Protein AF-0000000074602947 (afdb_homodimer)

Radius of gyration: 22.23 Å; Cα contacts (8 Å, |Δi|>4): 633; chains: 2; bounding box: 53×56×47 Å

pLDDT: mean 95.03, std 7.65, range [37.78, 98.94]

Organism: Saponaria officinalis (NCBI:txid3572)

Secondary structure (DSSP, 8-state):
-PPPEEEEE-TT-HHHHHHHHHHHHHT---EEEE--SSS--HHHHHH-TTT--S-EEEETTEEEESHHHHHHHHHHHS-SSS-SS-SSHHHHHHHHHHHHHIIIIIHHHHHHHHS---HHHHHHHHHHHHHHHHHHHHHHTT-SBTTBSS--HHHHHHGGGGGGHHHHHHHHT--HHHH-HHHHHHHHHHHTSHHHHHHSPPHHHHHHHHHHHIIIII---/-PPPEEEEE-TT-HHHHHHHHHHHHHT---EEEE--SSS--HHHHHH-TTT--S-EEEETTEEEESHHHHHHHHHHHS-SSS-SS-SSHHHHHHHHHHHHHIIIIIHHHHHHHHS---HHHHHHHHHHHHHHHHHHHHHHTT-SBTTBSS--HHHHHHGGGGGGHHHHHHHHT--HHHH-HHHHHHHHHHHTSHHHHHHSPPHHHHHHHHHHHIIIII---

Structure (mmCIF, N/CA/C/O backbone):
data_AF-0000000074602947-model_v1
#
loop_
_entity.id
_entity.type
_entity.pdbx_description
1 polymer 'glutathione transferase'
#
loop_
_atom_site.group_PDB
_atom_site.id
_atom_site.type_symbol
_atom_site.label_atom_id
_atom_site.label_alt_id
_atom_site.label_comp_id
_atom_site.label_asym_id
_atom_site.label_entity_id
_atom_site.label_seq_id
_atom_site.pdbx_PDB_ins_code
_atom_site.Cartn_x
_atom_site.Cartn_y
_atom_site.Cartn_z
_atom_site.occupancy
_atom_site.B_iso_or_equiv
_atom_site.auth_seq_id
_atom_site.auth_comp_id
_atom_site.auth_asym_id
_atom_site.auth_atom_id
_atom_site.pdbx_PDB_model_num
ATOM 1 N N . MET A 1 1 ? 25.828 -15.766 15.945 1 37.78 1 MET A N 1
ATOM 2 C CA . MET A 1 1 ? 24.641 -16.609 15.992 1 37.78 1 MET A CA 1
ATOM 3 C C . MET A 1 1 ? 23.688 -16.281 14.844 1 37.78 1 MET A C 1
ATOM 5 O O . MET A 1 1 ? 23.484 -15.102 14.516 1 37.78 1 MET A O 1
ATOM 9 N N . GLY A 1 2 ? 23.344 -17.078 13.82 1 54.56 2 GLY A N 1
ATOM 10 C CA . GLY A 1 2 ? 22.672 -16.719 12.586 1 54.56 2 GLY A CA 1
ATOM 11 C C . GLY A 1 2 ? 21.359 -16 12.82 1 54.56 2 GLY A C 1
ATOM 12 O O . GLY A 1 2 ? 20.766 -16.109 13.898 1 54.56 2 GLY A O 1
ATOM 13 N N . SER A 1 3 ? 20.891 -14.992 12.062 1 76.75 3 SER A N 1
ATOM 14 C CA . SER A 1 3 ? 19.656 -14.234 12.242 1 76.75 3 SER A CA 1
ATOM 15 C C . SER A 1 3 ? 18.438 -15.148 12.281 1 76.75 3 SER A C 1
ATOM 17 O O . SER A 1 3 ? 18.328 -16.078 11.477 1 76.75 3 SER A O 1
ATOM 19 N N . GLU A 1 4 ? 17.703 -15.109 13.391 1 94.88 4 GLU A N 1
ATOM 20 C CA . GLU A 1 4 ? 16.484 -15.883 13.531 1 94.88 4 GLU A CA 1
ATOM 21 C C . GLU A 1 4 ? 15.352 -15.297 12.688 1 94.88 4 GLU A C 1
ATOM 23 O O . GLU A 1 4 ? 15.055 -14.102 12.773 1 94.88 4 GLU A O 1
ATOM 28 N N . VAL A 1 5 ? 14.859 -16.125 11.789 1 98.62 5 VAL A N 1
ATOM 29 C CA . VAL A 1 5 ? 13.75 -15.727 10.93 1 98.62 5 VAL A CA 1
ATOM 30 C C . VAL A 1 5 ? 12.57 -16.672 11.148 1 98.62 5 VAL A C 1
ATOM 32 O O . VAL A 1 5 ? 12.703 -17.891 11.016 1 98.62 5 VAL A O 1
ATOM 35 N N . ILE A 1 6 ? 11.414 -16.094 11.586 1 98.81 6 ILE A N 1
ATOM 36 C CA . ILE A 1 6 ? 10.188 -16.844 11.789 1 98.81 6 ILE A CA 1
ATOM 37 C C . ILE A 1 6 ? 9.07 -16.25 10.945 1 98.81 6 ILE A C 1
ATOM 39 O O . ILE A 1 6 ? 8.922 -15.031 10.859 1 98.81 6 ILE A O 1
ATOM 43 N N . LEU A 1 7 ? 8.312 -17.094 10.305 1 98.88 7 LEU A N 1
ATOM 44 C CA . LEU A 1 7 ? 7.16 -16.641 9.531 1 98.88 7 LEU A CA 1
ATOM 45 C C . LEU A 1 7 ? 5.863 -17.219 10.094 1 98.88 7 LEU A C 1
ATOM 47 O O . LEU A 1 7 ? 5.672 -18.438 10.109 1 98.88 7 LEU A O 1
ATOM 51 N N . LEU A 1 8 ? 5.047 -16.359 10.664 1 98.88 8 LEU A N 1
ATOM 52 C CA . LEU A 1 8 ? 3.674 -16.703 11 1 98.88 8 LEU A CA 1
ATOM 53 C C . LEU A 1 8 ? 2.777 -16.641 9.773 1 98.88 8 LEU A C 1
ATOM 55 O O . LEU A 1 8 ? 2.617 -15.57 9.18 1 98.88 8 LEU A O 1
ATOM 59 N N . ASP A 1 9 ? 2.186 -17.766 9.438 1 98.38 9 ASP A N 1
ATOM 60 C CA . ASP A 1 9 ? 1.529 -17.828 8.133 1 98.38 9 ASP A CA 1
ATOM 61 C C . ASP A 1 9 ? 0.433 -18.891 8.117 1 98.38 9 ASP A C 1
ATOM 63 O O . ASP A 1 9 ? 0.104 -19.453 9.164 1 98.38 9 ASP A O 1
ATOM 67 N N . PHE A 1 10 ? -0.268 -18.953 7.047 1 97.81 10 PHE A N 1
ATOM 68 C CA . PHE A 1 10 ? -1.295 -19.938 6.746 1 97.81 10 PHE A CA 1
ATOM 69 C C . PHE A 1 10 ? -1.119 -20.484 5.336 1 97.81 10 PHE A C 1
ATOM 71 O O . PHE A 1 10 ? -0.922 -19.734 4.387 1 97.81 10 PHE A O 1
ATOM 78 N N . TRP A 1 11 ? -1.113 -21.75 5.105 1 97 11 TRP A N 1
ATOM 79 C CA . TRP A 1 11 ? -0.615 -22.422 3.906 1 97 11 TRP A CA 1
ATOM 80 C C . TRP A 1 11 ? -1.346 -21.922 2.664 1 97 11 TRP A C 1
ATOM 82 O O . TRP A 1 11 ? -0.77 -21.875 1.575 1 97 11 TRP A O 1
ATOM 92 N N . VAL A 1 12 ? -2.564 -21.516 2.83 1 96.69 12 VAL A N 1
ATOM 93 C CA . VAL A 1 12 ? -3.381 -21.203 1.661 1 96.69 12 VAL A CA 1
ATOM 94 C C . VAL A 1 12 ? -3.402 -19.703 1.427 1 96.69 12 VAL A C 1
ATOM 96 O O . VAL A 1 12 ? -3.943 -19.234 0.423 1 96.69 12 VAL A O 1
ATOM 99 N N . SER A 1 13 ? -2.801 -18.922 2.318 1 96.5 13 SER A N 1
ATOM 100 C CA . SER A 1 13 ? -2.816 -17.469 2.221 1 96.5 13 SER A CA 1
ATOM 101 C C . SER A 1 13 ? -1.946 -16.984 1.067 1 96.5 13 SER A C 1
ATOM 103 O O . SER A 1 13 ? -0.731 -17.188 1.069 1 96.5 13 SER A O 1
ATOM 105 N N . SER A 1 14 ? -2.551 -16.328 0.111 1 97.31 14 SER A N 1
ATOM 106 C CA . SER A 1 14 ? -1.817 -15.75 -1.009 1 97.31 14 SER A CA 1
ATOM 107 C C . SER A 1 14 ? -0.777 -14.742 -0.528 1 97.31 14 SER A C 1
ATOM 109 O O . SER A 1 14 ? 0.301 -14.625 -1.114 1 97.31 14 SER A O 1
ATOM 111 N N . TYR A 1 15 ? -1.076 -14.016 0.552 1 98.06 15 TYR A N 1
ATOM 112 C CA . TYR A 1 15 ? -0.177 -13.008 1.105 1 98.06 15 TYR A CA 1
ATOM 113 C C . TYR A 1 15 ? 1.028 -13.664 1.772 1 98.06 15 TYR A C 1
ATOM 115 O O . TYR A 1 15 ? 2.156 -13.18 1.642 1 98.06 15 TYR A O 1
ATOM 123 N N . GLY A 1 16 ? 0.744 -14.727 2.465 1 98.56 16 GLY A N 1
ATOM 124 C CA . GLY A 1 16 ? 1.841 -15.492 3.041 1 98.56 16 GLY A CA 1
ATOM 125 C C . GLY A 1 16 ? 2.754 -16.109 1.997 1 98.56 16 GLY A C 1
ATOM 126 O O . GLY A 1 16 ? 3.973 -16.141 2.18 1 98.56 16 GLY A O 1
ATOM 127 N N . MET A 1 17 ? 2.186 -16.609 0.921 1 98.81 17 MET A N 1
ATOM 128 C CA . MET A 1 17 ? 2.951 -17.234 -0.154 1 98.81 17 MET A CA 1
ATOM 129 C C . MET A 1 17 ? 3.928 -16.25 -0.773 1 98.81 17 MET A C 1
ATOM 131 O O . MET A 1 17 ? 5.02 -16.625 -1.202 1 98.81 17 MET A O 1
ATOM 135 N N . ARG A 1 18 ? 3.564 -14.922 -0.84 1 98.88 18 ARG A N 1
ATOM 136 C CA . ARG A 1 18 ? 4.488 -13.898 -1.311 1 98.88 18 ARG A CA 1
ATOM 137 C C . ARG A 1 18 ? 5.801 -13.945 -0.532 1 98.88 18 ARG A C 1
ATOM 139 O O . ARG A 1 18 ? 6.879 -13.945 -1.124 1 98.88 18 ARG A O 1
ATOM 146 N N . VAL A 1 19 ? 5.656 -14 0.767 1 98.94 19 VAL A N 1
ATOM 147 C CA . VAL A 1 19 ? 6.805 -13.938 1.665 1 98.94 19 VAL A CA 1
ATOM 148 C C . VAL A 1 19 ? 7.633 -15.211 1.541 1 98.94 19 VAL A C 1
ATOM 150 O O . VAL A 1 19 ? 8.859 -15.156 1.474 1 98.94 19 VAL A O 1
ATOM 153 N N . ARG A 1 20 ? 6.961 -16.359 1.452 1 98.94 20 ARG A N 1
ATOM 154 C CA . ARG A 1 20 ? 7.664 -17.641 1.303 1 98.94 20 ARG A CA 1
ATOM 155 C C . ARG A 1 20 ? 8.453 -17.672 0.001 1 98.94 20 ARG A C 1
ATOM 157 O O . ARG A 1 20 ? 9.602 -18.125 -0.021 1 98.94 20 ARG A O 1
ATOM 164 N N . ILE A 1 21 ? 7.855 -17.203 -1.061 1 98.88 21 ILE A N 1
ATOM 165 C CA . ILE A 1 21 ? 8.547 -17.172 -2.344 1 98.88 21 ILE A CA 1
ATOM 166 C C . ILE A 1 21 ? 9.75 -16.219 -2.258 1 98.88 21 ILE A C 1
ATOM 168 O O . ILE A 1 21 ? 10.844 -16.562 -2.693 1 98.88 21 ILE A O 1
ATOM 172 N N . ALA A 1 22 ? 9.57 -14.992 -1.69 1 98.94 22 ALA A N 1
ATOM 173 C CA . ALA A 1 22 ? 10.656 -14.023 -1.571 1 98.94 22 ALA A CA 1
ATOM 174 C C . ALA A 1 22 ? 11.82 -14.594 -0.768 1 98.94 22 ALA A C 1
ATOM 176 O O . ALA A 1 22 ? 12.984 -14.461 -1.165 1 98.94 22 ALA A O 1
ATOM 177 N N . LEU A 1 23 ? 11.508 -15.203 0.404 1 98.81 23 LEU A N 1
ATOM 178 C CA . LEU A 1 23 ? 12.547 -15.812 1.225 1 98.81 23 LEU A CA 1
ATOM 179 C C . LEU A 1 23 ? 13.273 -16.906 0.452 1 98.81 23 LEU A C 1
ATOM 181 O O . LEU A 1 23 ? 14.508 -17 0.514 1 98.81 23 LEU A O 1
ATOM 185 N N . GLY A 1 24 ? 12.5 -17.75 -0.249 1 98.62 24 GLY A N 1
ATOM 186 C CA . GLY A 1 24 ? 13.094 -18.797 -1.065 1 98.62 24 GLY A CA 1
ATOM 187 C C . GLY A 1 24 ? 14.039 -18.25 -2.125 1 98.62 24 GLY A C 1
ATOM 188 O O . GLY A 1 24 ? 15.125 -18.797 -2.334 1 98.62 24 GLY A O 1
ATOM 189 N N . GLU A 1 25 ? 13.609 -17.219 -2.844 1 98.19 25 GLU A N 1
ATOM 190 C CA . GLU A 1 25 ? 14.43 -16.609 -3.881 1 98.19 25 GLU A CA 1
ATOM 191 C C . GLU A 1 25 ? 15.758 -16.109 -3.314 1 98.19 25 GLU A C 1
ATOM 193 O O . GLU A 1 25 ? 16.766 -16.109 -4.012 1 98.19 25 GLU A O 1
ATOM 198 N N . LYS A 1 26 ? 15.727 -15.68 -2.045 1 98.19 26 LYS A N 1
ATOM 199 C CA . LYS A 1 26 ? 16.922 -15.133 -1.412 1 98.19 26 LYS A CA 1
ATOM 200 C C . LYS A 1 26 ? 17.719 -16.234 -0.716 1 98.19 26 LYS A C 1
ATOM 202 O O . LYS A 1 26 ? 18.828 -15.977 -0.225 1 98.19 26 LYS A O 1
ATOM 207 N N . GLY A 1 27 ? 17.156 -17.438 -0.641 1 97.62 27 GLY A N 1
ATOM 208 C CA . GLY A 1 27 ? 17.828 -18.547 0.027 1 97.62 27 GLY A CA 1
ATOM 209 C C . GLY A 1 27 ? 17.859 -18.391 1.536 1 97.62 27 GLY A C 1
ATOM 210 O O . GLY A 1 27 ? 18.812 -18.859 2.188 1 97.62 27 GLY A O 1
ATOM 211 N N . VAL A 1 28 ? 16.953 -17.734 2.107 1 97.88 28 VAL A N 1
ATOM 212 C CA . VAL A 1 28 ? 16.906 -17.469 3.543 1 97.88 28 VAL A CA 1
ATOM 213 C C . VAL A 1 28 ? 16.172 -18.609 4.25 1 97.88 28 VAL A C 1
ATOM 215 O O . VAL A 1 28 ? 15.016 -18.906 3.922 1 97.88 28 VAL A O 1
ATOM 218 N N . LYS A 1 29 ? 16.797 -19.25 5.152 1 97.69 29 LYS A N 1
ATOM 219 C CA . LYS A 1 29 ? 16.141 -20.25 5.992 1 97.69 29 LYS A CA 1
ATOM 220 C C . LYS A 1 29 ? 15.258 -19.594 7.043 1 97.69 29 LYS A C 1
ATOM 222 O O . LYS A 1 29 ? 15.609 -18.531 7.582 1 97.69 29 LYS A O 1
ATOM 227 N N . TYR A 1 30 ? 14.148 -20.234 7.289 1 98.38 30 TYR A N 1
ATOM 228 C CA . TYR A 1 30 ? 13.234 -19.688 8.281 1 98.38 30 TYR A CA 1
ATOM 229 C C . TYR A 1 30 ? 12.414 -20.781 8.945 1 98.38 30 TYR A C 1
ATOM 231 O O . TYR A 1 30 ? 12.289 -21.891 8.398 1 98.38 30 TYR A O 1
ATOM 239 N N . GLU A 1 31 ? 11.953 -20.422 10.094 1 98.44 31 GLU A N 1
ATOM 240 C CA . GLU A 1 31 ? 10.984 -21.281 10.766 1 98.44 31 GLU A CA 1
ATOM 241 C C . GLU A 1 31 ? 9.555 -20.906 10.375 1 98.44 31 GLU A C 1
ATOM 243 O O . GLU A 1 31 ? 9.133 -19.75 10.547 1 98.44 31 GLU A O 1
ATOM 248 N N . TYR A 1 32 ? 8.883 -21.812 9.805 1 98.25 32 TYR A N 1
ATOM 249 C CA . TYR A 1 32 ? 7.484 -21.641 9.438 1 98.25 32 TYR A CA 1
ATOM 250 C C . TYR A 1 32 ? 6.566 -22.016 10.594 1 98.25 32 TYR A C 1
ATOM 252 O O . TYR A 1 32 ? 6.695 -23.109 11.164 1 98.25 32 TYR A O 1
ATOM 260 N N . ARG A 1 33 ? 5.703 -21.141 10.945 1 98.25 33 ARG A N 1
ATOM 261 C CA . ARG A 1 33 ? 4.695 -21.422 11.969 1 98.25 33 ARG A CA 1
ATOM 262 C C . ARG A 1 33 ? 3.289 -21.25 11.406 1 98.25 33 ARG A C 1
ATOM 264 O O . ARG A 1 33 ? 2.871 -20.125 11.094 1 98.25 33 ARG A O 1
ATOM 271 N N . GLU A 1 34 ? 2.602 -22.297 11.359 1 97.94 34 GLU A N 1
ATOM 272 C CA . GLU A 1 34 ? 1.245 -22.328 10.828 1 97.94 34 GLU A CA 1
ATOM 273 C C . GLU A 1 34 ? 0.262 -21.656 11.789 1 97.94 34 GLU A C 1
ATOM 275 O O . GLU A 1 34 ? 0.252 -21.969 12.984 1 97.94 34 GLU A O 1
ATOM 280 N N . GLU A 1 35 ? -0.509 -20.766 11.273 1 97.5 35 GLU A N 1
ATOM 281 C CA . GLU A 1 35 ? -1.532 -20.094 12.062 1 97.5 35 GLU A CA 1
ATOM 282 C C . GLU A 1 35 ? -2.924 -20.625 11.734 1 97.5 35 GLU A C 1
ATOM 284 O O . GLU A 1 35 ? -3.168 -21.094 10.625 1 97.5 35 GLU A O 1
ATOM 289 N N . ASP A 1 36 ? -3.793 -20.562 12.734 1 92 36 ASP A N 1
ATOM 290 C CA . ASP A 1 36 ? -5.227 -20.797 12.57 1 92 36 ASP A CA 1
ATOM 291 C C . ASP A 1 36 ? -5.988 -19.484 12.461 1 92 36 ASP A C 1
ATOM 293 O O . ASP A 1 36 ? -5.961 -18.672 13.383 1 92 36 ASP A O 1
ATOM 297 N N . ILE A 1 37 ? -6.672 -19.312 11.414 1 87.62 37 ILE A N 1
ATOM 298 C CA . ILE A 1 37 ? -7.297 -18.016 11.156 1 87.62 37 ILE A CA 1
ATOM 299 C C . ILE A 1 37 ? -8.508 -17.828 12.07 1 87.62 37 ILE A C 1
ATOM 301 O O . ILE A 1 37 ? -8.961 -16.703 12.297 1 87.62 37 ILE A O 1
ATOM 305 N N . THR A 1 38 ? -9.086 -18.938 12.531 1 88 38 THR A N 1
ATOM 306 C CA . THR A 1 38 ? -10.25 -18.891 13.398 1 88 38 THR A CA 1
ATOM 307 C C . THR A 1 38 ? -9.828 -18.797 14.867 1 88 38 THR A C 1
ATOM 309 O O . THR A 1 38 ? -10.602 -18.344 15.711 1 88 38 THR A O 1
ATOM 312 N N . ASN A 1 39 ? -8.758 -19.281 15.18 1 92.94 39 ASN A N 1
ATOM 313 C CA . ASN A 1 39 ? -8.164 -19.234 16.516 1 92.94 39 ASN A CA 1
ATOM 314 C C . ASN A 1 39 ? -6.711 -18.766 16.453 1 92.94 39 ASN A C 1
ATOM 316 O O . ASN A 1 39 ? -5.793 -19.562 16.656 1 92.94 39 ASN A O 1
ATOM 320 N N . LYS A 1 40 ? -6.477 -17.562 16.359 1 96.5 40 LYS A N 1
ATOM 321 C CA . LYS A 1 40 ? -5.168 -16.953 16.156 1 96.5 40 LYS A CA 1
ATOM 322 C C . LYS A 1 40 ? -4.281 -17.125 17.391 1 96.5 40 LYS A C 1
ATOM 324 O O . LYS A 1 40 ? -4.758 -17.031 18.516 1 96.5 40 LYS A O 1
ATOM 329 N N . SER A 1 41 ? -3.041 -17.312 17.25 1 97.88 41 SER A N 1
ATOM 330 C CA . SER A 1 41 ? -2.098 -17.531 18.344 1 97.88 41 SER A CA 1
ATOM 331 C C . SER A 1 41 ? -1.842 -16.234 19.109 1 97.88 41 SER A C 1
ATOM 333 O O . SER A 1 41 ? -1.979 -15.141 18.562 1 97.88 41 SER A O 1
ATOM 335 N N . GLU A 1 42 ? -1.419 -16.375 20.344 1 97.69 42 GLU A N 1
ATOM 336 C CA . GLU A 1 42 ? -1.021 -15.234 21.156 1 97.69 42 GLU A CA 1
ATOM 337 C C . GLU A 1 42 ? 0.155 -14.492 20.531 1 97.69 42 GLU A C 1
ATOM 339 O O . GLU A 1 42 ? 0.24 -13.266 20.609 1 97.69 42 GLU A O 1
ATOM 344 N N . LEU A 1 43 ? 1.001 -15.258 19.922 1 97.94 43 LEU A N 1
ATOM 345 C CA . LEU A 1 43 ? 2.172 -14.672 19.281 1 97.94 43 LEU A CA 1
ATOM 346 C C . LEU A 1 43 ? 1.762 -13.758 18.141 1 97.94 43 LEU A C 1
ATOM 348 O O . LEU A 1 43 ? 2.268 -12.641 18.016 1 97.94 43 LEU A O 1
ATOM 352 N N . LEU A 1 44 ? 0.864 -14.227 17.297 1 98.19 44 LEU A N 1
ATOM 353 C CA . LEU A 1 44 ? 0.385 -13.406 16.172 1 98.19 44 LEU A CA 1
ATOM 354 C C . LEU A 1 44 ? -0.254 -12.117 16.688 1 98.19 44 LEU A C 1
ATOM 356 O O . LEU A 1 44 ? 0.043 -11.031 16.188 1 98.19 44 LEU A O 1
ATOM 360 N N . LEU A 1 45 ? -1.107 -12.266 17.703 1 97.88 45 LEU A N 1
ATOM 361 C CA . LEU A 1 45 ? -1.809 -11.109 18.266 1 97.88 45 LEU A CA 1
ATOM 362 C C . LEU A 1 45 ? -0.824 -10.109 18.859 1 97.88 45 LEU A C 1
ATOM 364 O O . LEU A 1 45 ? -1.017 -8.898 18.734 1 97.88 45 LEU A O 1
ATOM 368 N N . LYS A 1 46 ? 0.235 -10.594 19.391 1 98.06 46 LYS A N 1
ATOM 369 C CA . LYS A 1 46 ? 1.255 -9.75 20.016 1 98.06 46 LYS A CA 1
ATOM 370 C C . LYS A 1 46 ? 2.129 -9.078 18.953 1 98.06 46 LYS A C 1
ATOM 372 O O . LYS A 1 46 ? 2.512 -7.918 19.109 1 98.06 46 LYS A O 1
ATOM 377 N N . MET A 1 47 ? 2.418 -9.781 17.875 1 98.12 47 MET A N 1
ATOM 378 C CA . MET A 1 47 ? 3.406 -9.32 16.906 1 98.12 47 MET A CA 1
ATOM 379 C C . MET A 1 47 ? 2.748 -8.492 15.812 1 98.12 47 MET A C 1
ATOM 381 O O . MET A 1 47 ? 3.43 -7.781 15.07 1 98.12 47 MET A O 1
ATOM 385 N N . ASN A 1 48 ? 1.482 -8.57 15.703 1 98.25 48 ASN A N 1
ATOM 386 C CA . ASN A 1 48 ? 0.699 -7.695 14.836 1 98.25 48 ASN A CA 1
ATOM 387 C C . ASN A 1 48 ? -0.546 -7.176 15.547 1 98.25 48 ASN A C 1
ATOM 389 O O . ASN A 1 48 ? -1.669 -7.496 15.156 1 98.25 48 ASN A O 1
ATOM 393 N N . PRO A 1 49 ? -0.397 -6.32 16.484 1 97.44 49 PRO A N 1
ATOM 394 C CA . PRO A 1 49 ? -1.513 -5.883 17.328 1 97.44 49 PRO A CA 1
ATOM 395 C C . PRO A 1 49 ? -2.459 -4.926 16.609 1 97.44 49 PRO A C 1
ATOM 397 O O . PRO A 1 49 ? -3.553 -4.645 17.094 1 97.44 49 PRO A O 1
ATOM 400 N N . VAL A 1 50 ? -2.064 -4.504 15.461 1 97.5 50 VAL A N 1
ATOM 401 C CA . VAL A 1 50 ? -2.873 -3.51 14.766 1 97.5 50 VAL A CA 1
ATOM 402 C C . VAL A 1 50 ? -3.91 -4.211 13.891 1 97.5 50 VAL A C 1
ATOM 404 O O . VAL A 1 50 ? -5.113 -3.996 14.055 1 97.5 50 VAL A O 1
ATOM 407 N N . HIS A 1 51 ? -3.457 -5.094 12.984 1 96.5 51 HIS A N 1
ATOM 408 C CA . HIS A 1 51 ? -4.371 -5.715 12.031 1 96.5 51 HIS A CA 1
ATOM 409 C C . HIS A 1 51 ? -4.742 -7.129 12.461 1 96.5 51 HIS A C 1
ATOM 411 O O . HIS A 1 51 ? -5.719 -7.695 11.969 1 96.5 51 HIS A O 1
ATOM 417 N N . LEU A 1 52 ? -3.824 -7.727 13.305 1 97 52 LEU A N 1
ATOM 418 C CA . LEU A 1 52 ? -4.062 -9.07 13.82 1 97 52 LEU A CA 1
ATOM 419 C C . LEU A 1 52 ? -4.156 -10.078 12.68 1 97 52 LEU A C 1
ATOM 421 O O . LEU A 1 52 ? -4.988 -10.992 12.719 1 97 52 LEU A O 1
ATOM 425 N N . LYS A 1 53 ? -3.357 -9.852 11.625 1 96.94 53 LYS A N 1
ATOM 426 C CA . LYS A 1 53 ? -3.443 -10.68 10.43 1 96.94 53 LYS A CA 1
ATOM 427 C C . LYS A 1 53 ? -2.092 -11.312 10.102 1 96.94 53 LYS A C 1
ATOM 429 O O . LYS A 1 53 ? -1.055 -10.852 10.586 1 96.94 53 LYS A O 1
ATOM 434 N N . ILE A 1 54 ? -2.113 -12.344 9.328 1 97.94 54 ILE A N 1
ATOM 435 C CA . ILE A 1 54 ? -0.93 -12.93 8.711 1 97.94 54 ILE A CA 1
ATOM 436 C C . ILE A 1 54 ? -0.711 -12.312 7.328 1 97.94 54 ILE A C 1
ATOM 438 O O . ILE A 1 54 ? -1.63 -11.719 6.754 1 97.94 54 ILE A O 1
ATOM 442 N N . PRO A 1 55 ? 0.476 -12.422 6.781 1 98.69 55 PRO A N 1
ATOM 443 C CA . PRO A 1 55 ? 1.691 -12.969 7.383 1 98.69 55 PRO A CA 1
ATOM 444 C C . PRO A 1 55 ? 2.395 -11.977 8.305 1 98.69 55 PRO A C 1
ATOM 446 O O . PRO A 1 55 ? 2.227 -10.766 8.156 1 98.69 55 PRO A O 1
ATOM 449 N N . VAL A 1 56 ? 3.068 -12.477 9.281 1 98.88 56 VAL A N 1
ATOM 450 C CA . VAL A 1 56 ? 4.023 -11.703 10.07 1 98.88 56 VAL A CA 1
ATOM 451 C C . VAL A 1 56 ? 5.406 -12.352 9.984 1 98.88 56 VAL A C 1
ATOM 453 O O . VAL A 1 56 ? 5.562 -13.539 10.281 1 98.88 56 VAL A O 1
ATOM 456 N N . LEU A 1 57 ? 6.383 -11.664 9.516 1 98.94 57 LEU A N 1
ATOM 457 C CA . LEU A 1 57 ? 7.77 -12.109 9.531 1 98.94 57 LEU A CA 1
ATOM 458 C C . LEU A 1 57 ? 8.508 -11.57 10.75 1 98.94 57 LEU A C 1
ATOM 460 O O . LEU A 1 57 ? 8.477 -10.367 11.016 1 98.94 57 LEU A O 1
ATOM 464 N N . LEU A 1 58 ? 9.016 -12.414 11.523 1 98.81 58 LEU A N 1
ATOM 465 C CA . LEU A 1 58 ? 9.883 -12.016 12.633 1 98.81 58 LEU A CA 1
ATOM 466 C C . LEU A 1 58 ? 11.352 -12.156 12.25 1 98.81 58 LEU A C 1
ATOM 468 O O . LEU A 1 58 ? 11.805 -13.258 11.914 1 98.81 58 LEU A O 1
ATOM 472 N N . HIS A 1 59 ? 12.07 -11.117 12.203 1 98.69 59 HIS A N 1
ATOM 473 C CA . HIS A 1 59 ? 13.516 -11.133 12.031 1 98.69 59 HIS A CA 1
ATOM 474 C C . HIS A 1 59 ? 14.227 -10.68 13.305 1 98.69 59 HIS A C 1
ATOM 476 O O . HIS A 1 59 ? 14.195 -9.5 13.648 1 98.69 59 HIS A O 1
ATOM 482 N N . ASN A 1 60 ? 14.867 -11.594 14.07 1 97.69 60 ASN A N 1
ATOM 483 C CA . ASN A 1 60 ? 15.445 -11.344 15.391 1 97.69 60 ASN A CA 1
ATOM 484 C C . ASN A 1 60 ? 14.43 -10.719 16.344 1 97.69 60 ASN A C 1
ATOM 486 O O . ASN A 1 60 ? 14.695 -9.688 16.953 1 97.69 60 ASN A O 1
ATOM 490 N N . ASN A 1 61 ? 13.258 -11.273 16.281 1 96.5 61 ASN A N 1
ATOM 491 C CA . ASN A 1 61 ? 12.148 -10.977 17.172 1 96.5 61 ASN A CA 1
ATOM 492 C C . ASN A 1 61 ? 11.516 -9.625 16.859 1 96.5 61 ASN A C 1
ATOM 494 O O . ASN A 1 61 ? 10.758 -9.086 17.672 1 96.5 61 ASN A O 1
ATOM 498 N N . LYS A 1 62 ? 11.844 -9.078 15.727 1 98.06 62 LYS A N 1
ATOM 499 C CA . LYS A 1 62 ? 11.203 -7.848 15.266 1 98.06 62 LYS A CA 1
ATOM 500 C C . LYS A 1 62 ? 10.156 -8.148 14.203 1 98.06 62 LYS A C 1
ATOM 502 O O . LYS A 1 62 ? 10.461 -8.734 13.164 1 98.06 62 LYS A O 1
ATOM 507 N N . PRO A 1 63 ? 8.938 -7.73 14.406 1 98.75 63 PRO A N 1
ATOM 508 C CA . PRO A 1 63 ? 7.863 -8.094 13.477 1 98.75 63 PRO A CA 1
ATOM 509 C C . PRO A 1 63 ? 7.801 -7.18 12.258 1 98.75 63 PRO A C 1
ATOM 511 O O . PRO A 1 63 ? 8.031 -5.973 12.367 1 98.75 63 PRO A O 1
ATOM 514 N N . LEU A 1 64 ? 7.586 -7.766 11.203 1 98.81 64 LEU A N 1
ATOM 515 C CA . LEU A 1 64 ? 7.258 -7.105 9.945 1 98.81 64 LEU A CA 1
ATOM 516 C C . LEU A 1 64 ? 5.883 -7.539 9.445 1 98.81 64 LEU A C 1
ATOM 518 O O . LEU A 1 64 ? 5.586 -8.734 9.383 1 98.81 64 LEU A O 1
ATOM 522 N N . CYS A 1 65 ? 5.066 -6.496 9.086 1 98.56 65 CYS A N 1
ATOM 523 C CA . CYS A 1 65 ? 3.701 -6.773 8.648 1 98.56 65 CYS A CA 1
ATOM 524 C C . CYS A 1 65 ? 3.441 -6.207 7.262 1 98.56 65 CYS A C 1
ATOM 526 O O . CYS A 1 65 ? 4.164 -5.32 6.801 1 98.56 65 CYS A O 1
ATOM 528 N N . GLU A 1 66 ? 2.342 -6.766 6.656 1 98.44 66 GLU A N 1
ATOM 529 C CA . GLU A 1 66 ? 1.932 -6.48 5.285 1 98.44 66 GLU A CA 1
ATOM 530 C C . GLU A 1 66 ? 2.871 -7.141 4.277 1 98.44 66 GLU A C 1
ATOM 532 O O . GLU A 1 66 ? 4.047 -6.785 4.195 1 98.44 66 GLU A O 1
ATOM 537 N N . SER A 1 67 ? 2.373 -7.988 3.484 1 98.69 67 SER A N 1
ATOM 538 C CA . SER A 1 67 ? 3.158 -8.938 2.703 1 98.69 67 SER A CA 1
ATOM 539 C C . SER A 1 67 ? 4.086 -8.219 1.729 1 98.69 67 SER A C 1
ATOM 541 O O . SER A 1 67 ? 5.262 -8.57 1.612 1 98.69 67 SER A O 1
ATOM 543 N N . LEU A 1 68 ? 3.598 -7.152 1.064 1 98.69 68 LEU A N 1
ATOM 544 C CA . LEU A 1 68 ? 4.426 -6.488 0.066 1 98.69 68 LEU A CA 1
ATOM 545 C C . LEU A 1 68 ? 5.527 -5.668 0.731 1 98.69 68 LEU A C 1
ATOM 547 O O . LEU A 1 68 ? 6.605 -5.492 0.163 1 98.69 68 LEU A O 1
ATOM 551 N N . ILE A 1 69 ? 5.254 -5.145 1.945 1 98.88 69 ILE A N 1
ATOM 552 C CA . ILE A 1 69 ? 6.277 -4.465 2.727 1 98.88 69 ILE A CA 1
ATOM 553 C C . ILE A 1 69 ? 7.332 -5.469 3.182 1 98.88 69 ILE A C 1
ATOM 555 O O . ILE A 1 69 ? 8.531 -5.188 3.133 1 98.88 69 ILE A O 1
ATOM 559 N N . ILE A 1 70 ? 6.887 -6.66 3.568 1 98.94 70 ILE A N 1
ATOM 560 C CA . ILE A 1 70 ? 7.801 -7.723 3.973 1 98.94 70 ILE A CA 1
ATOM 561 C C . ILE A 1 70 ? 8.695 -8.109 2.799 1 98.94 70 ILE A C 1
ATOM 563 O O . ILE A 1 70 ? 9.906 -8.289 2.965 1 98.94 70 ILE A O 1
ATOM 567 N N . VAL A 1 71 ? 8.117 -8.211 1.596 1 98.94 71 VAL A N 1
ATOM 568 C CA . VAL A 1 71 ? 8.883 -8.586 0.413 1 98.94 71 VAL A CA 1
ATOM 569 C C . VAL A 1 71 ? 9.953 -7.527 0.14 1 98.94 71 VAL A C 1
ATOM 571 O O . VAL A 1 71 ? 11.094 -7.863 -0.186 1 98.94 71 VAL A O 1
ATOM 574 N N . GLN A 1 72 ? 9.609 -6.25 0.268 1 98.88 72 GLN A N 1
ATOM 575 C CA . GLN A 1 72 ? 10.602 -5.191 0.103 1 98.88 72 GLN A CA 1
ATOM 576 C C . GLN A 1 72 ? 11.695 -5.293 1.158 1 98.88 72 GLN A C 1
ATOM 578 O O . GLN A 1 72 ? 12.875 -5.129 0.851 1 98.88 72 GLN A O 1
ATOM 583 N N . TYR A 1 73 ? 11.336 -5.566 2.385 1 98.88 73 TYR A N 1
ATOM 584 C CA . TYR A 1 73 ? 12.305 -5.727 3.465 1 98.88 73 TYR A CA 1
ATOM 585 C C . TYR A 1 73 ? 13.281 -6.852 3.158 1 98.88 73 TYR A C 1
ATOM 587 O O . TYR A 1 73 ? 14.492 -6.688 3.303 1 98.88 73 TYR A O 1
ATOM 595 N N . ILE A 1 74 ? 12.758 -7.961 2.717 1 98.88 74 ILE A N 1
ATOM 596 C CA . ILE A 1 74 ? 13.578 -9.117 2.373 1 98.88 74 ILE A CA 1
ATOM 597 C C . ILE A 1 74 ? 14.602 -8.727 1.31 1 98.88 74 ILE A C 1
ATOM 599 O O . ILE A 1 74 ? 15.781 -9.062 1.423 1 98.88 74 ILE A O 1
ATOM 603 N N . ASP A 1 75 ? 14.125 -8.016 0.343 1 98.69 75 ASP A N 1
ATOM 604 C CA . ASP A 1 75 ? 15.008 -7.574 -0.738 1 98.69 75 ASP A CA 1
ATOM 605 C C . ASP A 1 75 ? 16.094 -6.637 -0.217 1 98.69 75 ASP A C 1
ATOM 607 O O . ASP A 1 75 ? 17.219 -6.664 -0.7 1 98.69 75 ASP A O 1
ATOM 611 N N . GLU A 1 76 ? 15.758 -5.785 0.728 1 98.12 76 GLU A N 1
ATOM 612 C CA . GLU A 1 76 ? 16.656 -4.762 1.252 1 98.12 76 GLU A CA 1
ATOM 613 C C . GLU A 1 76 ? 17.688 -5.371 2.201 1 98.12 76 GLU A C 1
ATOM 615 O O . GLU A 1 76 ? 18.844 -4.93 2.242 1 98.12 76 GLU A O 1
ATOM 620 N N . VAL A 1 77 ? 17.328 -6.348 2.92 1 98.25 77 VAL A N 1
ATOM 621 C CA . VAL A 1 77 ? 18.188 -6.93 3.941 1 98.25 77 VAL A CA 1
ATOM 622 C C . VAL A 1 77 ? 19.078 -8.008 3.318 1 98.25 77 VAL A C 1
ATOM 624 O O . VAL A 1 77 ? 20.281 -8.031 3.553 1 98.25 77 VAL A O 1
ATOM 627 N N . TRP A 1 78 ? 18.516 -8.859 2.584 1 97.94 78 TRP A N 1
ATOM 628 C CA . TRP A 1 78 ? 19.266 -9.891 1.881 1 97.94 78 TRP A CA 1
ATOM 629 C C . TRP A 1 78 ? 19.469 -9.516 0.417 1 97.94 78 TRP A C 1
ATOM 631 O O . TRP A 1 78 ? 18.891 -10.133 -0.476 1 97.94 78 TRP A O 1
ATOM 641 N N . ASN A 1 79 ? 20.375 -8.594 0.192 1 96 79 ASN A N 1
ATOM 642 C CA . ASN A 1 79 ? 20.484 -7.906 -1.09 1 96 79 ASN A CA 1
ATOM 643 C C . ASN A 1 79 ? 21.688 -8.391 -1.895 1 96 79 ASN A C 1
ATOM 645 O O . ASN A 1 79 ? 22.078 -7.754 -2.871 1 96 79 ASN A O 1
ATOM 649 N N . ASP A 1 80 ? 22.203 -9.484 -1.64 1 94.44 80 ASP A N 1
ATOM 650 C CA . ASP A 1 80 ? 23.422 -9.953 -2.277 1 94.44 80 ASP A CA 1
ATOM 651 C C . ASP A 1 80 ? 23.125 -10.688 -3.58 1 94.44 80 ASP A C 1
ATOM 653 O O . ASP A 1 80 ? 23.984 -10.82 -4.445 1 94.44 80 ASP A O 1
ATOM 657 N N . LYS A 1 81 ? 21.953 -11.227 -3.676 1 93.19 81 LYS A N 1
ATOM 658 C CA . LYS A 1 81 ? 21.625 -11.953 -4.895 1 93.19 81 LYS A CA 1
ATOM 659 C C . LYS A 1 81 ? 20.156 -11.781 -5.258 1 93.19 81 LYS A C 1
ATOM 661 O O . LYS A 1 81 ? 19.328 -11.438 -4.402 1 93.19 81 LYS A O 1
ATOM 666 N N . ASN A 1 82 ? 19.844 -11.977 -6.512 1 95.5 82 ASN A N 1
ATOM 667 C CA . ASN A 1 82 ? 18.484 -12.047 -7.027 1 95.5 82 ASN A CA 1
ATOM 668 C C . ASN A 1 82 ? 17.656 -10.828 -6.621 1 95.5 82 ASN A C 1
ATOM 670 O O . ASN A 1 82 ? 16.656 -10.961 -5.91 1 95.5 82 ASN A O 1
ATOM 674 N N . PRO A 1 83 ? 17.984 -9.719 -7.047 1 97.69 83 PRO A N 1
ATOM 675 C CA . PRO A 1 83 ? 17.172 -8.539 -6.738 1 97.69 83 PRO A CA 1
ATOM 676 C C . PRO A 1 83 ? 15.703 -8.719 -7.137 1 97.69 83 PRO A C 1
ATOM 678 O O . PRO A 1 83 ? 15.414 -9.133 -8.258 1 97.69 83 PRO A O 1
ATOM 681 N N . LEU A 1 84 ? 14.844 -8.422 -6.211 1 98.56 84 LEU A N 1
ATOM 682 C CA . LEU A 1 84 ? 13.414 -8.578 -6.457 1 98.56 84 LEU A CA 1
ATOM 683 C C . LEU A 1 84 ? 12.828 -7.301 -7.055 1 98.56 84 LEU A C 1
ATOM 685 O O . LEU A 1 84 ? 11.82 -7.355 -7.77 1 98.56 84 LEU A O 1
ATOM 689 N N . LEU A 1 85 ? 13.383 -6.18 -6.688 1 98.5 85 LEU A N 1
ATOM 690 C CA . LEU A 1 85 ? 12.977 -4.895 -7.25 1 98.5 85 LEU A CA 1
ATOM 691 C C . LEU A 1 85 ? 14.078 -4.32 -8.133 1 98.5 85 LEU A C 1
ATOM 693 O O . LEU A 1 85 ? 15.266 -4.527 -7.875 1 98.5 85 LEU A O 1
ATOM 697 N N . PRO A 1 86 ? 13.648 -3.529 -9.156 1 97.31 86 PRO A N 1
ATOM 698 C CA . PRO A 1 86 ? 14.648 -2.867 -9.992 1 97.31 86 PRO A CA 1
ATOM 699 C C . PRO A 1 86 ? 15.5 -1.867 -9.211 1 97.31 86 PRO A C 1
ATOM 701 O O . PRO A 1 86 ? 15.016 -1.256 -8.25 1 97.31 86 PRO A O 1
ATOM 704 N N . SER A 1 87 ? 16.766 -1.678 -9.664 1 96.25 87 SER A N 1
ATOM 705 C CA . SER A 1 87 ? 17.641 -0.677 -9.062 1 96.25 87 SER A CA 1
ATOM 706 C C . SER A 1 87 ? 17.266 0.729 -9.523 1 96.25 87 SER A C 1
ATOM 708 O O . SER A 1 87 ? 17.469 1.7 -8.789 1 96.25 87 SER A O 1
ATOM 710 N N . ASP A 1 88 ? 16.766 0.852 -10.789 1 97.62 88 ASP A N 1
ATOM 711 C CA . ASP A 1 88 ? 16.312 2.141 -11.312 1 97.62 88 ASP A CA 1
ATOM 712 C C . ASP A 1 88 ? 15.086 2.646 -10.547 1 97.62 88 ASP A C 1
ATOM 714 O O . ASP A 1 88 ? 14.078 1.951 -10.461 1 97.62 88 ASP A O 1
ATOM 718 N N . PRO A 1 89 ? 15.164 3.848 -10.047 1 98.06 89 PRO A N 1
ATOM 719 C CA . PRO A 1 89 ? 14.078 4.34 -9.195 1 98.06 89 PRO A CA 1
ATOM 720 C C . PRO A 1 89 ? 12.742 4.395 -9.93 1 98.06 89 PRO A C 1
ATOM 722 O O . PRO A 1 89 ? 11.695 4.156 -9.32 1 98.06 89 PRO A O 1
ATOM 725 N N . TYR A 1 90 ? 12.75 4.742 -11.125 1 98.44 90 TYR A N 1
ATOM 726 C CA . TYR A 1 90 ? 11.492 4.801 -11.867 1 98.44 90 TYR A CA 1
ATOM 727 C C . TYR A 1 90 ? 10.883 3.414 -12.016 1 98.44 90 TYR A C 1
ATOM 729 O O . TYR A 1 90 ? 9.703 3.211 -11.719 1 98.44 90 TYR A O 1
ATOM 737 N N . LEU A 1 91 ? 11.703 2.457 -12.477 1 98.25 91 LEU A N 1
ATOM 738 C CA . LEU A 1 91 ? 11.211 1.093 -12.648 1 98.25 91 LEU A CA 1
ATOM 739 C C . LEU A 1 91 ? 10.781 0.501 -11.312 1 98.25 91 LEU A C 1
ATOM 741 O O . LEU A 1 91 ? 9.812 -0.268 -11.25 1 98.25 91 LEU A O 1
ATOM 745 N N . ARG A 1 92 ? 11.523 0.866 -10.266 1 98.56 92 ARG A N 1
ATOM 746 C CA . ARG A 1 92 ? 11.156 0.435 -8.922 1 98.56 92 ARG A CA 1
ATOM 747 C C . ARG A 1 92 ? 9.789 0.982 -8.516 1 98.56 92 ARG A C 1
ATOM 749 O O . ARG A 1 92 ? 8.969 0.258 -7.957 1 98.56 92 ARG A O 1
ATOM 756 N N . SER A 1 93 ? 9.508 2.215 -8.836 1 98.75 93 SER A N 1
ATOM 757 C CA . SER A 1 93 ? 8.219 2.83 -8.547 1 98.75 93 SER A CA 1
ATOM 758 C C . SER A 1 93 ? 7.102 2.168 -9.352 1 98.75 93 SER A C 1
ATOM 760 O O . SER A 1 93 ? 5.988 2 -8.852 1 98.75 93 SER A O 1
ATOM 762 N N . GLN A 1 94 ? 7.422 1.786 -10.57 1 98.56 94 GLN A N 1
ATOM 763 C CA . GLN A 1 94 ? 6.441 1.077 -11.383 1 98.56 94 GLN A CA 1
ATOM 764 C C . GLN A 1 94 ? 6.098 -0.279 -10.773 1 98.56 94 GLN A C 1
ATOM 766 O O . GLN A 1 94 ? 4.93 -0.673 -10.742 1 98.56 94 GLN A O 1
ATOM 771 N N . ALA A 1 95 ? 7.09 -0.932 -10.312 1 98.75 95 ALA A N 1
ATOM 772 C CA . ALA A 1 95 ? 6.852 -2.217 -9.664 1 98.75 95 ALA A CA 1
ATOM 773 C C . ALA A 1 95 ? 5.949 -2.053 -8.445 1 98.75 95 ALA A C 1
ATOM 775 O O . ALA A 1 95 ? 5.004 -2.824 -8.25 1 98.75 95 ALA A O 1
ATOM 776 N N . ARG A 1 96 ? 6.25 -1.057 -7.637 1 98.81 96 ARG A N 1
ATOM 777 C CA . ARG A 1 96 ? 5.438 -0.806 -6.449 1 98.81 96 ARG A CA 1
ATOM 778 C C . ARG A 1 96 ? 4.008 -0.442 -6.832 1 98.81 96 ARG A C 1
ATOM 780 O O . ARG A 1 96 ? 3.059 -0.839 -6.156 1 98.81 96 ARG A O 1
ATOM 787 N N . PHE A 1 97 ? 3.834 0.281 -7.938 1 98.69 97 PHE A N 1
ATOM 788 C CA . PHE A 1 97 ? 2.506 0.647 -8.422 1 98.69 97 PHE A CA 1
ATOM 789 C C . PHE A 1 97 ? 1.687 -0.596 -8.742 1 98.69 97 PHE A C 1
ATOM 791 O O . PHE A 1 97 ? 0.546 -0.729 -8.297 1 98.69 97 PHE A O 1
ATOM 798 N N . TRP A 1 98 ? 2.268 -1.48 -9.422 1 98.69 98 TRP A N 1
ATOM 799 C CA . TRP A 1 98 ? 1.536 -2.674 -9.836 1 98.69 98 TRP A CA 1
ATOM 800 C C . TRP A 1 98 ? 1.308 -3.607 -8.656 1 98.69 98 TRP A C 1
ATOM 802 O O . TRP A 1 98 ? 0.281 -4.289 -8.578 1 98.69 98 TRP A O 1
ATOM 812 N N . GLY A 1 99 ? 2.336 -3.691 -7.754 1 98.5 99 GLY A N 1
ATOM 813 C CA . GLY A 1 99 ? 2.08 -4.395 -6.508 1 98.5 99 GLY A CA 1
ATOM 814 C C . GLY A 1 99 ? 0.878 -3.857 -5.758 1 98.5 99 GLY A C 1
ATOM 815 O O . GLY A 1 99 ? 0.044 -4.629 -5.277 1 98.5 99 GLY A O 1
ATOM 816 N N . ASP A 1 100 ? 0.866 -2.564 -5.656 1 97.69 100 ASP A N 1
ATOM 817 C CA . ASP A 1 100 ? -0.246 -1.891 -4.992 1 97.69 100 ASP A CA 1
ATOM 818 C C . ASP A 1 100 ? -1.564 -2.166 -5.711 1 97.69 100 ASP A C 1
ATOM 820 O O . ASP A 1 100 ? -2.588 -2.414 -5.07 1 97.69 100 ASP A O 1
ATOM 824 N N . PHE A 1 101 ? -1.58 -2.104 -7.051 1 98.06 101 PHE A N 1
ATOM 825 C CA . PHE A 1 101 ? -2.756 -2.412 -7.859 1 98.06 101 PHE A CA 1
ATOM 826 C C . PHE A 1 101 ? -3.281 -3.807 -7.539 1 98.06 101 PHE A C 1
ATOM 828 O O . PHE A 1 101 ? -4.477 -3.984 -7.301 1 98.06 101 PHE A O 1
ATOM 835 N N . ILE A 1 102 ? -2.42 -4.758 -7.496 1 98.31 102 ILE A N 1
ATOM 836 C CA . ILE A 1 102 ? -2.783 -6.145 -7.23 1 98.31 102 ILE A CA 1
ATOM 837 C C . ILE A 1 102 ? -3.41 -6.262 -5.844 1 98.31 102 ILE A C 1
ATOM 839 O O . ILE A 1 102 ? -4.461 -6.883 -5.68 1 98.31 102 ILE A O 1
ATOM 843 N N . ASP A 1 103 ? -2.779 -5.652 -4.879 1 95.56 103 ASP A N 1
ATOM 844 C CA . ASP A 1 103 ? -3.25 -5.703 -3.5 1 95.56 103 ASP A CA 1
ATOM 845 C C . ASP A 1 103 ? -4.66 -5.129 -3.379 1 95.56 103 ASP A C 1
ATOM 847 O O . ASP A 1 103 ? -5.488 -5.652 -2.629 1 95.56 103 ASP A O 1
ATOM 851 N N . ASN A 1 104 ? -4.945 -4.152 -4.121 1 94.06 104 ASN A N 1
ATOM 852 C CA . ASN A 1 104 ? -6.184 -3.404 -3.924 1 94.06 104 ASN A CA 1
ATOM 853 C C . ASN A 1 104 ? -7.293 -3.902 -4.844 1 94.06 104 ASN A C 1
ATOM 855 O O . ASN A 1 104 ? -8.477 -3.777 -4.52 1 94.06 104 ASN A O 1
ATOM 859 N N . LYS A 1 105 ? -6.914 -4.453 -5.969 1 96.38 105 LYS A N 1
ATOM 860 C CA . LYS A 1 105 ? -7.938 -4.719 -6.973 1 96.38 105 LYS A CA 1
ATOM 861 C C . LYS A 1 105 ? -8.227 -6.215 -7.082 1 96.38 105 LYS A C 1
ATOM 863 O O . LYS A 1 105 ? -9.375 -6.621 -7.258 1 96.38 105 LYS A O 1
ATOM 868 N N . ILE A 1 106 ? -7.18 -7.02 -6.969 1 95.62 106 ILE A N 1
ATOM 869 C CA . ILE A 1 106 ? -7.344 -8.445 -7.219 1 95.62 106 ILE A CA 1
ATOM 870 C C . ILE A 1 106 ? -8.016 -9.109 -6.016 1 95.62 106 ILE A C 1
ATOM 872 O O . ILE A 1 106 ? -8.953 -9.891 -6.176 1 95.62 106 ILE A O 1
ATOM 876 N N . TYR A 1 107 ? -7.566 -8.734 -4.852 1 87.12 107 TYR A N 1
ATOM 877 C CA . TYR A 1 107 ? -8.133 -9.359 -3.662 1 87.12 107 TYR A CA 1
ATOM 878 C C . TYR A 1 107 ? -9.602 -8.984 -3.498 1 87.12 107 TYR A C 1
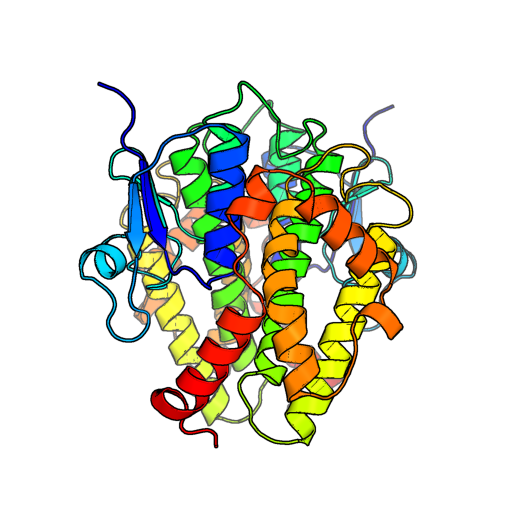ATOM 880 O O . TYR A 1 107 ? -10.453 -9.852 -3.275 1 87.12 107 TYR A O 1
ATOM 888 N N . GLY A 1 108 ? -9.852 -7.672 -3.596 1 87.31 108 GLY A N 1
ATOM 889 C CA . GLY A 1 108 ? -11.227 -7.215 -3.418 1 87.31 108 GLY A CA 1
ATOM 890 C C . GLY A 1 108 ? -12.203 -7.867 -4.379 1 87.31 108 GLY A C 1
ATOM 891 O O . GLY A 1 108 ? -13.258 -8.344 -3.967 1 87.31 108 GLY A O 1
ATOM 892 N N . SER A 1 109 ? -11.82 -7.934 -5.59 1 90.94 109 SER A N 1
ATOM 893 C CA . SER A 1 109 ? -12.703 -8.5 -6.602 1 90.94 109 SER A CA 1
ATOM 894 C C . SER A 1 109 ? -12.859 -10.008 -6.422 1 90.94 109 SER A C 1
ATOM 896 O O . SER A 1 109 ? -13.953 -10.547 -6.57 1 90.94 109 SER A O 1
ATOM 898 N N . SER A 1 110 ? -11.797 -10.68 -6.078 1 91 110 SER A N 1
ATOM 899 C CA . SER A 1 110 ? -11.875 -12.125 -5.883 1 91 110 SER A CA 1
ATOM 900 C C . SER A 1 110 ? -12.688 -12.469 -4.633 1 91 110 SER A C 1
ATOM 902 O O . SER A 1 110 ? -13.383 -13.484 -4.598 1 91 110 SER A O 1
ATOM 904 N N . GLY A 1 111 ? -12.602 -11.656 -3.6 1 87.75 111 GLY A N 1
ATOM 905 C CA . GLY A 1 111 ? -13.375 -11.859 -2.383 1 87.75 111 GLY A CA 1
ATOM 906 C C . GLY A 1 111 ? -14.875 -11.883 -2.623 1 87.75 111 GLY A C 1
ATOM 907 O O . GLY A 1 111 ? -15.594 -12.656 -1.991 1 87.75 111 GLY A O 1
ATOM 908 N N . LYS A 1 112 ? -15.336 -11.078 -3.553 1 88.69 112 LYS A N 1
ATOM 909 C CA . LYS A 1 112 ? -16.75 -11.031 -3.91 1 88.69 112 LYS A CA 1
ATOM 910 C C . LYS A 1 112 ? -17.203 -12.359 -4.512 1 88.69 112 LYS A C 1
ATOM 912 O O . LYS A 1 112 ? -18.391 -12.695 -4.461 1 88.69 112 LYS A O 1
ATOM 917 N N . ILE A 1 113 ? -16.234 -13.102 -5.055 1 89.19 113 ILE A N 1
ATOM 918 C CA . ILE A 1 113 ? -16.562 -14.367 -5.707 1 89.19 113 ILE A CA 1
ATOM 919 C C . ILE A 1 113 ? -16.688 -15.469 -4.656 1 89.19 113 ILE A C 1
ATOM 921 O O . ILE A 1 113 ? -17.672 -16.188 -4.625 1 89.19 113 ILE A O 1
ATOM 925 N N . TRP A 1 114 ? -15.789 -15.516 -3.754 1 85.62 114 TRP A N 1
ATOM 926 C CA . TRP A 1 114 ? -15.734 -16.703 -2.912 1 85.62 114 TRP A CA 1
ATOM 927 C C . TRP A 1 114 ? -16.438 -16.453 -1.581 1 85.62 114 TRP A C 1
ATOM 929 O O . TRP A 1 114 ? -16.75 -17.406 -0.849 1 85.62 114 TRP A O 1
ATOM 939 N N . LYS A 1 115 ? -16.641 -15.172 -1.17 1 81.44 115 LYS A N 1
ATOM 940 C CA . LYS A 1 115 ? -17.422 -14.914 0.029 1 81.44 115 LYS A CA 1
ATOM 941 C C . LYS A 1 115 ? -18.922 -15.023 -0.264 1 81.44 115 LYS A C 1
ATOM 943 O O . LYS A 1 115 ? -19.75 -14.773 0.611 1 81.44 115 LYS A O 1
ATOM 948 N N . THR A 1 116 ? -19.359 -15.812 -1.024 1 71.06 116 THR A N 1
ATOM 949 C CA . THR A 1 116 ? -20.672 -16.172 -1.56 1 71.06 116 THR A CA 1
ATOM 950 C C . THR A 1 116 ? -21.766 -15.336 -0.911 1 71.06 116 THR A C 1
ATOM 952 O O . THR A 1 116 ? -21.984 -15.422 0.298 1 71.06 116 THR A O 1
ATOM 955 N N . LYS A 1 117 ? -22.219 -14.258 -1.541 1 73.62 117 LYS A N 1
ATOM 956 C CA . LYS A 1 117 ? -23.453 -13.578 -1.146 1 73.62 117 LYS A CA 1
ATOM 957 C C . LYS A 1 117 ? -24.594 -13.914 -2.102 1 73.62 117 LYS A C 1
ATOM 959 O O . LYS A 1 117 ? -24.938 -15.086 -2.27 1 73.62 117 LYS A O 1
ATOM 964 N N . THR A 1 118 ? -24.828 -13.141 -2.98 1 84 118 THR A N 1
ATOM 965 C CA . THR A 1 118 ? -25.875 -13.266 -3.988 1 84 118 THR A CA 1
ATOM 966 C C . THR A 1 118 ? -25.281 -13.586 -5.355 1 84 118 THR A C 1
ATOM 968 O O . THR A 1 118 ? -24.094 -13.359 -5.582 1 84 118 THR A O 1
ATOM 971 N N . VAL A 1 119 ? -26 -14.242 -6.117 1 85.38 119 VAL A N 1
ATOM 972 C CA . VAL A 1 119 ? -25.594 -14.516 -7.496 1 85.38 119 VAL A CA 1
ATOM 973 C C . VAL A 1 119 ? -25.172 -13.219 -8.172 1 85.38 119 VAL A C 1
ATOM 975 O O . VAL A 1 119 ? -24.203 -13.211 -8.938 1 85.38 119 VAL A O 1
ATOM 978 N N . GLU A 1 120 ? -25.828 -12.219 -7.84 1 88.56 120 GLU A N 1
ATOM 979 C CA . GLU A 1 120 ? -25.531 -10.914 -8.414 1 88.56 120 GLU A CA 1
ATOM 980 C C . GLU A 1 120 ? -24.156 -10.422 -7.98 1 88.56 120 GLU A C 1
ATOM 982 O O . GLU A 1 120 ? -23.375 -9.906 -8.797 1 88.56 120 GLU A O 1
ATOM 987 N N . GLU A 1 121 ? -23.859 -10.586 -6.73 1 87.12 121 GLU A N 1
ATOM 988 C CA . GLU A 1 121 ? -22.562 -10.164 -6.207 1 87.12 121 GLU A CA 1
ATOM 989 C C . GLU A 1 121 ? -21.422 -11 -6.797 1 87.12 121 GLU A C 1
ATOM 991 O O . GLU A 1 121 ? -20.344 -10.477 -7.082 1 87.12 121 GLU A O 1
ATOM 996 N N . LYS A 1 122 ? -21.734 -12.242 -6.973 1 89.06 122 LYS A N 1
ATOM 997 C CA . LYS A 1 122 ? -20.734 -13.141 -7.559 1 89.06 122 LYS A CA 1
ATOM 998 C C . LYS A 1 122 ? -20.422 -12.742 -8.992 1 89.06 122 LYS A C 1
ATOM 1000 O O . LYS A 1 122 ? -19.25 -12.719 -9.391 1 89.06 122 LYS A O 1
ATOM 1005 N N . GLU A 1 123 ? -21.438 -12.453 -9.734 1 92.69 123 GLU A N 1
ATOM 1006 C CA . GLU A 1 123 ? -21.25 -12.047 -11.125 1 92.69 123 GLU A CA 1
ATOM 1007 C C . GLU A 1 123 ? -20.5 -10.719 -11.211 1 92.69 123 GLU A C 1
ATOM 1009 O O . GLU A 1 123 ? -19.672 -10.523 -12.102 1 92.69 123 GLU A O 1
ATOM 1014 N N . GLU A 1 124 ? -20.812 -9.828 -10.328 1 93.19 124 GLU A N 1
ATOM 1015 C CA . GLU A 1 124 ? -20.094 -8.562 -10.266 1 93.19 124 GLU A CA 1
ATOM 1016 C C . GLU A 1 124 ? -18.609 -8.781 -9.938 1 93.19 124 GLU A C 1
ATOM 1018 O O . GLU A 1 124 ? -17.734 -8.156 -10.531 1 93.19 124 GLU A O 1
ATOM 1023 N N . GLY A 1 125 ? -18.422 -9.625 -8.977 1 93.69 125 GLY A N 1
ATOM 1024 C CA . GLY A 1 125 ? -17.062 -9.961 -8.609 1 93.69 125 GLY A CA 1
ATOM 1025 C C . GLY A 1 125 ? -16.266 -10.578 -9.75 1 93.69 125 GLY A C 1
ATOM 1026 O O . GLY A 1 125 ? -15.117 -10.203 -9.984 1 93.69 125 GLY A O 1
ATOM 1027 N N . LYS A 1 126 ? -16.891 -11.492 -10.414 1 94.81 126 LYS A N 1
ATOM 1028 C CA . LYS A 1 126 ? -16.281 -12.133 -11.578 1 94.81 126 LYS A CA 1
ATOM 1029 C C . LYS A 1 126 ? -15.891 -11.109 -12.633 1 94.81 126 LYS A C 1
ATOM 1031 O O . LYS A 1 126 ? -14.766 -11.125 -13.141 1 94.81 126 LYS A O 1
ATOM 1036 N N . LYS A 1 127 ? -16.812 -10.242 -12.93 1 96.25 127 LYS A N 1
ATOM 1037 C CA . LYS A 1 127 ? -16.578 -9.219 -13.945 1 96.25 127 LYS A CA 1
ATOM 1038 C C . LYS A 1 127 ? -15.406 -8.312 -13.539 1 96.25 127 LYS A C 1
ATOM 1040 O O . LYS A 1 127 ? -14.508 -8.062 -14.344 1 96.25 127 LYS A O 1
ATOM 1045 N N . GLU A 1 128 ? -15.43 -7.855 -12.328 1 96.81 128 GLU A N 1
ATOM 1046 C CA . GLU A 1 128 ? -14.359 -6.988 -11.828 1 96.81 128 GLU A CA 1
ATOM 1047 C C . GLU A 1 128 ? -13.016 -7.715 -11.828 1 96.81 128 GLU A C 1
ATOM 1049 O O . GLU A 1 128 ? -11.992 -7.133 -12.195 1 96.81 128 GLU A O 1
ATOM 1054 N N . PHE A 1 129 ? -13.062 -8.93 -11.414 1 97.31 129 PHE A N 1
ATOM 1055 C CA . PHE A 1 129 ? -11.859 -9.742 -11.336 1 97.31 129 PHE A CA 1
ATOM 1056 C C . PHE A 1 129 ? -11.219 -9.898 -12.711 1 97.31 129 PHE A C 1
ATOM 1058 O O . PHE A 1 129 ? -10.023 -9.656 -12.875 1 97.31 129 PHE A O 1
ATOM 1065 N N . ILE A 1 130 ? -11.992 -10.188 -13.688 1 98 130 ILE A N 1
ATOM 1066 C CA . ILE A 1 130 ? -11.508 -10.391 -15.055 1 98 130 ILE A CA 1
ATOM 1067 C C . ILE A 1 130 ? -11 -9.07 -15.625 1 98 130 ILE A C 1
ATOM 1069 O O . ILE A 1 130 ? -9.961 -9.031 -16.281 1 98 130 ILE A O 1
ATOM 1073 N N . GLU A 1 131 ? -11.688 -8 -15.359 1 98.19 131 GLU A N 1
ATOM 1074 C CA . GLU A 1 131 ? -11.258 -6.688 -15.844 1 98.19 131 GLU A CA 1
ATOM 1075 C C . GLU A 1 131 ? -9.906 -6.297 -15.25 1 98.19 131 GLU A C 1
ATOM 1077 O O . GLU A 1 131 ? -9.047 -5.762 -15.953 1 98.19 131 GLU A O 1
ATOM 1082 N N . ASN A 1 132 ? -9.781 -6.551 -13.984 1 98.38 132 ASN A N 1
ATOM 1083 C CA . ASN A 1 132 ? -8.508 -6.254 -13.336 1 98.38 132 ASN A CA 1
ATOM 1084 C C . ASN A 1 132 ? -7.379 -7.109 -13.906 1 98.38 132 ASN A C 1
ATOM 1086 O O . ASN A 1 132 ? -6.266 -6.621 -14.109 1 98.38 132 ASN A O 1
ATOM 1090 N N . LEU A 1 133 ? -7.625 -8.391 -14.188 1 98.62 133 LEU A N 1
ATOM 1091 C CA . LEU A 1 133 ? -6.617 -9.266 -14.781 1 98.62 133 LEU A CA 1
ATOM 1092 C C . LEU A 1 133 ? -6.254 -8.797 -16.188 1 98.62 133 LEU A C 1
ATOM 1094 O O . LEU A 1 133 ? -5.105 -8.93 -16.609 1 98.62 133 LEU A O 1
ATOM 1098 N N . LYS A 1 134 ? -7.23 -8.266 -16.875 1 98.69 134 LYS A N 1
ATOM 1099 C CA . LYS A 1 134 ? -6.965 -7.746 -18.203 1 98.69 134 LYS A CA 1
ATOM 1100 C C . LYS A 1 134 ? -5.996 -6.57 -18.156 1 98.69 134 LYS A C 1
ATOM 1102 O O . LYS A 1 134 ? -5.125 -6.438 -19.031 1 98.69 134 LYS A O 1
ATOM 1107 N N . VAL A 1 135 ? -6.164 -5.734 -17.203 1 98.56 135 VAL A N 1
ATOM 1108 C CA . VAL A 1 135 ? -5.242 -4.621 -17.016 1 98.56 135 VAL A CA 1
ATOM 1109 C C . VAL A 1 135 ? -3.826 -5.152 -16.797 1 98.56 135 VAL A C 1
ATOM 1111 O O . VAL A 1 135 ? -2.875 -4.668 -17.422 1 98.56 135 VAL A O 1
ATOM 1114 N N . LEU A 1 136 ? -3.674 -6.145 -15.984 1 98.75 136 LEU A N 1
ATOM 1115 C CA . LEU A 1 136 ? -2.371 -6.738 -15.695 1 98.75 136 LEU A CA 1
ATOM 1116 C C . LEU A 1 136 ? -1.813 -7.441 -16.922 1 98.75 136 LEU A C 1
ATOM 1118 O O . LEU A 1 136 ? -0.603 -7.43 -17.156 1 98.75 136 LEU A O 1
ATOM 1122 N N . GLU A 1 137 ? -2.715 -8.078 -17.656 1 98.75 137 GLU A N 1
ATOM 1123 C CA . GLU A 1 137 ? -2.277 -8.734 -18.875 1 98.75 137 GLU A CA 1
ATOM 1124 C C . GLU A 1 137 ? -1.695 -7.73 -19.859 1 98.75 137 GLU A C 1
ATOM 1126 O O . GLU A 1 137 ? -0.702 -8.016 -20.531 1 98.75 137 GLU A O 1
ATOM 1131 N N . GLN A 1 138 ? -2.322 -6.625 -19.953 1 98.38 138 GLN A N 1
ATOM 1132 C CA . GLN A 1 138 ? -1.809 -5.559 -20.812 1 98.38 138 GLN A CA 1
ATOM 1133 C C . GLN A 1 138 ? -0.432 -5.098 -20.344 1 98.38 138 GLN A C 1
ATOM 1135 O O . GLN A 1 138 ? 0.457 -4.852 -21.172 1 98.38 138 GLN A O 1
ATOM 1140 N N . GLN A 1 139 ? -0.275 -4.992 -19.062 1 98.12 139 GLN A N 1
ATOM 1141 C CA . GLN A 1 139 ? 1.021 -4.602 -18.516 1 98.12 139 GLN A CA 1
ATOM 1142 C C . GLN A 1 139 ? 2.078 -5.664 -18.812 1 98.12 139 GLN A C 1
ATOM 1144 O O . GLN A 1 139 ? 3.232 -5.34 -19.094 1 98.12 139 GLN A O 1
ATOM 1149 N N . LEU A 1 140 ? 1.755 -6.891 -18.688 1 98.5 140 LEU A N 1
ATOM 1150 C CA . LEU A 1 140 ? 2.668 -7.992 -18.969 1 98.5 140 LEU A CA 1
ATOM 1151 C C . LEU A 1 140 ? 3.113 -7.961 -20.438 1 98.5 140 LEU A C 1
ATOM 1153 O O . LEU A 1 140 ? 4.301 -8.125 -20.734 1 98.5 140 LEU A O 1
ATOM 1157 N N . GLY A 1 141 ? 2.139 -7.738 -21.266 1 97.75 141 GLY A N 1
ATOM 1158 C CA . GLY A 1 141 ? 2.447 -7.758 -22.688 1 97.75 141 GLY A CA 1
ATOM 1159 C C . GLY A 1 141 ? 3.09 -9.055 -23.141 1 97.75 141 GLY A C 1
ATOM 1160 O O . GLY A 1 141 ? 2.58 -10.141 -22.844 1 97.75 141 GLY A O 1
ATOM 1161 N N . ASP A 1 142 ? 4.203 -8.945 -23.797 1 97.06 142 ASP A N 1
ATOM 1162 C CA . ASP A 1 142 ? 4.871 -10.133 -24.328 1 97.06 142 ASP A CA 1
ATOM 1163 C C . ASP A 1 142 ? 6.117 -10.469 -23.5 1 97.06 142 ASP A C 1
ATOM 1165 O O . ASP A 1 142 ? 6.945 -11.273 -23.922 1 97.06 142 ASP A O 1
ATOM 1169 N N . LYS A 1 143 ? 6.273 -9.836 -22.438 1 97.69 143 LYS A N 1
ATOM 1170 C CA . LYS A 1 143 ? 7.43 -10.07 -21.578 1 97.69 143 LYS A CA 1
ATOM 1171 C C . LYS A 1 143 ? 7.359 -11.445 -20.906 1 97.69 143 LYS A C 1
ATOM 1173 O O . LYS A 1 143 ? 6.27 -11.969 -20.672 1 97.69 143 LYS A O 1
ATOM 1178 N N . THR A 1 144 ? 8.406 -11.961 -20.578 1 98.38 144 THR A N 1
ATOM 1179 C CA . THR A 1 144 ? 8.484 -13.227 -19.859 1 98.38 144 THR A CA 1
ATOM 1180 C C . THR A 1 144 ? 7.898 -13.086 -18.469 1 98.38 144 THR A C 1
ATOM 1182 O O . THR A 1 144 ? 7.125 -13.938 -18.016 1 98.38 144 THR A O 1
ATOM 1185 N N . TYR A 1 145 ? 8.32 -12.117 -17.797 1 98.62 145 TYR A N 1
ATOM 1186 C CA . TYR A 1 145 ? 7.816 -11.719 -16.484 1 98.62 145 TYR A CA 1
ATOM 1187 C C . TYR A 1 145 ? 7.391 -10.258 -16.484 1 98.62 145 TYR A C 1
ATOM 1189 O O . TYR A 1 145 ? 7.629 -9.531 -17.453 1 98.62 145 TYR A O 1
ATOM 1197 N N . PHE A 1 146 ? 6.77 -9.805 -15.445 1 98.38 146 PHE A N 1
ATOM 1198 C CA . PHE A 1 146 ? 6.336 -8.414 -15.375 1 98.38 146 PHE A CA 1
ATOM 1199 C C . PHE A 1 146 ? 7.535 -7.473 -15.43 1 98.38 146 PHE A C 1
ATOM 1201 O O . PHE A 1 146 ? 7.43 -6.355 -15.945 1 98.38 146 PHE A O 1
ATOM 1208 N N . GLY A 1 147 ? 8.688 -7.918 -14.93 1 94.25 147 GLY A N 1
ATOM 1209 C CA . GLY A 1 147 ? 9.914 -7.133 -14.961 1 94.25 147 GLY A CA 1
ATOM 1210 C C . GLY A 1 147 ? 10.727 -7.34 -16.219 1 94.25 147 GLY A C 1
ATOM 1211 O O . GLY A 1 147 ? 11.914 -7.012 -16.266 1 94.25 147 GLY A O 1
ATOM 1212 N N . GLY A 1 148 ? 10.172 -7.875 -17.188 1 96.38 148 GLY A N 1
ATOM 1213 C CA . GLY A 1 148 ? 10.914 -8.219 -18.406 1 96.38 148 GLY A CA 1
ATOM 1214 C C . GLY A 1 148 ? 11.406 -9.656 -18.406 1 96.38 148 GLY A C 1
ATOM 1215 O O . GLY A 1 148 ? 10.609 -10.594 -18.344 1 96.38 148 GLY A O 1
ATOM 1216 N N . ASP A 1 149 ? 12.664 -9.758 -18.359 1 95.38 149 ASP A N 1
ATOM 1217 C CA . ASP A 1 149 ? 13.227 -11.102 -18.422 1 95.38 149 ASP A CA 1
ATOM 1218 C C . ASP A 1 149 ? 13.578 -11.609 -17.016 1 95.38 149 ASP A C 1
ATOM 1220 O O . ASP A 1 149 ? 14.078 -12.727 -16.875 1 95.38 149 ASP A O 1
ATOM 1224 N N . LYS A 1 150 ? 13.227 -10.828 -16.078 1 95.69 150 LYS A N 1
ATOM 1225 C CA . LYS A 1 150 ? 13.578 -11.219 -14.719 1 95.69 150 LYS A CA 1
ATOM 1226 C C . LYS A 1 150 ? 12.328 -11.359 -13.852 1 95.69 150 LYS A C 1
ATOM 1228 O O . LYS A 1 150 ? 11.453 -10.492 -13.867 1 95.69 150 LYS A O 1
ATOM 1233 N N . PHE A 1 151 ? 12.297 -12.516 -13.141 1 98.31 151 PHE A N 1
ATOM 1234 C CA . PHE A 1 151 ? 11.273 -12.719 -12.117 1 98.31 151 PHE A CA 1
ATOM 1235 C C . PHE A 1 151 ? 11.484 -11.773 -10.945 1 98.31 151 PHE A C 1
ATOM 1237 O O . PHE A 1 151 ? 12.609 -11.625 -10.453 1 98.31 151 PHE A O 1
ATOM 1244 N N . GLY A 1 152 ? 10.383 -11.102 -10.508 1 98.44 152 GLY A N 1
ATOM 1245 C CA . GLY A 1 152 ? 10.633 -10.117 -9.461 1 98.44 152 GLY A CA 1
ATOM 1246 C C . GLY A 1 152 ? 9.391 -9.773 -8.664 1 98.44 152 GLY A C 1
ATOM 1247 O O . GLY A 1 152 ? 8.508 -10.609 -8.484 1 98.44 152 GLY A O 1
ATOM 1248 N N . TYR A 1 153 ? 9.32 -8.586 -8.156 1 98.81 153 TYR A N 1
ATOM 1249 C CA . TYR A 1 153 ? 8.391 -8.07 -7.148 1 98.81 153 TYR A CA 1
ATOM 1250 C C . TYR A 1 153 ? 6.949 -8.227 -7.605 1 98.81 153 TYR A C 1
ATOM 1252 O O . TYR A 1 153 ? 6.105 -8.734 -6.859 1 98.81 153 TYR A O 1
ATOM 1260 N N . VAL A 1 154 ? 6.652 -7.852 -8.812 1 98.88 154 VAL A N 1
ATOM 1261 C CA . VAL A 1 154 ? 5.273 -7.883 -9.289 1 98.88 154 VAL A CA 1
ATOM 1262 C C . VAL A 1 154 ? 4.836 -9.328 -9.516 1 98.88 154 VAL A C 1
ATOM 1264 O O . VAL A 1 154 ? 3.686 -9.68 -9.25 1 98.88 154 VAL A O 1
ATOM 1267 N N . ASP A 1 155 ? 5.738 -10.156 -10.016 1 98.94 155 ASP A N 1
ATOM 1268 C CA . ASP A 1 155 ? 5.441 -11.578 -10.172 1 98.94 155 ASP A CA 1
ATOM 1269 C C . ASP A 1 155 ? 5.113 -12.219 -8.82 1 98.94 155 ASP A C 1
ATOM 1271 O O . ASP A 1 155 ? 4.137 -12.961 -8.703 1 98.94 155 ASP A O 1
ATOM 1275 N N . ILE A 1 156 ? 5.918 -11.883 -7.844 1 98.94 156 ILE A N 1
ATOM 1276 C CA . ILE A 1 156 ? 5.723 -12.406 -6.492 1 98.94 156 ILE A CA 1
ATOM 1277 C C . ILE A 1 156 ? 4.383 -11.922 -5.945 1 98.94 156 ILE A C 1
ATOM 1279 O O . ILE A 1 156 ? 3.691 -12.656 -5.238 1 98.94 156 ILE A O 1
ATOM 1283 N N . ALA A 1 157 ? 4.012 -10.734 -6.266 1 98.75 157 ALA A N 1
ATOM 1284 C CA . ALA A 1 157 ? 2.768 -10.148 -5.777 1 98.75 157 ALA A CA 1
ATOM 1285 C C . ALA A 1 157 ? 1.557 -10.883 -6.344 1 98.75 157 ALA A C 1
ATOM 1287 O O . ALA A 1 157 ? 0.541 -11.039 -5.664 1 98.75 157 ALA A O 1
ATOM 1288 N N . LEU A 1 158 ? 1.661 -11.406 -7.535 1 98.81 158 LEU A N 1
ATOM 1289 C CA . LEU A 1 158 ? 0.465 -11.867 -8.227 1 98.81 158 LEU A CA 1
ATOM 1290 C C . LEU A 1 158 ? 0.4 -13.391 -8.242 1 98.81 158 LEU A C 1
ATOM 1292 O O . LEU A 1 158 ? -0.683 -13.977 -8.125 1 98.81 158 LEU A O 1
ATOM 1296 N N . ILE A 1 159 ? 1.492 -14.07 -8.367 1 98.81 159 ILE A N 1
ATOM 1297 C CA . ILE A 1 159 ? 1.545 -15.484 -8.711 1 98.81 159 ILE A CA 1
ATOM 1298 C C . ILE A 1 159 ? 0.801 -16.297 -7.652 1 98.81 159 ILE A C 1
ATOM 1300 O O . ILE A 1 159 ? 0.114 -17.266 -7.98 1 98.81 159 ILE A O 1
ATOM 1304 N N . PRO A 1 160 ? 0.844 -15.938 -6.387 1 98.5 160 PRO A N 1
ATOM 1305 C CA . PRO A 1 160 ? 0.126 -16.75 -5.395 1 98.5 160 PRO A CA 1
ATOM 1306 C C . PRO A 1 160 ? -1.379 -16.781 -5.648 1 98.5 160 PRO A C 1
ATOM 1308 O O . PRO A 1 160 ? -2.025 -17.797 -5.371 1 98.5 160 PRO A O 1
ATOM 1311 N N . PHE A 1 161 ? -1.919 -15.781 -6.188 1 97.62 161 PHE A N 1
ATOM 1312 C CA . PHE A 1 161 ? -3.355 -15.711 -6.426 1 97.62 161 PHE A CA 1
ATOM 1313 C C . PHE A 1 161 ? -3.777 -16.734 -7.477 1 97.62 161 PHE A C 1
ATOM 1315 O O . PHE A 1 161 ? -4.938 -17.156 -7.512 1 97.62 161 PHE A O 1
ATOM 1322 N N . THR A 1 162 ? -2.885 -17.156 -8.312 1 97.88 162 THR A N 1
ATOM 1323 C CA . THR A 1 162 ? -3.227 -18.094 -9.383 1 97.88 162 THR A CA 1
ATOM 1324 C C . THR A 1 162 ? -3.555 -19.469 -8.805 1 97.88 162 THR A C 1
ATOM 1326 O O . THR A 1 162 ? -4.219 -20.266 -9.461 1 97.88 162 THR A O 1
ATOM 1329 N N . SER A 1 163 ? -3.094 -19.75 -7.598 1 97.12 163 SER A N 1
ATOM 1330 C CA . SER A 1 163 ? -3.453 -21 -6.941 1 97.12 163 SER A CA 1
ATOM 1331 C C . SER A 1 163 ? -4.945 -21.062 -6.637 1 97.12 163 SER A C 1
ATOM 1333 O O . SER A 1 163 ? -5.488 -22.125 -6.367 1 97.12 163 SER A O 1
ATOM 1335 N N . TRP A 1 164 ? -5.617 -19.969 -6.707 1 96.75 164 TRP A N 1
ATOM 1336 C CA . TRP A 1 164 ? -7.039 -19.875 -6.379 1 96.75 164 TRP A CA 1
ATOM 1337 C C . TRP A 1 164 ? -7.887 -19.828 -7.648 1 96.75 164 TRP A C 1
ATOM 1339 O O . TRP A 1 164 ? -9.117 -19.859 -7.578 1 96.75 164 TRP A O 1
ATOM 1349 N N . PHE A 1 165 ? -7.242 -19.719 -8.828 1 97.12 165 PHE A N 1
ATOM 1350 C CA . PHE A 1 165 ? -7.984 -19.578 -10.078 1 97.12 165 PHE A CA 1
ATOM 1351 C C . PHE A 1 165 ? -8.977 -20.719 -10.258 1 97.12 165 PHE A C 1
ATOM 1353 O O . PHE A 1 165 ? -10.148 -20.484 -10.555 1 97.12 165 PHE A O 1
ATOM 1360 N N . TYR A 1 166 ? -8.531 -21.922 -10.023 1 96.81 166 TYR A N 1
ATOM 1361 C CA . TYR A 1 166 ? -9.422 -23.062 -10.172 1 96.81 166 TYR A CA 1
ATOM 1362 C C . TYR A 1 166 ? -10.641 -22.938 -9.273 1 96.81 166 TYR A C 1
ATOM 1364 O O . TYR A 1 166 ? -11.766 -23.234 -9.688 1 96.81 166 TYR A O 1
ATOM 1372 N N . THR A 1 167 ? -10.422 -22.531 -8.102 1 95.62 167 THR A N 1
ATOM 1373 C CA . THR A 1 167 ? -11.492 -22.344 -7.125 1 95.62 167 THR A CA 1
ATOM 1374 C C . THR A 1 167 ? -12.508 -21.312 -7.609 1 95.62 167 THR A C 1
ATOM 1376 O O . THR A 1 167 ? -13.711 -21.562 -7.605 1 95.62 167 THR A O 1
ATOM 1379 N N . PHE A 1 168 ? -12.023 -20.172 -8.062 1 94.69 168 PHE A N 1
ATOM 1380 C CA . PHE A 1 168 ? -12.898 -19.125 -8.555 1 94.69 168 PHE A CA 1
ATOM 1381 C C . PHE A 1 168 ? -13.672 -19.594 -9.781 1 94.69 168 PHE A C 1
ATOM 1383 O O . PHE A 1 168 ? -14.875 -19.359 -9.891 1 94.69 168 PHE A O 1
ATOM 1390 N N . GLU A 1 169 ? -12.969 -20.234 -10.625 1 95.56 169 GLU A N 1
ATOM 1391 C CA . GLU A 1 169 ? -13.57 -20.75 -11.852 1 95.56 169 GLU A CA 1
ATOM 1392 C C . GLU A 1 169 ? -14.688 -21.75 -11.531 1 95.56 169 GLU A C 1
ATOM 1394 O O . GLU A 1 169 ? -15.75 -21.703 -12.164 1 95.56 169 GLU A O 1
ATOM 1399 N N . SER A 1 170 ? -14.461 -22.562 -10.578 1 93.06 170 SER A N 1
ATOM 1400 C CA . SER A 1 170 ? -15.414 -23.594 -10.203 1 93.06 170 SER A CA 1
ATOM 1401 C C . SER A 1 170 ? -16.656 -23 -9.547 1 93.06 170 SER A C 1
ATOM 1403 O O . SER A 1 170 ? -17.766 -23.453 -9.797 1 93.06 170 SER A O 1
ATOM 1405 N N . ILE A 1 171 ? -16.516 -22 -8.805 1 88.88 171 ILE A N 1
ATOM 1406 C CA . ILE A 1 171 ? -17.594 -21.406 -8.031 1 88.88 171 ILE A CA 1
ATOM 1407 C C . ILE A 1 171 ? -18.453 -20.516 -8.938 1 88.88 171 ILE A C 1
ATOM 1409 O O . ILE A 1 171 ? -19.672 -20.469 -8.797 1 88.88 171 ILE A O 1
ATOM 1413 N N . ALA A 1 172 ? -17.797 -19.828 -9.781 1 91.31 172 ALA A N 1
ATOM 1414 C CA . ALA A 1 172 ? -18.516 -18.828 -10.555 1 91.31 172 ALA A CA 1
ATOM 1415 C C . ALA A 1 172 ? -18.656 -19.25 -12.016 1 91.31 172 ALA A C 1
ATOM 1417 O O . ALA A 1 172 ? -19.125 -18.484 -12.852 1 91.31 172 ALA A O 1
ATOM 1418 N N . ASN A 1 173 ? -18.188 -20.359 -12.406 1 91.69 173 ASN A N 1
ATOM 1419 C CA . ASN A 1 173 ? -18.391 -21 -13.711 1 91.69 173 ASN A CA 1
ATOM 1420 C C . ASN A 1 173 ? -17.812 -20.141 -14.836 1 91.69 173 ASN A C 1
ATOM 1422 O O . ASN A 1 173 ? -18.547 -19.766 -15.758 1 91.69 173 ASN A O 1
ATOM 1426 N N . PHE A 1 174 ? -16.562 -19.938 -14.812 1 95.38 174 PHE A N 1
ATOM 1427 C CA . PHE A 1 174 ? -15.828 -19.25 -15.867 1 95.38 174 PHE A CA 1
ATOM 1428 C C . PHE A 1 174 ? -14.406 -19.781 -15.977 1 95.38 174 PHE A C 1
ATOM 1430 O O . PHE A 1 174 ? -14.016 -20.688 -15.227 1 95.38 174 PHE A O 1
ATOM 1437 N N . LYS A 1 175 ? -13.68 -19.328 -16.938 1 97.44 175 LYS A N 1
ATOM 1438 C CA . LYS A 1 175 ? -12.273 -19.656 -17.094 1 97.44 175 LYS A CA 1
ATOM 1439 C C . LYS A 1 175 ? -11.43 -18.406 -17.344 1 97.44 175 LYS A C 1
ATOM 1441 O O . LYS A 1 175 ? -11.695 -17.656 -18.281 1 97.44 175 LYS A O 1
ATOM 1446 N N . VAL A 1 176 ? -10.438 -18.203 -16.547 1 98.06 176 VAL A N 1
ATOM 1447 C CA . VAL A 1 176 ? -9.562 -17.031 -16.672 1 98.06 176 VAL A CA 1
ATOM 1448 C C . VAL A 1 176 ? -8.883 -17.047 -18.047 1 98.06 176 VAL A C 1
ATOM 1450 O O . VAL A 1 176 ? -8.727 -16 -18.672 1 98.06 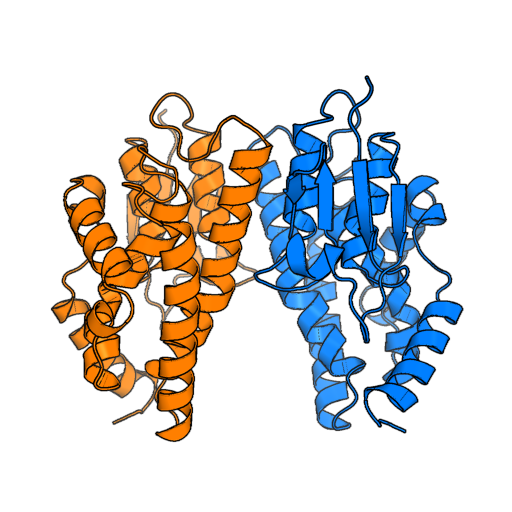176 VAL A O 1
ATOM 1453 N N . GLU A 1 177 ? -8.508 -18.203 -18.516 1 98.19 177 GLU A N 1
ATOM 1454 C CA . GLU A 1 177 ? -7.758 -18.375 -19.75 1 98.19 177 GLU A CA 1
ATOM 1455 C C . GLU A 1 177 ? -8.539 -17.828 -20.953 1 98.19 177 GLU A C 1
ATOM 1457 O O . GLU A 1 177 ? -7.945 -17.406 -21.953 1 98.19 177 GLU A O 1
ATOM 1462 N N . ASP A 1 178 ? -9.844 -17.875 -20.875 1 98.19 178 ASP A N 1
ATOM 1463 C CA . ASP A 1 178 ? -10.68 -17.406 -21.969 1 98.19 178 ASP A CA 1
ATOM 1464 C C . ASP A 1 178 ? -10.5 -15.898 -22.188 1 98.19 178 ASP A C 1
ATOM 1466 O O . ASP A 1 178 ? -10.539 -15.422 -23.328 1 98.19 178 ASP A O 1
ATOM 1470 N N . SER A 1 179 ? -10.289 -15.188 -21.141 1 98 179 SER A N 1
ATOM 1471 C CA . SER A 1 179 ? -10.234 -13.734 -21.219 1 98 179 SER A CA 1
ATOM 1472 C C . SER A 1 179 ? -8.797 -13.227 -21.078 1 98 179 SER A C 1
ATOM 1474 O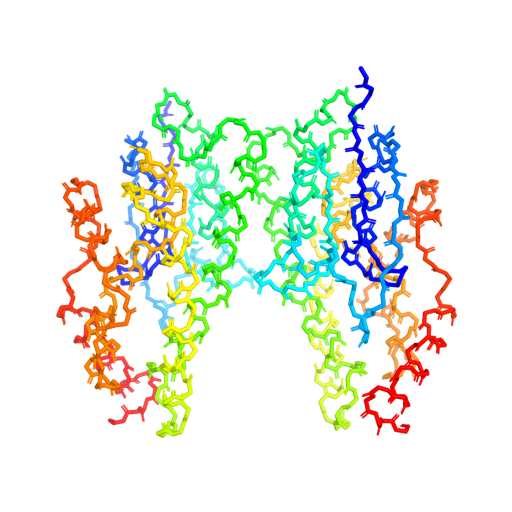 O . SER A 1 179 ? -8.461 -12.164 -21.594 1 98 179 SER A O 1
ATOM 1476 N N . CYS A 1 180 ? -8.023 -14 -20.359 1 98.5 180 CYS A N 1
ATOM 1477 C CA . CYS A 1 180 ? -6.676 -13.555 -20.031 1 98.5 180 CYS A CA 1
ATOM 1478 C C . CYS A 1 180 ? -5.664 -14.672 -20.281 1 98.5 180 CYS A C 1
ATOM 1480 O O . CYS A 1 180 ? -4.969 -15.102 -19.359 1 98.5 180 CYS A O 1
ATOM 1482 N N . PRO A 1 181 ? -5.48 -15.086 -21.516 1 98.56 181 PRO A N 1
ATOM 1483 C CA . PRO A 1 181 ? -4.605 -16.219 -21.812 1 98.56 181 PRO A CA 1
ATOM 1484 C C . PRO A 1 181 ? -3.141 -15.93 -21.484 1 98.56 181 PRO A C 1
ATOM 1486 O O . PRO A 1 181 ? -2.398 -16.844 -21.109 1 98.56 181 PRO A O 1
ATOM 1489 N N . LYS A 1 182 ? -2.66 -14.695 -21.625 1 98.62 182 LYS A N 1
ATOM 1490 C CA . LYS A 1 182 ? -1.259 -14.383 -21.359 1 98.62 182 LYS A CA 1
ATOM 1491 C C . LYS A 1 182 ? -0.945 -14.508 -19.875 1 98.62 182 LYS A C 1
ATOM 1493 O O . LYS A 1 182 ? 0.17 -14.875 -19.484 1 98.62 182 LYS A O 1
ATOM 1498 N N . ILE A 1 183 ? -1.927 -14.141 -19.016 1 98.75 183 ILE A N 1
ATOM 1499 C CA . ILE A 1 183 ? -1.745 -14.289 -17.578 1 98.75 183 ILE A CA 1
ATOM 1500 C C . ILE A 1 183 ? -1.59 -15.773 -17.234 1 98.75 183 ILE A C 1
ATOM 1502 O O . ILE A 1 183 ? -0.738 -16.141 -16.422 1 98.75 183 ILE A O 1
ATOM 1506 N N . VAL A 1 184 ? -2.455 -16.594 -17.812 1 98.62 184 VAL A N 1
ATOM 1507 C CA . VAL A 1 184 ? -2.396 -18.031 -17.562 1 98.62 184 VAL A CA 1
ATOM 1508 C C . VAL A 1 184 ? -1.064 -18.594 -18.047 1 98.62 184 VAL A C 1
ATOM 1510 O O . VAL A 1 184 ? -0.427 -19.391 -17.359 1 98.62 184 VAL A O 1
ATOM 1513 N N . ALA A 1 185 ? -0.634 -18.188 -19.203 1 98.69 185 ALA A N 1
ATOM 1514 C CA . ALA A 1 185 ? 0.665 -18.609 -19.719 1 98.69 185 ALA A CA 1
ATOM 1515 C C . ALA A 1 185 ? 1.796 -18.156 -18.797 1 98.69 185 ALA A C 1
ATOM 1517 O O . ALA A 1 185 ? 2.73 -18.906 -18.547 1 98.69 185 ALA A O 1
ATOM 1518 N N . TRP A 1 186 ? 1.769 -16.906 -18.391 1 98.88 186 TRP A N 1
ATOM 1519 C CA . TRP A 1 186 ? 2.725 -16.375 -17.438 1 98.88 186 TRP A CA 1
ATOM 1520 C C . TRP A 1 186 ? 2.758 -17.219 -16.156 1 98.88 186 TRP A C 1
ATOM 1522 O O . TRP A 1 186 ? 3.834 -17.531 -15.648 1 98.88 186 TRP A O 1
ATOM 1532 N N . ALA A 1 187 ? 1.59 -17.547 -15.633 1 98.69 187 ALA A N 1
ATOM 1533 C CA . ALA A 1 187 ? 1.507 -18.359 -14.414 1 98.69 187 ALA A CA 1
ATOM 1534 C C . ALA A 1 187 ? 2.191 -19.703 -14.602 1 98.69 187 ALA A C 1
ATOM 1536 O O . ALA A 1 187 ? 2.912 -20.172 -13.719 1 98.69 187 ALA A O 1
ATOM 1537 N N . LYS A 1 188 ? 1.944 -20.328 -15.734 1 98.06 188 LYS A N 1
ATOM 1538 C CA . LYS A 1 188 ? 2.586 -21.609 -16.047 1 98.06 188 LYS A CA 1
ATOM 1539 C C . LYS A 1 188 ? 4.105 -21.469 -16.078 1 98.06 188 LYS A C 1
ATOM 1541 O O . LYS A 1 188 ? 4.824 -22.312 -15.555 1 98.06 188 LYS A O 1
ATOM 1546 N N . ARG A 1 189 ? 4.57 -20.391 -16.688 1 98.25 189 ARG A N 1
ATOM 1547 C CA . ARG A 1 189 ? 6.004 -20.125 -16.719 1 98.25 189 ARG A CA 1
ATOM 1548 C C . ARG A 1 189 ? 6.562 -19.938 -15.32 1 98.25 189 ARG A C 1
ATOM 1550 O O . ARG A 1 189 ? 7.637 -20.453 -14.992 1 98.25 189 ARG A O 1
ATOM 1557 N N . CYS A 1 190 ? 5.895 -19.156 -14.5 1 98.62 190 CYS A N 1
ATOM 1558 C CA . CYS A 1 190 ? 6.336 -18.922 -13.125 1 98.62 190 CYS A CA 1
ATOM 1559 C C . CYS A 1 190 ? 6.418 -20.234 -12.352 1 98.62 190 CYS A C 1
ATOM 1561 O O . CYS A 1 190 ? 7.316 -20.422 -11.531 1 98.62 190 CYS A O 1
ATOM 1563 N N . ARG A 1 191 ? 5.512 -21.141 -12.602 1 97.69 191 ARG A N 1
ATOM 1564 C CA . ARG A 1 191 ? 5.43 -22.391 -11.867 1 97.69 191 ARG A CA 1
ATOM 1565 C C . ARG A 1 191 ? 6.582 -23.328 -12.234 1 97.69 191 ARG A C 1
ATOM 1567 O O . ARG A 1 191 ? 6.832 -24.312 -11.547 1 97.69 191 ARG A O 1
ATOM 1574 N N . LEU A 1 192 ? 7.234 -23.047 -13.297 1 97.56 192 LEU A N 1
ATOM 1575 C CA . LEU A 1 192 ? 8.414 -23.812 -13.672 1 97.56 192 LEU A CA 1
ATOM 1576 C C . LEU A 1 192 ? 9.586 -23.5 -12.75 1 97.56 192 LEU A C 1
ATOM 1578 O O . LEU A 1 192 ? 10.57 -24.234 -12.711 1 97.56 192 LEU A O 1
ATOM 1582 N N . ARG A 1 193 ? 9.539 -22.375 -12.133 1 97.69 193 ARG A N 1
ATOM 1583 C CA . ARG A 1 193 ? 10.547 -22.062 -11.125 1 97.69 193 ARG A CA 1
ATOM 1584 C C . ARG A 1 193 ? 10.375 -22.953 -9.891 1 97.69 193 ARG A C 1
ATOM 1586 O O . ARG A 1 193 ? 9.289 -23.016 -9.312 1 97.69 193 ARG A O 1
ATOM 1593 N N . GLU A 1 194 ? 11.406 -23.5 -9.43 1 98.12 194 GLU A N 1
ATOM 1594 C CA . GLU A 1 194 ? 11.367 -24.484 -8.352 1 98.12 194 GLU A CA 1
ATOM 1595 C C . GLU A 1 194 ? 10.773 -23.891 -7.078 1 98.12 194 GLU A C 1
ATOM 1597 O O . GLU A 1 194 ? 9.93 -24.516 -6.43 1 98.12 194 GLU A O 1
ATOM 1602 N N . ILE A 1 195 ? 11.203 -22.703 -6.715 1 98.25 195 ILE A N 1
ATOM 1603 C CA . ILE A 1 195 ? 10.734 -22.062 -5.488 1 98.25 195 ILE A CA 1
ATOM 1604 C C . ILE A 1 195 ? 9.227 -21.844 -5.562 1 98.25 195 ILE A C 1
ATOM 1606 O O . ILE A 1 195 ? 8.5 -22.125 -4.609 1 98.25 195 ILE A O 1
ATOM 1610 N N . VAL A 1 196 ? 8.711 -21.344 -6.672 1 98.69 196 VAL A N 1
ATOM 1611 C CA . VAL A 1 196 ? 7.285 -21.062 -6.852 1 98.69 196 VAL A CA 1
ATOM 1612 C C . VAL A 1 196 ? 6.496 -22.375 -6.789 1 98.69 196 VAL A C 1
ATOM 1614 O O . VAL A 1 196 ? 5.488 -22.453 -6.082 1 98.69 196 VAL A O 1
ATOM 1617 N N . ALA A 1 197 ? 6.973 -23.391 -7.465 1 98.44 197 ALA A N 1
ATOM 1618 C CA . ALA A 1 197 ? 6.301 -24.688 -7.504 1 98.44 197 ALA A CA 1
ATOM 1619 C C . ALA A 1 197 ? 6.191 -25.281 -6.109 1 98.44 197 ALA A C 1
ATOM 1621 O O . ALA A 1 197 ? 5.191 -25.922 -5.777 1 98.44 197 ALA A O 1
ATOM 1622 N N . ASN A 1 198 ? 7.211 -25.094 -5.363 1 97.94 198 ASN A N 1
ATOM 1623 C CA . ASN A 1 198 ? 7.258 -25.688 -4.027 1 97.94 198 ASN A CA 1
ATOM 1624 C C . ASN A 1 198 ? 6.324 -24.953 -3.064 1 97.94 198 ASN A C 1
ATOM 1626 O O . ASN A 1 198 ? 5.84 -25.547 -2.098 1 97.94 198 ASN A O 1
ATOM 1630 N N . VAL A 1 199 ? 6.074 -23.672 -3.334 1 98.44 199 VAL A N 1
ATOM 1631 C CA . VAL A 1 199 ? 5.305 -22.859 -2.402 1 98.44 199 VAL A CA 1
ATOM 1632 C C . VAL A 1 199 ? 3.818 -22.969 -2.729 1 98.44 199 VAL A C 1
ATOM 1634 O O . VAL A 1 199 ? 2.982 -23.047 -1.825 1 98.44 199 VAL A O 1
ATOM 1637 N N . LEU A 1 200 ? 3.439 -22.906 -3.977 1 98.5 200 LEU A N 1
ATOM 1638 C CA . LEU A 1 200 ? 2.035 -22.891 -4.371 1 98.5 200 LEU A CA 1
ATOM 1639 C C . LEU A 1 200 ? 1.366 -24.234 -4.059 1 98.5 200 LEU A C 1
ATOM 1641 O O . LEU A 1 200 ? 1.876 -25.281 -4.434 1 98.5 200 LEU A O 1
ATOM 1645 N N . PRO A 1 201 ? 0.274 -24.203 -3.414 1 98.25 201 PRO A N 1
ATOM 1646 C CA . PRO A 1 201 ? -0.434 -25.438 -3.098 1 98.25 201 PRO A CA 1
ATOM 1647 C C . PRO A 1 201 ? -1.173 -26.031 -4.301 1 98.25 201 PRO A C 1
ATOM 1649 O O . PRO A 1 201 ? -1.36 -25.344 -5.305 1 98.25 201 PRO A O 1
ATOM 1652 N N . ASP A 1 202 ? -1.51 -27.234 -4.113 1 97.12 202 ASP A N 1
ATOM 1653 C CA . ASP A 1 202 ? -2.369 -27.875 -5.098 1 97.12 202 ASP A CA 1
ATOM 1654 C C . ASP A 1 202 ? -3.719 -27.172 -5.199 1 97.12 202 ASP A C 1
ATOM 1656 O O . ASP A 1 202 ? -4.352 -26.875 -4.184 1 97.12 202 ASP A O 1
ATOM 1660 N N . GLU A 1 203 ? -4.094 -26.891 -6.402 1 96.5 203 GLU A N 1
ATOM 1661 C CA . GLU A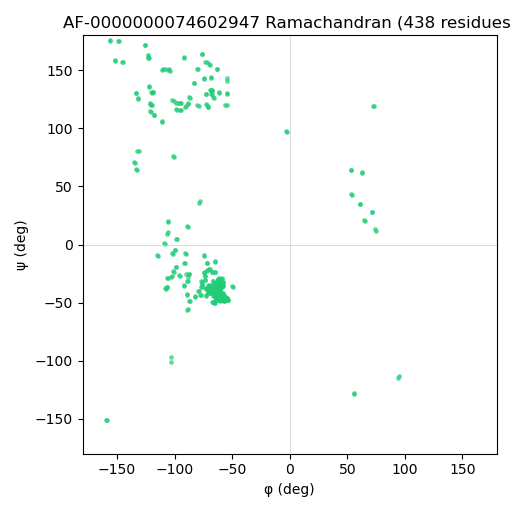 1 203 ? -5.305 -26.109 -6.613 1 96.5 203 GLU A CA 1
ATOM 1662 C C . GLU A 1 203 ? -6.539 -26.844 -6.098 1 96.5 203 GLU A C 1
ATOM 1664 O O . GLU A 1 203 ? -7.492 -26.219 -5.633 1 96.5 203 GLU A O 1
ATOM 1669 N N . ASN A 1 204 ? -6.547 -28.156 -6.176 1 96.94 204 ASN A N 1
ATOM 1670 C CA . ASN A 1 204 ? -7.664 -28.938 -5.66 1 96.94 204 ASN A CA 1
ATOM 1671 C C . ASN A 1 204 ? -7.758 -28.844 -4.141 1 96.94 204 ASN A C 1
ATOM 1673 O O . ASN A 1 204 ? -8.859 -28.828 -3.58 1 96.94 204 ASN A O 1
ATOM 1677 N N . LYS A 1 205 ? -6.613 -28.875 -3.531 1 97.44 205 LYS A N 1
ATOM 1678 C CA . LYS A 1 205 ? -6.594 -28.719 -2.08 1 97.44 205 LYS A CA 1
ATOM 1679 C C . LYS A 1 205 ? -7.148 -27.359 -1.666 1 97.44 205 LYS A C 1
ATOM 1681 O O . LYS A 1 205 ? -7.848 -27.234 -0.658 1 97.44 205 LYS A O 1
ATOM 1686 N N . VAL A 1 206 ? -6.852 -26.328 -2.41 1 97.19 206 VAL A N 1
ATOM 1687 C CA . VAL A 1 206 ? -7.355 -24.984 -2.145 1 97.19 206 VAL A CA 1
ATOM 1688 C C . VAL A 1 206 ? -8.875 -24.953 -2.295 1 97.19 206 VAL A C 1
ATOM 1690 O O . VAL A 1 206 ? -9.578 -24.391 -1.46 1 97.19 206 VAL A O 1
ATOM 1693 N N . TYR A 1 207 ? -9.352 -25.578 -3.334 1 95.94 207 TYR A N 1
ATOM 1694 C CA . TYR A 1 207 ? -10.789 -25.672 -3.568 1 95.94 207 TYR A CA 1
ATOM 1695 C C . TYR A 1 207 ? -11.484 -26.391 -2.42 1 95.94 207 TYR A C 1
ATOM 1697 O O . TYR A 1 207 ? -12.5 -25.906 -1.899 1 95.94 207 TYR A O 1
ATOM 1705 N N . GLU A 1 208 ? -10.93 -27.5 -2.051 1 95.94 208 GLU A N 1
ATOM 1706 C CA . GLU A 1 208 ? -11.508 -28.266 -0.955 1 95.94 208 GLU A CA 1
ATOM 1707 C C . GLU A 1 208 ? -11.516 -27.469 0.342 1 95.94 208 GLU A C 1
ATOM 1709 O O . GLU A 1 208 ? -12.469 -27.531 1.114 1 95.94 208 GLU A O 1
ATOM 1714 N N . PHE A 1 209 ? -10.469 -26.797 0.561 1 94.62 209 PHE A N 1
ATOM 1715 C CA . PHE A 1 209 ? -10.383 -25.938 1.736 1 94.62 209 PHE A CA 1
ATOM 1716 C C . PHE A 1 209 ? -11.508 -24.906 1.738 1 94.62 209 PHE A C 1
ATOM 1718 O O . PHE A 1 209 ? -12.172 -24.719 2.758 1 94.62 209 PHE A O 1
ATOM 1725 N N . LEU A 1 210 ? -11.719 -24.25 0.614 1 92.31 210 LEU A N 1
ATOM 1726 C CA . LEU A 1 210 ? -12.727 -23.188 0.551 1 92.31 210 LEU A CA 1
ATOM 1727 C C . LEU A 1 210 ? -14.125 -23.766 0.759 1 92.31 210 LEU A C 1
ATOM 1729 O O . LEU A 1 210 ? -14.953 -23.141 1.436 1 92.31 210 LEU A O 1
ATOM 1733 N N . VAL A 1 211 ? -14.359 -24.891 0.141 1 89.94 211 VAL A N 1
ATOM 1734 C CA . VAL A 1 211 ? -15.664 -25.531 0.276 1 89.94 211 VAL A CA 1
ATOM 1735 C C . VAL A 1 211 ? -15.953 -25.797 1.749 1 89.94 211 VAL A C 1
ATOM 1737 O O . VAL A 1 211 ? -17.047 -25.5 2.24 1 89.94 211 VAL A O 1
ATOM 1740 N N . GLU A 1 212 ? -14.969 -26.297 2.438 1 89.94 212 GLU A N 1
ATOM 1741 C CA . GLU A 1 212 ? -15.125 -26.578 3.861 1 89.94 212 GLU A CA 1
ATOM 1742 C C . GLU A 1 212 ? -15.242 -25.297 4.668 1 89.94 212 GLU A C 1
ATOM 1744 O O . GLU A 1 212 ? -16.047 -25.219 5.609 1 89.94 212 GLU A O 1
ATOM 1749 N N . TYR A 1 213 ? -14.461 -24.344 4.348 1 87.12 213 TYR A N 1
ATOM 1750 C CA . TYR A 1 213 ? -14.461 -23.047 5.039 1 87.12 213 TYR A CA 1
ATOM 1751 C C . TYR A 1 213 ? -15.797 -22.344 4.883 1 87.12 213 TYR A C 1
ATOM 1753 O O . TYR A 1 213 ? -16.312 -21.75 5.84 1 87.12 213 TYR A O 1
ATOM 1761 N N . ARG A 1 214 ? -16.297 -22.391 3.723 1 83.88 214 ARG A N 1
ATOM 1762 C CA . ARG A 1 214 ? -17.594 -21.766 3.457 1 83.88 214 ARG A CA 1
ATOM 1763 C C . ARG A 1 214 ? -18.703 -22.422 4.289 1 83.88 214 ARG A C 1
ATOM 1765 O O . ARG A 1 214 ? -19.578 -21.734 4.812 1 83.88 214 ARG A O 1
ATOM 1772 N N . LYS A 1 215 ? -18.578 -23.641 4.406 1 83.19 215 LYS A N 1
ATOM 1773 C CA . LYS A 1 215 ? -19.578 -24.391 5.16 1 83.19 215 LYS A CA 1
ATOM 1774 C C . LYS A 1 215 ? -19.438 -24.141 6.66 1 83.19 215 LYS A C 1
ATOM 1776 O O . LYS A 1 215 ? -20.422 -23.828 7.336 1 83.19 215 LYS A O 1
ATOM 1781 N N . THR A 1 216 ? -18.266 -24.141 7.121 1 79.81 216 THR A N 1
ATOM 1782 C CA . THR A 1 216 ? -18.031 -24.141 8.562 1 79.81 216 THR A CA 1
ATOM 1783 C C . THR A 1 216 ? -17.891 -22.719 9.094 1 79.81 216 THR A C 1
ATOM 1785 O O . THR A 1 216 ? -18.391 -22.406 10.172 1 79.81 216 THR A O 1
ATOM 1788 N N . ALA A 1 217 ? -17.312 -21.875 8.336 1 72.38 217 ALA A N 1
ATOM 1789 C CA . ALA A 1 217 ? -16.969 -20.562 8.859 1 72.38 217 ALA A CA 1
ATOM 1790 C C . ALA A 1 217 ? -17.953 -19.5 8.383 1 72.38 217 ALA A C 1
ATOM 1792 O O . ALA A 1 217 ? -18.266 -18.562 9.109 1 72.38 217 ALA A O 1
ATOM 1793 N N . LEU A 1 218 ? -18.531 -19.734 7.262 1 75.31 218 LEU A N 1
ATOM 1794 C CA . LEU A 1 218 ? -19.344 -18.688 6.688 1 75.31 218 LEU A CA 1
ATOM 1795 C C . LEU A 1 218 ? -20.812 -19.109 6.637 1 75.31 218 LEU A C 1
ATOM 1797 O O . LEU A 1 218 ? -21.703 -18.266 6.438 1 75.31 218 LEU A O 1
ATOM 1801 N N . GLY A 1 219 ? -20.969 -20.219 6.891 1 72.88 219 GLY A N 1
ATOM 1802 C CA . GLY A 1 219 ? -22.328 -20.734 6.852 1 72.88 219 GLY A CA 1
ATOM 1803 C C . GLY A 1 219 ? -22.938 -20.719 5.461 1 72.88 219 GLY A C 1
ATOM 1804 O O . GLY A 1 219 ? -24.141 -20.547 5.312 1 72.88 219 GLY A O 1
ATOM 1805 N N . ILE A 1 220 ? -22.172 -20.656 4.414 1 67.19 220 ILE A N 1
ATOM 1806 C CA . ILE A 1 220 ? -22.625 -20.641 3.025 1 67.19 220 ILE A CA 1
ATOM 1807 C C . ILE A 1 220 ? -22.609 -22.047 2.453 1 67.19 220 ILE A C 1
ATOM 1809 O O . ILE A 1 220 ? -21.609 -22.766 2.58 1 67.19 220 ILE A O 1
ATOM 1813 N N . GLU A 1 221 ? -23.844 -22.641 2.061 1 61.53 221 GLU A N 1
ATOM 1814 C CA . GLU A 1 221 ? -24.031 -23.984 1.528 1 61.53 221 GLU A CA 1
ATOM 1815 C C . GLU A 1 221 ? -23.547 -24.078 0.084 1 61.53 221 GLU A C 1
ATOM 1817 O O . GLU A 1 221 ? -23.609 -23.109 -0.664 1 61.53 221 GLU A O 1
ATOM 1822 N N . MET B 1 1 ? 20.578 20.094 -19.219 1 38 1 MET B N 1
ATOM 1823 C CA . MET B 1 1 ? 19.266 20.719 -19.125 1 38 1 MET B CA 1
ATOM 1824 C C . MET B 1 1 ? 18.516 20.234 -17.891 1 38 1 MET B C 1
ATOM 1826 O O . MET B 1 1 ? 18.562 19.047 -17.562 1 38 1 MET B O 1
ATOM 1830 N N . GLY B 1 2 ? 18.156 20.984 -16.828 1 54.72 2 GLY B N 1
ATOM 1831 C CA . GLY B 1 2 ? 17.688 20.516 -15.531 1 54.72 2 GLY B CA 1
ATOM 1832 C C . GLY B 1 2 ? 16.484 19.578 -15.617 1 54.72 2 GLY B C 1
ATOM 1833 O O . GLY B 1 2 ? 15.766 19.594 -16.609 1 54.72 2 GLY B O 1
ATOM 1834 N N . SER B 1 3 ? 16.297 18.484 -14.844 1 76.94 3 SER B N 1
ATOM 1835 C CA . SER B 1 3 ? 15.203 17.516 -14.898 1 76.94 3 SER B CA 1
ATOM 1836 C C . SER B 1 3 ? 13.852 18.203 -14.789 1 76.94 3 SER B C 1
ATOM 1838 O O . SER B 1 3 ? 13.664 19.094 -13.961 1 76.94 3 SER B O 1
ATOM 1840 N N . GLU B 1 4 ? 13.016 18.031 -15.812 1 94.75 4 GLU B N 1
ATOM 1841 C CA . GLU B 1 4 ? 11.664 18.578 -15.805 1 94.75 4 GLU B CA 1
ATOM 1842 C C . GLU B 1 4 ? 10.766 17.812 -14.844 1 94.75 4 GLU B C 1
ATOM 1844 O O . GLU B 1 4 ? 10.672 16.594 -14.906 1 94.75 4 GLU B O 1
ATOM 1849 N N . VAL B 1 5 ? 10.242 18.531 -13.875 1 98.62 5 VAL B N 1
ATOM 1850 C CA . VAL B 1 5 ? 9.32 17.953 -12.906 1 98.62 5 VAL B CA 1
ATOM 1851 C C . VAL B 1 5 ? 7.977 18.672 -12.984 1 98.62 5 VAL B C 1
ATOM 1853 O O . VAL B 1 5 ? 7.91 19.906 -12.852 1 98.62 5 VAL B O 1
ATOM 1856 N N . ILE B 1 6 ? 6.906 17.906 -13.289 1 98.81 6 ILE B N 1
ATOM 1857 C CA . ILE B 1 6 ? 5.547 18.422 -13.352 1 98.81 6 ILE B CA 1
ATOM 1858 C C . ILE B 1 6 ? 4.652 17.656 -12.383 1 98.81 6 ILE B C 1
ATOM 1860 O O . ILE B 1 6 ? 4.742 16.422 -12.297 1 98.81 6 ILE B O 1
ATOM 1864 N N . LEU B 1 7 ? 3.84 18.359 -11.656 1 98.88 7 LEU B N 1
ATOM 1865 C CA . LEU B 1 7 ? 2.885 17.719 -10.758 1 98.88 7 LEU B CA 1
ATOM 1866 C C . LEU B 1 7 ? 1.452 18.047 -11.164 1 98.88 7 LEU B C 1
ATOM 1868 O O . LEU B 1 7 ? 1.046 19.219 -11.141 1 98.88 7 LEU B O 1
ATOM 1872 N N . LEU B 1 8 ? 0.74 17.047 -11.641 1 98.88 8 LEU B N 1
ATOM 1873 C CA . LEU B 1 8 ? -0.705 17.156 -11.812 1 98.88 8 LEU B CA 1
ATOM 1874 C C . LEU B 1 8 ? -1.427 16.938 -10.484 1 98.88 8 LEU B C 1
ATOM 1876 O O . LEU B 1 8 ? -1.327 15.859 -9.891 1 98.88 8 LEU B O 1
ATOM 1880 N N . ASP B 1 9 ? -2.164 17.938 -10.07 1 98.38 9 ASP B N 1
ATOM 1881 C CA . ASP B 1 9 ? -2.674 17.891 -8.703 1 98.38 9 ASP B CA 1
ATOM 1882 C C . ASP B 1 9 ? -3.928 18.75 -8.555 1 98.38 9 ASP B C 1
ATOM 1884 O O . ASP B 1 9 ? -4.469 19.234 -9.547 1 98.38 9 ASP B O 1
ATOM 1888 N N . PHE B 1 10 ? -4.5 18.703 -7.402 1 97.81 10 PHE B N 1
ATOM 1889 C CA . PHE B 1 10 ? -5.645 19.5 -6.973 1 97.81 10 PHE B CA 1
ATOM 1890 C C . PHE B 1 10 ? -5.406 20.078 -5.59 1 97.81 10 PHE B C 1
ATOM 1892 O O . PHE B 1 10 ? -4.969 19.375 -4.676 1 97.81 10 PHE B O 1
ATOM 1899 N N . TRP B 1 11 ? -5.598 21.328 -5.352 1 96.88 11 TRP B N 1
ATOM 1900 C CA . TRP B 1 11 ? -5.09 22.078 -4.211 1 96.88 11 TRP B CA 1
ATOM 1901 C C . TRP B 1 11 ? -5.574 21.484 -2.898 1 96.88 11 TRP B C 1
ATOM 1903 O O . TRP B 1 11 ? -4.875 21.547 -1.885 1 96.88 11 TRP B O 1
ATOM 1913 N N . VAL B 1 12 ? -6.723 20.859 -2.924 1 96.62 12 VAL B N 1
ATOM 1914 C CA . VAL B 1 12 ? -7.332 20.422 -1.672 1 96.62 12 VAL B CA 1
ATOM 1915 C C . VAL B 1 12 ? -7.051 18.938 -1.451 1 96.62 12 VAL B C 1
ATOM 1917 O O . VAL B 1 12 ? -7.371 18.391 -0.394 1 96.62 12 VAL B O 1
ATOM 1920 N N . SER B 1 13 ? -6.426 18.281 -2.414 1 96.44 13 SER B N 1
ATOM 1921 C CA . SER B 1 13 ? -6.164 16.844 -2.332 1 96.44 13 SER B CA 1
ATOM 1922 C C . SER B 1 13 ? -5.094 16.531 -1.291 1 96.44 13 SER B C 1
ATOM 1924 O O . SER B 1 13 ? -3.947 16.969 -1.427 1 96.44 13 SER B O 1
ATOM 1926 N N . SER B 1 14 ? -5.461 15.789 -0.29 1 97.31 14 SER B N 1
ATOM 1927 C CA . SER B 1 14 ? -4.512 15.359 0.733 1 97.31 14 SER B CA 1
ATOM 1928 C C . SER B 1 14 ? -3.373 14.547 0.127 1 97.31 14 SER B C 1
ATOM 1930 O O . SER B 1 14 ? -2.232 14.633 0.584 1 97.31 14 SER B O 1
ATOM 1932 N N . TYR B 1 15 ? -3.652 13.766 -0.911 1 98.06 15 TYR B N 1
ATOM 1933 C CA . TYR B 1 15 ? -2.658 12.93 -1.571 1 98.06 15 TYR B CA 1
ATOM 1934 C C . TYR B 1 15 ? -1.671 13.781 -2.365 1 98.06 15 TYR B C 1
ATOM 1936 O O . TYR B 1 15 ? -0.469 13.508 -2.367 1 98.06 15 TYR B O 1
ATOM 1944 N N . GLY B 1 16 ? -2.221 14.766 -3.018 1 98.56 16 GLY B N 1
ATOM 1945 C CA . GLY B 1 16 ? -1.351 15.703 -3.709 1 98.56 16 GLY B CA 1
ATOM 1946 C C . GLY B 1 16 ? -0.447 16.484 -2.77 1 98.56 16 GLY B C 1
ATOM 1947 O O . GLY B 1 16 ? 0.715 16.734 -3.09 1 98.56 16 GLY B O 1
ATOM 1948 N N . MET B 1 17 ? -0.974 16.891 -1.634 1 98.81 17 MET B N 1
ATOM 1949 C CA . MET B 1 17 ? -0.212 17.656 -0.646 1 98.81 17 MET B CA 1
ATOM 1950 C C . MET B 1 17 ? 0.991 16.859 -0.156 1 98.81 17 MET B C 1
ATOM 1952 O O . MET B 1 17 ? 2.039 17.422 0.149 1 98.81 17 MET B O 1
ATOM 1956 N N . ARG B 1 18 ? 0.877 15.492 -0.059 1 98.88 18 ARG B N 1
ATOM 1957 C CA . ARG B 1 18 ? 2.016 14.648 0.292 1 98.88 18 ARG B CA 1
ATOM 1958 C C . ARG B 1 18 ? 3.199 14.914 -0.632 1 98.88 18 ARG B C 1
ATOM 1960 O O . ARG B 1 18 ? 4.324 15.109 -0.167 1 98.88 18 ARG B O 1
ATOM 1967 N N . VAL B 1 19 ? 2.898 14.938 -1.906 1 98.94 19 VAL B N 1
ATOM 1968 C CA . VAL B 1 19 ? 3.93 15.07 -2.932 1 98.94 19 VAL B CA 1
ATOM 1969 C C . VAL B 1 19 ? 4.527 16.469 -2.891 1 98.94 19 VAL B C 1
ATOM 1971 O O . VAL B 1 19 ? 5.746 16.641 -2.969 1 98.94 19 VAL B O 1
ATOM 1974 N N . ARG B 1 20 ? 3.676 17.484 -2.705 1 98.88 20 ARG B N 1
ATOM 1975 C CA . ARG B 1 20 ? 4.156 18.859 -2.625 1 98.88 20 ARG B CA 1
ATOM 1976 C C . ARG B 1 20 ? 5.074 19.062 -1.424 1 98.88 20 ARG B C 1
ATOM 1978 O O . ARG B 1 20 ? 6.117 19.703 -1.528 1 98.88 20 ARG B O 1
ATOM 1985 N N . ILE B 1 21 ? 4.691 18.5 -0.31 1 98.88 21 ILE B N 1
ATOM 1986 C CA . ILE B 1 21 ? 5.523 18.594 0.883 1 98.88 21 ILE B CA 1
ATOM 1987 C C . ILE B 1 21 ? 6.852 17.875 0.647 1 98.88 21 ILE B C 1
ATOM 1989 O O . ILE B 1 21 ? 7.918 18.422 0.955 1 98.88 21 ILE B O 1
ATOM 1993 N N . ALA B 1 22 ? 6.832 16.641 0.095 1 98.94 22 ALA B N 1
ATOM 1994 C CA . ALA B 1 22 ? 8.047 15.867 -0.159 1 98.94 22 ALA B CA 1
ATOM 1995 C C . ALA B 1 22 ? 8.992 16.625 -1.086 1 98.94 22 ALA B C 1
ATOM 1997 O O . ALA B 1 22 ? 10.195 16.703 -0.828 1 98.94 22 ALA B O 1
ATOM 1998 N N . LEU B 1 23 ? 8.445 17.172 -2.201 1 98.81 23 LEU B N 1
ATOM 1999 C CA . LEU B 1 23 ? 9.258 17.938 -3.131 1 98.81 23 LEU B CA 1
ATOM 2000 C C . LEU B 1 23 ? 9.875 19.156 -2.436 1 98.81 23 LEU B C 1
ATOM 2002 O O . LEU B 1 23 ? 11.047 19.453 -2.637 1 98.81 23 LEU B O 1
ATOM 2006 N N . GLY B 1 24 ? 9.039 19.859 -1.643 1 98.56 24 GLY B N 1
ATOM 2007 C CA . GLY B 1 24 ? 9.539 21 -0.89 1 98.56 24 GLY B CA 1
ATOM 2008 C C . GLY B 1 24 ? 10.672 20.641 0.048 1 98.56 24 GLY B C 1
ATOM 2009 O O . GLY B 1 24 ? 11.664 21.375 0.137 1 98.56 24 GLY B O 1
ATOM 2010 N N . GLU B 1 25 ? 10.523 19.547 0.797 1 98.19 25 GLU B N 1
ATOM 2011 C CA . GLU B 1 25 ? 11.555 19.094 1.727 1 98.19 25 GLU B CA 1
ATOM 2012 C C . GLU B 1 25 ? 12.875 18.844 1.004 1 98.19 25 GLU B C 1
ATOM 2014 O O . GLU B 1 25 ? 13.945 19.031 1.581 1 98.19 25 GLU B O 1
ATOM 2019 N N . LYS B 1 26 ? 12.773 18.406 -0.26 1 98.19 26 LYS B N 1
ATOM 2020 C CA . LYS B 1 26 ? 13.969 18.078 -1.031 1 98.19 26 LYS B CA 1
ATOM 2021 C C . LYS B 1 26 ? 14.477 19.281 -1.804 1 98.19 26 LYS B C 1
ATOM 2023 O O . LYS B 1 26 ? 15.539 19.234 -2.422 1 98.19 26 LYS B O 1
ATOM 2028 N N . GLY B 1 27 ? 13.695 20.375 -1.798 1 97.62 27 GLY B N 1
ATOM 2029 C CA . GLY B 1 27 ? 14.07 21.578 -2.529 1 97.62 27 GLY B CA 1
ATOM 2030 C C . GLY B 1 27 ? 13.961 21.422 -4.031 1 97.62 27 GLY B C 1
ATOM 2031 O O . GLY B 1 27 ? 14.727 22.031 -4.785 1 97.62 27 GLY B O 1
ATOM 2032 N N . VAL B 1 28 ? 13.117 20.594 -4.5 1 97.94 28 VAL B N 1
ATOM 2033 C CA . VAL B 1 28 ? 12.953 20.312 -5.922 1 97.94 28 VAL B CA 1
ATOM 2034 C C . VAL B 1 28 ? 11.945 21.297 -6.527 1 97.94 28 VAL B C 1
ATOM 2036 O O . VAL B 1 28 ? 10.805 21.391 -6.062 1 97.94 28 VAL B O 1
ATOM 2039 N N . LYS B 1 29 ? 12.352 22.047 -7.496 1 97.69 29 LYS B N 1
ATOM 2040 C CA . LYS B 1 29 ? 11.43 22.891 -8.242 1 97.69 29 LYS B CA 1
ATOM 2041 C C . LYS B 1 29 ? 10.562 22.078 -9.188 1 97.69 29 LYS B C 1
ATOM 2043 O O . LYS B 1 29 ? 11.031 21.094 -9.781 1 97.69 29 LYS B O 1
ATOM 2048 N N . TYR B 1 30 ? 9.336 22.516 -9.297 1 98.38 30 TYR B N 1
ATOM 2049 C CA . TYR B 1 30 ? 8.422 21.797 -10.188 1 98.38 30 TYR B CA 1
ATOM 2050 C C . TYR B 1 30 ? 7.355 22.734 -10.742 1 98.38 30 TYR B C 1
ATOM 2052 O O . TYR B 1 30 ? 7.098 23.797 -10.172 1 98.38 30 TYR B O 1
ATOM 2060 N N . GLU B 1 31 ? 6.836 22.266 -11.836 1 98.44 31 GLU B N 1
ATOM 2061 C CA . GLU B 1 31 ? 5.656 22.938 -12.391 1 98.44 31 GLU B CA 1
ATOM 2062 C C . GLU B 1 31 ? 4.371 22.328 -11.844 1 98.44 31 GLU B C 1
ATOM 2064 O O . GLU B 1 31 ? 4.148 21.109 -11.977 1 98.44 31 GLU B O 1
ATOM 2069 N N . TYR B 1 32 ? 3.623 23.094 -11.18 1 98.25 32 TYR B N 1
ATOM 2070 C CA . TYR B 1 32 ? 2.326 22.688 -10.656 1 98.25 32 TYR B CA 1
ATOM 2071 C C . TYR B 1 32 ? 1.229 22.891 -11.695 1 98.25 32 TYR B C 1
ATOM 2073 O O . TYR B 1 32 ? 1.092 23.969 -12.258 1 98.25 32 TYR B O 1
ATOM 2081 N N . ARG B 1 33 ? 0.505 21.875 -11.961 1 98.25 33 ARG B N 1
ATOM 2082 C CA . ARG B 1 33 ? -0.646 21.953 -12.852 1 98.25 33 ARG B CA 1
ATOM 2083 C C . ARG B 1 33 ? -1.927 21.547 -12.141 1 98.25 33 ARG B C 1
ATOM 2085 O O . ARG B 1 33 ? -2.105 20.375 -11.797 1 98.25 33 ARG B O 1
ATOM 2092 N N . GLU B 1 34 ? -2.777 22.469 -11.992 1 97.88 34 GLU B N 1
ATOM 2093 C CA . GLU B 1 34 ? -4.043 22.25 -11.297 1 97.88 34 GLU B CA 1
ATOM 2094 C C . GLU B 1 34 ? -5.004 21.422 -12.141 1 97.88 34 GLU B C 1
ATOM 2096 O O . GLU B 1 34 ? -5.211 21.703 -13.32 1 97.88 34 GLU B O 1
ATOM 2101 N N . GLU B 1 35 ? -5.539 20.406 -11.547 1 97.38 35 GLU B N 1
ATOM 2102 C CA . GLU B 1 35 ? -6.512 19.547 -12.219 1 97.38 35 GLU B CA 1
ATOM 2103 C C . GLU B 1 35 ? -7.926 19.828 -11.727 1 97.38 35 GLU B C 1
ATOM 2105 O O . GLU B 1 35 ? -8.117 20.266 -10.594 1 97.38 35 GLU B O 1
ATOM 2110 N N . ASP B 1 36 ? -8.883 19.625 -12.625 1 91.69 36 ASP B N 1
ATOM 2111 C CA . ASP B 1 36 ? -10.305 19.609 -12.289 1 91.69 36 ASP B CA 1
ATOM 2112 C C . ASP B 1 36 ? -10.805 18.188 -12.094 1 91.69 36 ASP B C 1
ATOM 2114 O O . ASP B 1 36 ? -10.742 17.375 -13.016 1 91.69 36 ASP B O 1
ATOM 2118 N N . ILE B 1 37 ? -11.32 17.891 -10.969 1 87.56 37 ILE B N 1
ATOM 2119 C CA . ILE B 1 37 ? -11.672 16.516 -10.648 1 87.56 37 ILE B CA 1
ATOM 2120 C C . ILE B 1 37 ? -12.93 16.109 -11.406 1 87.56 37 ILE B C 1
ATOM 2122 O O . ILE B 1 37 ? -13.211 14.922 -11.578 1 87.56 37 ILE B O 1
ATOM 2126 N N . THR B 1 38 ? -13.742 17.109 -11.797 1 87.81 38 THR B N 1
ATOM 2127 C CA . THR B 1 38 ? -14.977 16.828 -12.516 1 87.81 38 THR B CA 1
ATOM 2128 C C . THR B 1 38 ? -14.727 16.812 -14.023 1 87.81 38 THR B C 1
ATOM 2130 O O . THR B 1 38 ? -15.523 16.25 -14.781 1 87.81 38 THR B O 1
ATOM 2133 N N . ASN B 1 39 ? -13.797 17.438 -14.445 1 92.75 39 ASN B N 1
ATOM 2134 C CA . ASN B 1 39 ? -13.367 17.484 -15.844 1 92.75 39 ASN B CA 1
ATOM 2135 C C . ASN B 1 39 ? -11.859 17.281 -15.969 1 92.75 39 ASN B C 1
ATOM 2137 O O . ASN B 1 39 ? -11.133 18.219 -16.266 1 92.75 39 ASN B O 1
ATOM 2141 N N . LYS B 1 40 ? -11.406 16.125 -15.922 1 96.5 40 LYS B N 1
ATOM 2142 C CA . LYS B 1 40 ? -9.992 15.758 -15.883 1 96.5 40 LYS B CA 1
ATOM 2143 C C . LYS B 1 40 ? -9.305 16.078 -17.203 1 96.5 40 LYS B C 1
ATOM 2145 O O . LYS B 1 40 ? -9.883 15.898 -18.266 1 96.5 40 LYS B O 1
ATOM 2150 N N . SER B 1 41 ? -8.102 16.5 -17.203 1 97.88 41 SER B N 1
ATOM 2151 C CA . SER B 1 41 ? -7.348 16.859 -18.406 1 97.88 41 SER B CA 1
ATOM 2152 C C . SER B 1 41 ? -6.961 15.633 -19.219 1 97.88 41 SER B C 1
ATOM 2154 O O . SER B 1 41 ? -6.836 14.531 -18.672 1 97.88 41 SER B O 1
ATOM 2156 N N . GLU B 1 42 ? -6.719 15.836 -20.484 1 97.62 42 GLU B N 1
ATOM 2157 C CA . GLU B 1 42 ? -6.223 14.766 -21.344 1 97.62 42 GLU B CA 1
ATOM 2158 C C . GLU B 1 42 ? -4.867 14.258 -20.875 1 97.62 42 GLU B C 1
ATOM 2160 O O . GLU B 1 42 ? -4.578 13.062 -20.984 1 97.62 42 GLU B O 1
ATOM 2165 N N . LEU B 1 43 ? -4.102 15.172 -20.359 1 97.88 43 LEU B N 1
ATOM 2166 C CA . LEU B 1 43 ? -2.775 14.805 -19.875 1 97.88 43 LEU B CA 1
ATOM 2167 C C . LEU B 1 43 ? -2.877 13.844 -18.703 1 97.88 43 LEU B C 1
ATOM 2169 O O . LEU B 1 43 ? -2.17 12.836 -18.656 1 97.88 43 LEU B O 1
ATOM 2173 N N . LEU B 1 44 ? -3.738 14.141 -17.75 1 98.12 44 LEU B N 1
ATOM 2174 C CA . LEU B 1 44 ? -3.93 13.266 -16.609 1 98.12 44 LEU B CA 1
ATOM 2175 C C . LEU B 1 44 ? -4.383 11.883 -17.047 1 98.12 44 LEU B C 1
ATOM 2177 O O . LEU B 1 44 ? -3.838 10.867 -16.594 1 98.12 44 LEU B O 1
ATOM 2181 N N . LEU B 1 45 ? -5.367 11.859 -17.953 1 97.81 45 LEU B N 1
ATOM 2182 C CA . LEU B 1 45 ? -5.906 10.594 -18.438 1 97.81 45 LEU B CA 1
ATOM 2183 C C . LEU B 1 45 ? -4.836 9.781 -19.156 1 97.81 45 LEU B C 1
ATOM 2185 O O . LEU B 1 45 ? -4.789 8.555 -19.016 1 97.81 45 LEU B O 1
ATOM 2189 N N . LYS B 1 46 ? -3.961 10.43 -19.812 1 98.06 46 LYS B N 1
ATOM 2190 C CA . LYS B 1 46 ? -2.885 9.781 -20.547 1 98.06 46 LYS B CA 1
ATOM 2191 C C . LYS B 1 46 ? -1.787 9.289 -19.609 1 98.06 46 LYS B C 1
ATOM 2193 O O . LYS B 1 46 ? -1.223 8.211 -19.812 1 98.06 46 LYS B O 1
ATOM 2198 N N . MET B 1 47 ? -1.506 10.039 -18.562 1 98.12 47 MET B N 1
ATOM 2199 C CA . MET B 1 47 ? -0.343 9.773 -17.734 1 98.12 47 MET B CA 1
ATOM 2200 C C . MET B 1 47 ? -0.71 8.852 -16.578 1 98.12 47 MET B C 1
ATOM 2202 O O . MET B 1 47 ? 0.17 8.281 -15.922 1 98.12 47 MET B O 1
ATOM 2206 N N . ASN B 1 48 ? -1.948 8.711 -16.312 1 98.25 48 ASN B N 1
ATOM 2207 C CA . ASN B 1 48 ? -2.453 7.711 -15.375 1 98.25 48 ASN B CA 1
ATOM 2208 C C . ASN B 1 48 ? -3.66 6.969 -15.938 1 98.25 48 ASN B C 1
ATOM 2210 O O . ASN B 1 48 ? -4.77 7.086 -15.414 1 98.25 48 ASN B O 1
ATOM 2214 N N . PRO B 1 49 ? -3.473 6.164 -16.891 1 97.44 49 PRO B N 1
ATOM 2215 C CA . PRO B 1 49 ? -4.582 5.523 -17.609 1 97.44 49 PRO B CA 1
ATOM 2216 C C . PRO B 1 49 ? -5.25 4.422 -16.797 1 97.44 49 PRO B C 1
ATOM 2218 O O . PRO B 1 49 ? -6.324 3.941 -17.156 1 97.44 49 PRO B O 1
ATOM 2221 N N . VAL B 1 50 ? -4.664 4.062 -15.719 1 97.44 50 VAL B N 1
ATOM 2222 C CA . VAL B 1 50 ? -5.195 2.945 -14.945 1 97.44 50 VAL B CA 1
ATOM 2223 C C . VAL B 1 50 ? -6.23 3.453 -13.938 1 97.44 50 VAL B C 1
ATOM 2225 O O . VAL B 1 50 ? -7.387 3.02 -13.961 1 97.44 50 VAL B O 1
ATOM 2228 N N . HIS B 1 51 ? -5.84 4.426 -13.078 1 96.5 51 HIS B N 1
ATOM 2229 C CA . HIS B 1 51 ? -6.734 4.879 -12.016 1 96.5 51 HIS B CA 1
ATOM 2230 C C . HIS B 1 51 ? -7.395 6.203 -12.383 1 96.5 51 HIS B C 1
ATOM 2232 O O . HIS B 1 51 ? -8.391 6.59 -11.773 1 96.5 51 HIS B O 1
ATOM 2238 N N . LEU B 1 52 ? -6.703 6.941 -13.32 1 96.94 52 LEU B N 1
ATOM 2239 C CA . LEU B 1 52 ? -7.23 8.219 -13.789 1 96.94 52 LEU B CA 1
ATOM 2240 C C . LEU B 1 52 ? -7.367 9.203 -12.633 1 96.94 52 LEU B C 1
ATOM 2242 O O . LEU B 1 52 ? -8.344 9.961 -12.57 1 96.94 52 LEU B O 1
ATOM 2246 N N . LYS B 1 53 ? -6.43 9.117 -11.68 1 96.88 53 LYS B N 1
ATOM 2247 C CA . LYS B 1 53 ? -6.52 9.938 -10.469 1 96.88 53 LYS B CA 1
ATOM 2248 C C . LYS B 1 53 ? -5.273 10.805 -10.305 1 96.88 53 LYS B C 1
ATOM 2250 O O . LYS B 1 53 ? -4.234 10.531 -10.906 1 96.88 53 LYS B O 1
ATOM 2255 N N . ILE B 1 54 ? -5.398 11.836 -9.523 1 97.94 54 ILE B N 1
ATOM 2256 C CA . ILE B 1 54 ? -4.273 12.633 -9.039 1 97.94 54 ILE B CA 1
ATOM 2257 C C . ILE B 1 54 ? -3.787 12.086 -7.699 1 97.94 54 ILE B C 1
ATOM 2259 O O . ILE B 1 54 ? -4.512 11.352 -7.023 1 97.94 54 ILE B O 1
ATOM 2263 N N . PRO B 1 55 ? -2.58 12.406 -7.293 1 98.69 55 PRO B N 1
ATOM 2264 C CA . PRO B 1 55 ? -1.563 13.156 -8.031 1 98.69 55 PRO B CA 1
ATOM 2265 C C . PRO B 1 55 ? -0.809 12.289 -9.039 1 98.69 55 PRO B C 1
ATOM 2267 O O . PRO B 1 55 ? -0.743 11.07 -8.883 1 98.69 55 PRO B O 1
ATOM 2270 N N . VAL B 1 56 ? -0.353 12.898 -10.078 1 98.88 56 VAL B N 1
ATOM 2271 C CA . VAL B 1 56 ? 0.63 12.297 -10.977 1 98.88 56 VAL B CA 1
ATOM 2272 C C . VAL B 1 56 ? 1.875 13.18 -11.039 1 98.88 56 VAL B C 1
ATOM 2274 O O . VAL B 1 56 ? 1.783 14.367 -11.344 1 98.88 56 VAL B O 1
ATOM 2277 N N . LEU B 1 57 ? 3.002 12.68 -10.703 1 98.94 57 LEU B N 1
ATOM 2278 C CA . LEU B 1 57 ? 4.281 13.359 -10.859 1 98.94 57 LEU B CA 1
ATOM 2279 C C . LEU B 1 57 ? 4.957 12.945 -12.164 1 98.94 57 LEU B C 1
ATOM 2281 O O . LEU B 1 57 ? 5.113 11.75 -12.438 1 98.94 57 LEU B O 1
ATOM 2285 N N . LEU B 1 58 ? 5.223 13.867 -12.977 1 98.81 58 LEU B N 1
ATOM 2286 C CA . LEU B 1 58 ? 6.012 13.609 -14.18 1 98.81 58 LEU B CA 1
ATOM 2287 C C . LEU B 1 58 ? 7.465 14.016 -13.969 1 98.81 58 LEU B C 1
ATOM 2289 O O . LEU B 1 58 ? 7.754 15.172 -13.672 1 98.81 58 LEU B O 1
ATOM 2293 N N . HIS B 1 59 ? 8.352 13.109 -14.023 1 98.69 59 HIS B N 1
ATOM 2294 C CA . HIS B 1 59 ? 9.789 13.375 -14.016 1 98.69 59 HIS B CA 1
ATOM 2295 C C . HIS B 1 59 ? 10.414 13.047 -15.367 1 98.69 59 HIS B C 1
ATOM 2297 O O . HIS B 1 59 ? 10.547 11.875 -15.719 1 98.69 59 HIS B O 1
ATOM 2303 N N . ASN B 1 60 ? 10.781 14.062 -16.203 1 97.62 60 ASN B N 1
ATOM 2304 C CA . ASN B 1 60 ? 11.242 13.898 -17.578 1 97.62 60 ASN B CA 1
ATOM 2305 C C . ASN B 1 60 ? 10.25 13.094 -18.406 1 97.62 60 ASN B C 1
ATOM 2307 O O . ASN B 1 60 ? 10.625 12.117 -19.047 1 97.62 60 ASN B O 1
ATOM 2311 N N . ASN B 1 61 ? 9.008 13.438 -18.188 1 96.5 61 ASN B N 1
ATOM 2312 C CA . ASN B 1 61 ? 7.871 12.938 -18.969 1 96.5 61 ASN B CA 1
ATOM 2313 C C . ASN B 1 61 ? 7.527 11.5 -18.594 1 96.5 61 ASN B C 1
ATOM 2315 O O . ASN B 1 61 ? 6.793 10.828 -19.328 1 96.5 61 ASN B O 1
ATOM 2319 N N . LYS B 1 62 ? 8.094 11.023 -17.531 1 98 62 LYS B N 1
ATOM 2320 C CA . LYS B 1 62 ? 7.734 9.711 -17 1 98 62 LYS B CA 1
ATOM 2321 C C . LYS B 1 62 ? 6.777 9.828 -15.82 1 98 62 LYS B C 1
ATOM 2323 O O . LYS B 1 62 ? 7.098 10.469 -14.82 1 98 62 LYS B O 1
ATOM 2328 N N . PRO B 1 63 ? 5.641 9.203 -15.898 1 98.75 63 PRO B N 1
ATOM 2329 C CA . PRO B 1 63 ? 4.633 9.383 -14.852 1 98.75 63 PRO B CA 1
ATOM 2330 C C . PRO B 1 63 ? 4.875 8.484 -13.641 1 98.75 63 PRO B C 1
ATOM 2332 O O . PRO B 1 63 ? 5.301 7.336 -13.789 1 98.75 63 PRO B O 1
ATOM 2335 N N . LEU B 1 64 ? 4.684 9.023 -12.555 1 98.81 64 LEU B N 1
ATOM 2336 C CA . LEU B 1 64 ? 4.625 8.328 -11.273 1 98.81 64 LEU B CA 1
ATOM 2337 C C . LEU B 1 64 ? 3.26 8.516 -10.617 1 98.81 64 LEU B C 1
ATOM 2339 O O . LEU B 1 64 ? 2.77 9.648 -10.5 1 98.81 64 LEU B O 1
ATOM 2343 N N . CYS B 1 65 ? 2.689 7.352 -10.172 1 98.56 65 CYS B N 1
ATOM 2344 C CA . CYS B 1 65 ? 1.356 7.395 -9.578 1 98.56 65 CYS B CA 1
ATOM 2345 C C . CYS B 1 65 ? 1.366 6.805 -8.172 1 98.56 65 CYS B C 1
ATOM 2347 O O . CYS B 1 65 ? 2.285 6.066 -7.809 1 98.56 65 CYS B O 1
ATOM 2349 N N . GLU B 1 66 ? 0.253 7.156 -7.441 1 98.44 66 GLU B N 1
ATOM 2350 C CA . GLU B 1 66 ? 0.064 6.816 -6.035 1 98.44 66 GLU B CA 1
ATOM 2351 C C . GLU B 1 66 ? 0.98 7.648 -5.141 1 98.44 66 GLU B C 1
ATOM 2353 O O . GLU B 1 66 ? 2.205 7.516 -5.203 1 98.44 66 GLU B O 1
ATOM 2358 N N . SER B 1 67 ? 0.443 8.406 -4.281 1 98.69 67 SER B N 1
ATOM 2359 C CA . SER B 1 67 ? 1.134 9.492 -3.588 1 98.69 67 SER B CA 1
ATOM 2360 C C . SER B 1 67 ? 2.279 8.953 -2.734 1 98.69 67 SER B C 1
ATOM 2362 O O . SER B 1 67 ? 3.381 9.508 -2.75 1 98.69 67 SER B O 1
ATOM 2364 N N . LEU B 1 68 ? 2.066 7.816 -2.029 1 98.69 68 LEU B N 1
ATOM 2365 C CA . LEU B 1 68 ? 3.109 7.316 -1.14 1 98.69 68 LEU B CA 1
ATOM 2366 C C . LEU B 1 68 ? 4.254 6.703 -1.938 1 98.69 68 LEU B C 1
ATOM 2368 O O . LEU B 1 68 ? 5.406 6.73 -1.5 1 98.69 68 LEU B O 1
ATOM 2372 N N . ILE B 1 69 ? 3.943 6.137 -3.117 1 98.88 69 ILE B N 1
ATOM 2373 C CA . ILE B 1 69 ? 4.977 5.641 -4.02 1 98.88 69 ILE B CA 1
ATOM 2374 C C . ILE B 1 69 ? 5.777 6.812 -4.582 1 98.88 69 ILE B C 1
ATOM 2376 O O . ILE B 1 69 ? 7.004 6.742 -4.676 1 98.88 69 ILE B O 1
ATOM 2380 N N . ILE B 1 70 ? 5.086 7.895 -4.902 1 98.94 70 ILE B N 1
ATOM 2381 C CA . ILE B 1 70 ? 5.742 9.102 -5.398 1 98.94 70 ILE B CA 1
ATOM 2382 C C . ILE B 1 70 ? 6.688 9.648 -4.336 1 98.94 70 ILE B C 1
ATOM 2384 O O . ILE B 1 70 ? 7.82 10.031 -4.641 1 98.94 70 ILE B O 1
ATOM 2388 N N . VAL B 1 71 ? 6.242 9.664 -3.072 1 98.94 71 VAL B N 1
ATOM 2389 C CA . VAL B 1 71 ? 7.066 10.18 -1.983 1 98.94 71 VAL B CA 1
ATOM 2390 C C . VAL B 1 71 ? 8.328 9.328 -1.846 1 98.94 71 VAL B C 1
ATOM 2392 O O . VAL B 1 71 ? 9.422 9.867 -1.65 1 98.94 71 VAL B O 1
ATOM 2395 N N . GLN B 1 72 ? 8.203 8.016 -1.945 1 98.88 72 GLN B N 1
ATOM 2396 C CA . GLN B 1 72 ? 9.375 7.148 -1.907 1 98.88 72 GLN B CA 1
ATOM 2397 C C . GLN B 1 72 ? 10.312 7.438 -3.08 1 98.88 72 GLN B C 1
ATOM 2399 O O . GLN B 1 72 ? 11.531 7.492 -2.912 1 98.88 72 GLN B O 1
ATOM 2404 N N . TYR B 1 73 ? 9.766 7.625 -4.254 1 98.88 73 TYR B N 1
ATOM 2405 C CA . TYR B 1 73 ? 10.555 7.949 -5.438 1 98.88 73 TYR B CA 1
ATOM 2406 C C . TYR B 1 73 ? 11.352 9.234 -5.23 1 98.88 73 TYR B C 1
ATOM 2408 O O . TYR B 1 73 ? 12.547 9.281 -5.516 1 98.88 73 TYR B O 1
ATOM 2416 N N . ILE B 1 74 ? 10.688 10.234 -4.727 1 98.88 74 ILE B N 1
ATOM 2417 C CA . ILE B 1 74 ? 11.32 11.523 -4.465 1 98.88 74 ILE B CA 1
ATOM 2418 C C . ILE B 1 74 ? 12.508 11.336 -3.531 1 98.88 74 ILE B C 1
ATOM 2420 O O . ILE B 1 74 ? 13.594 11.875 -3.779 1 98.88 74 ILE B O 1
ATOM 2424 N N . ASP B 1 75 ? 12.297 10.555 -2.531 1 98.69 75 ASP B N 1
ATOM 2425 C CA . ASP B 1 75 ? 13.359 10.289 -1.565 1 98.69 75 ASP B CA 1
ATOM 2426 C C . ASP B 1 75 ? 14.523 9.555 -2.219 1 98.69 75 ASP B C 1
ATOM 2428 O O . ASP B 1 75 ? 15.688 9.789 -1.873 1 98.69 75 ASP B O 1
ATOM 2432 N N . GLU B 1 76 ? 14.234 8.648 -3.117 1 98.12 76 GLU B N 1
ATOM 2433 C CA . GLU B 1 76 ? 15.234 7.793 -3.752 1 98.12 76 GLU B CA 1
ATOM 2434 C C . GLU B 1 76 ? 16.031 8.562 -4.809 1 98.12 76 GLU B C 1
ATOM 2436 O O . GLU B 1 76 ? 17.219 8.328 -4.988 1 98.12 76 GLU B O 1
ATOM 2441 N N . VAL B 1 77 ? 15.414 9.453 -5.473 1 98.25 77 VAL B N 1
ATOM 2442 C CA . VAL B 1 77 ? 16.031 10.172 -6.578 1 98.25 77 VAL B CA 1
ATOM 2443 C C . VAL B 1 77 ? 16.781 11.391 -6.047 1 98.25 77 VAL B C 1
ATOM 2445 O O . VAL B 1 77 ? 17.938 11.633 -6.418 1 98.25 77 VAL B O 1
ATOM 2448 N N . TRP B 1 78 ? 16.172 12.133 -5.238 1 97.94 78 TRP B N 1
ATOM 2449 C CA . TRP B 1 78 ? 16.812 13.289 -4.617 1 97.94 78 TRP B CA 1
ATOM 2450 C C . TRP B 1 78 ? 17.234 12.969 -3.189 1 97.94 78 TRP B C 1
ATOM 2452 O O . TRP B 1 78 ? 16.656 13.484 -2.229 1 97.94 78 TRP B O 1
ATOM 2462 N N . ASN B 1 79 ? 18.312 12.234 -3.08 1 96.06 79 ASN B N 1
ATOM 2463 C CA . ASN B 1 79 ? 18.688 11.586 -1.826 1 96.06 79 ASN B CA 1
ATOM 2464 C C . ASN B 1 79 ? 19.859 12.289 -1.16 1 96.06 79 ASN B C 1
ATOM 2466 O O . ASN B 1 79 ? 20.469 11.75 -0.239 1 96.06 79 ASN B O 1
ATOM 2470 N N . ASP B 1 80 ? 20.141 13.461 -1.461 1 94.5 80 ASP B N 1
ATOM 2471 C CA . ASP B 1 80 ? 21.328 14.148 -0.966 1 94.5 80 ASP B CA 1
ATOM 2472 C C . ASP B 1 80 ? 21.047 14.828 0.374 1 94.5 80 ASP B C 1
ATOM 2474 O O . ASP B 1 80 ? 21.984 15.109 1.138 1 94.5 80 ASP B O 1
ATOM 2478 N N . LYS B 1 81 ? 19.828 15.148 0.61 1 93.31 81 LYS B N 1
ATOM 2479 C CA . LYS B 1 81 ? 19.516 15.82 1.868 1 93.31 81 LYS B CA 1
ATOM 2480 C C . LYS B 1 81 ? 18.141 15.398 2.393 1 93.31 81 LYS B C 1
ATOM 2482 O O . LYS B 1 81 ? 17.312 14.906 1.633 1 93.31 81 LYS B O 1
ATOM 2487 N N . ASN B 1 82 ? 17.953 15.539 3.678 1 95.44 82 ASN B N 1
ATOM 2488 C CA . ASN B 1 82 ? 16.672 15.375 4.348 1 95.44 82 ASN B CA 1
ATOM 2489 C C . ASN B 1 82 ? 16.031 14.023 4.02 1 95.44 82 ASN B C 1
ATOM 2491 O O . ASN B 1 82 ? 14.953 13.969 3.43 1 95.44 82 ASN B O 1
ATOM 2495 N N . PRO B 1 83 ? 16.609 12.992 4.391 1 97.69 83 PRO B N 1
ATOM 2496 C CA . PRO B 1 83 ? 15.984 11.688 4.164 1 97.69 83 PRO B CA 1
ATOM 2497 C C . PRO B 1 83 ? 14.57 11.602 4.73 1 97.69 83 PRO B C 1
ATOM 2499 O O . PRO B 1 83 ? 14.344 11.969 5.883 1 97.69 83 PRO B O 1
ATOM 2502 N N . LEU B 1 84 ? 13.68 11.156 3.904 1 98.56 84 LEU B N 1
ATOM 2503 C CA . LEU B 1 84 ? 12.281 11.062 4.316 1 98.56 84 LEU B CA 1
ATOM 2504 C C . LEU B 1 84 ? 12 9.711 4.969 1 98.56 84 LEU B C 1
ATOM 2506 O O . LEU B 1 84 ? 11.086 9.586 5.789 1 98.56 84 LEU B O 1
ATOM 2510 N N . LEU B 1 85 ? 12.703 8.695 4.527 1 98.5 85 LEU B N 1
ATOM 2511 C CA . LEU B 1 85 ? 12.602 7.363 5.121 1 98.5 85 L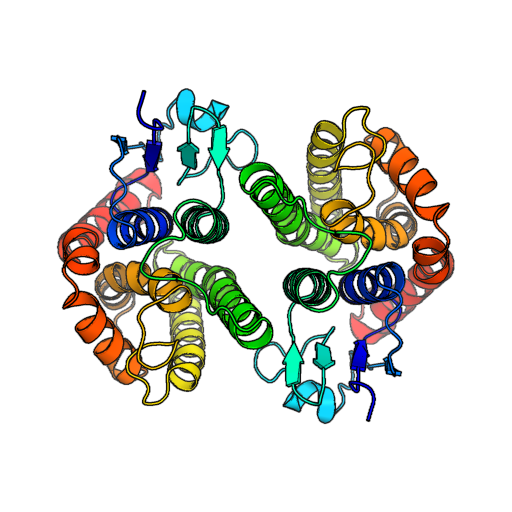EU B CA 1
ATOM 2512 C C . LEU B 1 85 ? 13.875 7.004 5.871 1 98.5 85 LEU B C 1
ATOM 2514 O O . LEU B 1 85 ? 14.969 7.422 5.48 1 98.5 85 LEU B O 1
ATOM 2518 N N . PRO B 1 86 ? 13.711 6.164 6.918 1 97.31 86 PRO B N 1
ATOM 2519 C CA . PRO B 1 86 ? 14.906 5.699 7.625 1 97.31 86 PRO B CA 1
ATOM 2520 C C . PRO B 1 86 ? 15.828 4.859 6.738 1 97.31 86 PRO B C 1
ATOM 2522 O O . PRO B 1 86 ? 15.359 4.164 5.836 1 97.31 86 PRO B O 1
ATOM 2525 N N . SER B 1 87 ? 17.156 4.895 7.051 1 96.25 87 SER B N 1
ATOM 2526 C CA . SER B 1 87 ? 18.109 4.062 6.336 1 96.25 87 SER B CA 1
ATOM 2527 C C . SER B 1 87 ? 18.047 2.615 6.82 1 96.25 87 SER B C 1
ATOM 2529 O O . SER B 1 87 ? 18.328 1.689 6.055 1 96.25 87 SER B O 1
ATOM 2531 N N . ASP B 1 88 ? 17.719 2.418 8.133 1 97.62 88 ASP B N 1
ATOM 2532 C CA . ASP B 1 88 ? 17.578 1.075 8.688 1 97.62 88 ASP B CA 1
ATOM 2533 C C . ASP B 1 88 ? 16.391 0.351 8.07 1 97.62 88 ASP B C 1
ATOM 2535 O O . ASP B 1 88 ? 15.258 0.853 8.109 1 97.62 88 ASP B O 1
ATOM 2539 N N . PRO B 1 89 ? 16.609 -0.821 7.555 1 98 89 PRO B N 1
ATOM 2540 C CA . PRO B 1 89 ? 15.547 -1.508 6.828 1 98 89 PRO B CA 1
ATOM 2541 C C . PRO B 1 89 ? 14.328 -1.794 7.703 1 98 89 PRO B C 1
ATOM 2543 O O . PRO B 1 89 ? 13.195 -1.752 7.227 1 98 89 PRO B O 1
ATOM 2546 N N . TYR B 1 90 ? 14.531 -2.123 8.898 1 98.44 90 TYR B N 1
ATOM 2547 C CA . TYR B 1 90 ? 13.398 -2.398 9.773 1 98.44 90 TYR B CA 1
ATOM 2548 C C . TYR B 1 90 ? 12.57 -1.139 10.008 1 98.44 90 TYR B C 1
ATOM 2550 O O . TYR B 1 90 ? 11.352 -1.152 9.852 1 98.44 90 TYR B O 1
ATOM 2558 N N . LEU B 1 91 ? 13.258 -0.052 10.375 1 98.25 91 LEU B N 1
ATOM 2559 C CA . LEU B 1 91 ? 12.562 1.207 10.617 1 98.25 91 LEU B CA 1
ATOM 2560 C C . LEU B 1 91 ? 11.875 1.697 9.344 1 98.25 91 LEU B C 1
ATOM 2562 O O . LEU B 1 91 ? 10.789 2.281 9.406 1 98.25 91 LEU B O 1
ATOM 2566 N N . ARG B 1 92 ? 12.547 1.462 8.219 1 98.56 92 ARG B N 1
ATOM 2567 C CA . ARG B 1 92 ? 11.961 1.808 6.926 1 98.56 92 ARG B CA 1
ATOM 2568 C C . ARG B 1 92 ? 10.68 1.021 6.684 1 98.56 92 ARG B C 1
ATOM 2570 O O . ARG B 1 92 ? 9.68 1.58 6.227 1 98.56 92 ARG B O 1
ATOM 2577 N N . SER B 1 93 ? 10.656 -0.236 7.016 1 98.75 93 SER B N 1
ATOM 2578 C CA . SER B 1 93 ? 9.469 -1.075 6.875 1 98.75 93 SER B CA 1
ATOM 2579 C C . SER B 1 93 ? 8.352 -0.614 7.809 1 98.75 93 SER B C 1
ATOM 2581 O O . SER B 1 93 ? 7.176 -0.654 7.441 1 98.75 93 SER B O 1
ATOM 2583 N N . GLN B 1 94 ? 8.734 -0.17 8.984 1 98.56 94 GLN B N 1
ATOM 2584 C CA . GLN B 1 94 ? 7.742 0.362 9.914 1 98.56 94 GLN B CA 1
ATOM 2585 C C . GLN B 1 94 ? 7.094 1.629 9.359 1 98.56 94 GLN B C 1
ATOM 2587 O O . GLN B 1 94 ? 5.879 1.809 9.469 1 98.56 94 GLN B O 1
ATOM 2592 N N . ALA B 1 95 ? 7.898 2.443 8.797 1 98.75 95 ALA B N 1
ATOM 2593 C CA . ALA B 1 95 ? 7.363 3.658 8.188 1 98.75 95 ALA B CA 1
ATOM 2594 C C . ALA B 1 95 ? 6.371 3.326 7.082 1 98.75 95 ALA B C 1
ATOM 2596 O O . ALA B 1 95 ? 5.289 3.916 7.008 1 98.75 95 ALA B O 1
ATOM 2597 N N . ARG B 1 96 ? 6.754 2.389 6.242 1 98.81 96 ARG B N 1
ATOM 2598 C CA . ARG B 1 96 ? 5.871 1.984 5.152 1 98.81 96 ARG B CA 1
ATOM 2599 C C . ARG B 1 96 ? 4.582 1.375 5.691 1 98.81 96 ARG B C 1
ATOM 2601 O O . ARG B 1 96 ? 3.504 1.589 5.129 1 98.81 96 ARG B O 1
ATOM 2608 N N . PHE B 1 97 ? 4.66 0.646 6.801 1 98.69 97 PHE B N 1
ATOM 2609 C CA . PHE B 1 97 ? 3.482 0.055 7.426 1 98.69 97 PHE B CA 1
ATOM 2610 C C . PHE B 1 97 ? 2.496 1.136 7.852 1 98.69 97 PHE B C 1
ATOM 2612 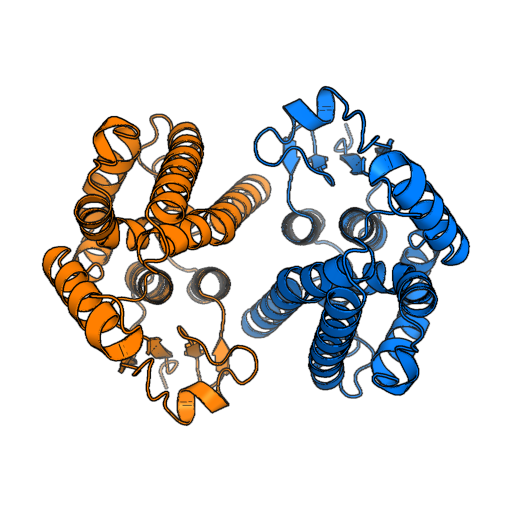O O . PHE B 1 97 ? 1.308 1.059 7.539 1 98.69 97 PHE B O 1
ATOM 2619 N N . TRP B 1 98 ? 2.982 2.115 8.477 1 98.69 98 TRP B N 1
ATOM 2620 C CA . TRP B 1 98 ? 2.102 3.164 8.977 1 98.69 98 TRP B CA 1
ATOM 2621 C C . TRP B 1 98 ? 1.578 4.031 7.836 1 98.69 98 TRP B C 1
ATOM 2623 O O . TRP B 1 98 ? 0.446 4.52 7.887 1 98.69 98 TRP B O 1
ATOM 2633 N N . GLY B 1 99 ? 2.473 4.285 6.828 1 98.5 99 GLY B N 1
ATOM 2634 C CA . GLY B 1 99 ? 1.959 4.922 5.625 1 98.5 99 GLY B CA 1
ATOM 2635 C C . GLY B 1 99 ? 0.793 4.172 5.008 1 98.5 99 GLY B C 1
ATOM 2636 O O . GLY B 1 99 ? -0.214 4.777 4.637 1 98.5 99 GLY B O 1
ATOM 2637 N N . ASP B 1 100 ? 0.993 2.893 4.902 1 97.75 100 ASP B N 1
ATOM 2638 C CA . ASP B 1 100 ? -0.05 2.027 4.359 1 97.75 100 ASP B CA 1
ATOM 2639 C C . ASP B 1 100 ? -1.306 2.07 5.227 1 97.75 100 ASP B C 1
ATOM 2641 O O . ASP B 1 100 ? -2.424 2.125 4.707 1 97.75 100 ASP B O 1
ATOM 2645 N N . PHE B 1 101 ? -1.16 2.018 6.562 1 98.12 101 PHE B N 1
ATOM 2646 C CA . PHE B 1 101 ? -2.271 2.123 7.5 1 98.12 101 PHE B CA 1
ATOM 2647 C C . PHE B 1 101 ? -3.07 3.398 7.254 1 98.12 101 PHE B C 1
ATOM 2649 O O . PHE B 1 101 ? -4.297 3.359 7.152 1 98.12 101 PHE B O 1
ATOM 2656 N N . ILE B 1 102 ? -2.4 4.492 7.121 1 98.31 102 ILE B N 1
ATOM 2657 C CA . ILE B 1 102 ? -3.029 5.789 6.914 1 98.31 102 ILE B CA 1
ATOM 2658 C C . ILE B 1 102 ? -3.818 5.777 5.605 1 98.31 102 ILE B C 1
ATOM 2660 O O . ILE B 1 102 ? -4.977 6.203 5.566 1 98.31 102 ILE B O 1
ATOM 2664 N N . ASP B 1 103 ? -3.201 5.285 4.574 1 95.62 103 ASP B N 1
ATOM 2665 C CA . ASP B 1 103 ? -3.822 5.234 3.252 1 95.62 103 ASP B CA 1
ATOM 2666 C C . ASP B 1 103 ? -5.109 4.418 3.281 1 95.62 103 ASP B C 1
ATOM 2668 O O . ASP B 1 103 ? -6.094 4.77 2.625 1 95.62 103 ASP B O 1
ATOM 2672 N N . ASN B 1 104 ? -5.137 3.412 4.055 1 94.19 104 ASN B N 1
ATOM 2673 C CA . ASN B 1 104 ? -6.234 2.453 3.99 1 94.19 104 ASN B CA 1
ATOM 2674 C C . ASN B 1 104 ? -7.305 2.758 5.031 1 94.19 104 ASN B C 1
ATOM 2676 O O . ASN B 1 104 ? -8.477 2.422 4.844 1 94.19 104 ASN B O 1
ATOM 2680 N N . LYS B 1 105 ? -6.914 3.395 6.105 1 96.38 105 LYS B N 1
ATOM 2681 C CA . LYS B 1 105 ? -7.848 3.488 7.223 1 96.38 105 LYS B CA 1
ATOM 2682 C C . LYS B 1 105 ? -8.383 4.906 7.371 1 96.38 105 LYS B C 1
ATOM 2684 O O . LYS B 1 105 ? -9.562 5.102 7.68 1 96.38 105 LYS B O 1
ATOM 2689 N N . ILE B 1 106 ? -7.535 5.879 7.137 1 95.56 106 ILE B N 1
ATOM 2690 C CA . ILE B 1 106 ? -7.914 7.258 7.43 1 95.56 106 ILE B CA 1
ATOM 2691 C C . ILE B 1 106 ? -8.836 7.781 6.332 1 95.56 106 ILE B C 1
ATOM 2693 O O . ILE B 1 106 ? -9.875 8.383 6.617 1 95.56 106 ILE B O 1
ATOM 2697 N N . TYR B 1 107 ? -8.469 7.488 5.109 1 87.38 107 TYR B N 1
ATOM 2698 C CA . TYR B 1 107 ? -9.289 8 4.012 1 87.38 107 TYR B CA 1
ATOM 2699 C C . TYR B 1 107 ? -10.672 7.359 4.02 1 87.38 107 TYR B C 1
ATOM 2701 O O . TYR B 1 107 ? -11.68 8.055 3.92 1 87.38 107 TYR B O 1
ATOM 2709 N N . GLY B 1 108 ? -10.664 6.02 4.121 1 87.44 108 GLY B N 1
ATOM 2710 C CA . GLY B 1 108 ? -11.945 5.32 4.105 1 87.44 108 GLY B CA 1
ATOM 2711 C C . GLY B 1 108 ? -12.898 5.797 5.188 1 87.44 108 GLY B C 1
ATOM 2712 O O . GLY B 1 108 ? -14.07 6.066 4.918 1 87.44 108 GLY B O 1
ATOM 2713 N N . SER B 1 109 ? -12.391 5.945 6.34 1 90.88 109 SER B N 1
ATOM 2714 C CA . SER B 1 109 ? -13.234 6.355 7.457 1 90.88 109 SER B CA 1
ATOM 2715 C C . SER B 1 109 ? -13.672 7.809 7.316 1 90.88 109 SER B C 1
ATOM 2717 O O . SER B 1 109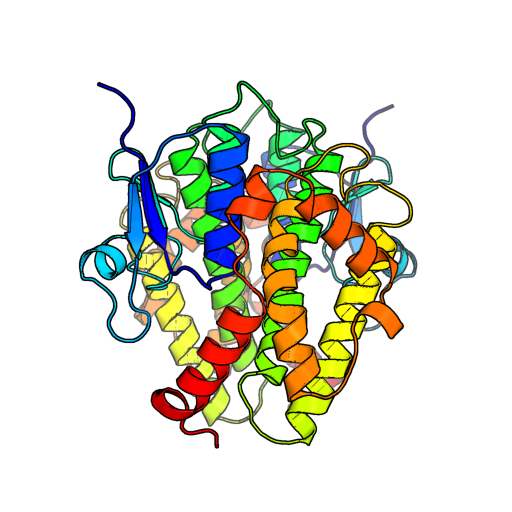 ? -14.82 8.148 7.605 1 90.88 109 SER B O 1
ATOM 2719 N N . SER B 1 110 ? -12.805 8.648 6.848 1 90.88 110 SER B N 1
ATOM 2720 C CA . SER B 1 110 ? -13.164 10.055 6.68 1 90.88 110 SER B CA 1
ATOM 2721 C C . SER B 1 110 ? -14.156 10.234 5.535 1 90.88 110 SER B C 1
ATOM 2723 O O . SER B 1 110 ? -15.023 11.109 5.594 1 90.88 110 SER B O 1
ATOM 2725 N N . GLY B 1 111 ? -14.047 9.445 4.496 1 87.75 111 GLY B N 1
ATOM 2726 C CA . GLY B 1 111 ? -14.969 9.492 3.377 1 87.75 111 GLY B CA 1
ATOM 2727 C C . GLY B 1 111 ? -16.406 9.25 3.785 1 87.75 111 GLY B C 1
ATOM 2728 O O . GLY B 1 111 ? -17.328 9.875 3.248 1 87.75 111 GLY B O 1
ATOM 2729 N N . LYS B 1 112 ? -16.625 8.391 4.766 1 88.75 112 LYS B N 1
ATOM 2730 C CA . LYS B 1 112 ? -17.953 8.094 5.281 1 88.75 112 LYS B CA 1
ATOM 2731 C C . LYS B 1 112 ? -18.562 9.328 5.945 1 88.75 112 LYS B C 1
ATOM 2733 O O . LYS B 1 112 ? -19.797 9.445 6.031 1 88.75 112 LYS B O 1
ATOM 2738 N N . ILE B 1 113 ? -17.688 10.234 6.379 1 89.12 113 ILE B N 1
ATOM 2739 C CA . ILE B 1 113 ? -18.156 11.43 7.074 1 89.12 113 ILE B CA 1
ATOM 2740 C C . ILE B 1 113 ? -18.594 12.477 6.059 1 89.12 113 ILE B C 1
ATOM 2742 O O . ILE B 1 113 ? -19.703 13.016 6.148 1 89.12 113 ILE B O 1
ATOM 2746 N N . TRP B 1 114 ? -17.828 12.672 5.055 1 85.81 114 TRP B N 1
ATOM 2747 C CA . TRP B 1 114 ? -18.094 13.844 4.223 1 85.81 114 TRP B CA 1
ATOM 2748 C C . TRP B 1 114 ? -18.891 13.469 2.979 1 85.81 114 TRP B C 1
ATOM 2750 O O . TRP B 1 114 ? -19.438 14.336 2.299 1 85.81 114 TRP B O 1
ATOM 2760 N N . LYS B 1 115 ? -18.906 12.156 2.584 1 81.5 115 LYS B N 1
ATOM 2761 C CA . LYS B 1 115 ? -19.766 11.75 1.48 1 81.5 115 LYS B CA 1
ATOM 2762 C C . LYS B 1 115 ? -21.219 11.609 1.941 1 81.5 115 LYS B C 1
ATOM 2764 O O . LYS B 1 115 ? -22.078 11.211 1.162 1 81.5 115 LYS B O 1
ATOM 2769 N N . THR B 1 116 ? -21.703 12.328 2.725 1 70.56 116 THR B N 1
ATOM 2770 C CA . THR B 1 116 ? -22.984 12.469 3.391 1 70.56 116 THR B CA 1
ATOM 2771 C C . THR B 1 116 ? -23.969 11.414 2.9 1 70.56 116 THR B C 1
ATOM 2773 O O . THR B 1 116 ? -24.328 11.391 1.723 1 70.56 116 THR B O 1
ATOM 2776 N N . LYS B 1 117 ? -24.125 10.281 3.615 1 73.31 117 LYS B N 1
ATOM 2777 C CA . LYS B 1 117 ? -25.234 9.367 3.391 1 73.31 117 LYS B CA 1
ATOM 2778 C C . LYS B 1 117 ? -26.297 9.523 4.469 1 73.31 117 LYS B C 1
ATOM 2780 O O . LYS B 1 117 ? -26.812 10.617 4.68 1 73.31 117 LYS B O 1
ATOM 2785 N N . THR B 1 118 ? -26.328 8.727 5.344 1 83.88 118 THR B N 1
ATOM 2786 C CA . THR B 1 118 ? -27.25 8.688 6.465 1 83.88 118 THR B CA 1
ATOM 2787 C C . THR B 1 118 ? -26.562 9.117 7.754 1 83.88 118 THR B C 1
ATOM 2789 O O . THR B 1 118 ? -25.344 9.109 7.844 1 83.88 118 THR B O 1
ATOM 2792 N N . VAL B 1 119 ? -27.297 9.664 8.602 1 85.25 119 VAL B N 1
ATOM 2793 C CA . VAL B 1 119 ? -26.797 10.023 9.922 1 85.25 119 VAL B CA 1
ATOM 2794 C C . VAL B 1 119 ? -26.062 8.828 10.539 1 85.25 119 VAL B C 1
ATOM 2796 O O . VAL B 1 119 ? -25.031 8.992 11.188 1 85.25 119 VAL B O 1
ATOM 2799 N N . GLU B 1 120 ? -26.578 7.727 10.266 1 88.5 120 GLU B N 1
ATOM 2800 C CA . GLU B 1 120 ? -25.984 6.5 10.789 1 88.5 120 GLU B CA 1
ATOM 2801 C C . GLU B 1 120 ? -24.609 6.25 10.188 1 88.5 120 GLU B C 1
ATOM 2803 O O . GLU B 1 120 ? -23.672 5.895 10.906 1 88.5 120 GLU B O 1
ATOM 2808 N N . GLU B 1 121 ? -24.5 6.438 8.914 1 87.06 121 GLU B N 1
ATOM 2809 C CA . GLU B 1 121 ? -23.219 6.238 8.242 1 87.06 121 GLU B CA 1
ATOM 2810 C C . GLU B 1 121 ? -22.188 7.266 8.695 1 87.06 121 GLU B C 1
ATOM 2812 O O . GLU B 1 121 ? -21 6.941 8.852 1 87.06 121 GLU B O 1
ATOM 2817 N N . LYS B 1 122 ? -22.688 8.445 8.914 1 89.12 122 LYS B N 1
ATOM 2818 C CA . LYS B 1 122 ? -21.797 9.516 9.391 1 89.12 122 LYS B CA 1
ATOM 2819 C C . LYS B 1 122 ? -21.25 9.188 10.773 1 89.12 122 LYS B C 1
ATOM 2821 O O . LYS B 1 122 ? -20.062 9.383 11.031 1 89.12 122 LYS B O 1
ATOM 2826 N N . GLU B 1 123 ? -22.094 8.742 11.625 1 92.62 123 GLU B N 1
ATOM 2827 C CA . GLU B 1 123 ? -21.688 8.383 12.977 1 92.62 123 GLU B CA 1
ATOM 2828 C C . GLU B 1 123 ? -20.703 7.211 12.969 1 92.62 123 GLU B C 1
ATOM 2830 O O . GLU B 1 123 ? -19.75 7.18 13.75 1 92.62 123 GLU B O 1
ATOM 2835 N N . GLU B 1 124 ? -20.953 6.27 12.125 1 93.19 124 GLU B N 1
ATOM 2836 C CA . GLU B 1 124 ? -20.031 5.152 11.969 1 93.19 124 GLU B CA 1
ATOM 2837 C C . GLU B 1 124 ? -18.672 5.625 11.469 1 93.19 124 GLU B C 1
ATOM 2839 O O . GLU B 1 124 ? -17.641 5.168 11.953 1 93.19 124 GLU B O 1
ATOM 2844 N N . GLY B 1 125 ? -18.75 6.48 10.492 1 93.69 125 GLY B N 1
ATOM 2845 C CA . GLY B 1 125 ? -17.516 7.051 9.969 1 93.69 125 GLY B CA 1
ATOM 2846 C C . GLY B 1 125 ? -16.719 7.805 11.016 1 93.69 125 GLY B C 1
ATOM 2847 O O . GLY B 1 125 ? -15.5 7.641 11.117 1 93.69 125 GLY B O 1
ATOM 2848 N N . LYS B 1 126 ? -17.422 8.602 11.758 1 94.75 126 LYS B N 1
ATOM 2849 C CA . LYS B 1 126 ? -16.797 9.352 12.852 1 94.75 126 LYS B CA 1
ATOM 2850 C C . LYS B 1 126 ? -16.109 8.414 13.844 1 94.75 126 LYS B C 1
ATOM 2852 O O . LYS B 1 126 ? -14.961 8.641 14.211 1 94.75 126 LYS B O 1
ATOM 2857 N N . LYS B 1 127 ? -16.828 7.414 14.242 1 96.25 127 LYS B N 1
ATOM 2858 C CA . LYS B 1 127 ? -16.297 6.457 15.203 1 96.25 127 LYS B CA 1
ATOM 2859 C C . LYS B 1 127 ? -15.047 5.766 14.656 1 96.25 127 LYS B C 1
ATOM 2861 O O . LYS B 1 127 ? -14.031 5.68 15.352 1 96.25 127 LYS B O 1
ATOM 2866 N N . GLU B 1 128 ? -15.125 5.301 13.445 1 96.81 128 GLU B N 1
ATOM 2867 C CA . GLU B 1 128 ? -13.992 4.629 12.82 1 96.81 128 GLU B CA 1
ATOM 2868 C C . GLU B 1 128 ? -12.805 5.578 12.672 1 96.81 128 GLU B C 1
ATOM 2870 O O . GLU B 1 128 ? -11.656 5.191 12.914 1 96.81 128 GLU B O 1
ATOM 2875 N N . PHE B 1 129 ? -13.109 6.766 12.281 1 97.31 129 PHE B N 1
ATOM 2876 C CA . PHE B 1 129 ? -12.078 7.777 12.07 1 97.31 129 PHE B CA 1
ATOM 2877 C C . PHE B 1 129 ? -11.32 8.055 13.367 1 97.31 129 PHE B C 1
ATOM 2879 O O . PHE B 1 129 ? -10.086 8.023 13.391 1 97.31 129 PHE B O 1
ATOM 2886 N N . ILE B 1 130 ? -12.008 8.211 14.438 1 97.94 130 ILE B N 1
ATOM 2887 C CA . ILE B 1 130 ? -11.414 8.516 15.734 1 97.94 130 ILE B CA 1
ATOM 2888 C C . ILE B 1 130 ? -10.625 7.309 16.234 1 97.94 130 ILE B C 1
ATOM 2890 O O . ILE B 1 130 ? -9.523 7.457 16.766 1 97.94 130 ILE B O 1
ATOM 2894 N N . GLU B 1 131 ? -11.141 6.129 16.031 1 98.19 131 GLU B N 1
ATOM 2895 C CA . GLU B 1 131 ? -10.43 4.922 16.453 1 98.19 131 GLU B CA 1
ATOM 2896 C C . GLU B 1 131 ? -9.109 4.77 15.703 1 98.19 131 GLU B C 1
ATOM 2898 O O . GLU B 1 131 ? -8.094 4.398 16.297 1 98.19 131 GLU B O 1
ATOM 2903 N N . ASN B 1 132 ? -9.18 5.02 14.43 1 98.38 132 ASN B N 1
ATOM 2904 C CA . ASN B 1 132 ? -7.957 4.953 13.641 1 98.38 132 ASN B CA 1
ATOM 2905 C C . ASN B 1 132 ? -6.941 5.996 14.086 1 98.38 132 ASN B C 1
ATOM 2907 O O . ASN B 1 132 ? -5.742 5.715 14.156 1 98.38 132 ASN B O 1
ATOM 2911 N N . LEU B 1 133 ? -7.371 7.223 14.406 1 98.62 133 LEU B N 1
ATOM 2912 C CA . LEU B 1 133 ? -6.473 8.266 14.891 1 98.62 133 LEU B CA 1
ATOM 2913 C C . LEU B 1 133 ? -5.875 7.883 16.234 1 98.62 133 LEU B C 1
ATOM 2915 O O . LEU B 1 133 ? -4.723 8.219 16.531 1 98.62 133 LEU B O 1
ATOM 2919 N N . LYS B 1 134 ? -6.652 7.191 17.016 1 98.69 134 LYS B N 1
ATOM 2920 C CA . LYS B 1 134 ? -6.148 6.742 18.312 1 98.69 134 LYS B CA 1
ATOM 2921 C C . LYS B 1 134 ? -4.996 5.754 18.141 1 98.69 134 LYS B C 1
ATOM 2923 O O . LYS B 1 134 ? -4.023 5.789 18.906 1 98.69 134 LYS B O 1
ATOM 2928 N N . VAL B 1 135 ? -5.125 4.891 17.203 1 98.56 135 VAL B N 1
ATOM 2929 C CA . VAL B 1 135 ? -4.047 3.957 16.891 1 98.56 135 VAL B CA 1
ATOM 2930 C C . VAL B 1 135 ? -2.783 4.73 16.531 1 98.56 135 VAL B C 1
ATOM 2932 O O . VAL B 1 135 ? -1.696 4.426 17.016 1 98.56 135 VAL B O 1
ATOM 2935 N N . LEU B 1 136 ? -2.906 5.723 15.711 1 98.75 136 LEU B N 1
ATOM 2936 C CA . LEU B 1 136 ? -1.77 6.531 15.281 1 98.75 136 LEU B CA 1
ATOM 2937 C C . LEU B 1 136 ? -1.205 7.336 16.453 1 98.75 136 LEU B C 1
ATOM 2939 O O . LEU B 1 136 ? 0.007 7.539 16.531 1 98.75 136 LEU B O 1
ATOM 2943 N N . GLU B 1 137 ? -2.119 7.812 17.266 1 98.75 137 GLU B N 1
ATOM 2944 C CA . GLU B 1 137 ? -1.662 8.555 18.453 1 98.75 137 GLU B CA 1
ATOM 2945 C C . GLU B 1 137 ? -0.804 7.676 19.359 1 98.75 137 GLU B C 1
ATOM 2947 O O . GLU B 1 137 ? 0.194 8.141 19.906 1 98.75 137 GLU B O 1
ATOM 2952 N N . GLN B 1 138 ? -1.211 6.477 19.516 1 98.31 138 GLN B N 1
ATOM 2953 C CA . GLN B 1 138 ? -0.423 5.531 20.297 1 98.31 138 GLN B CA 1
ATOM 2954 C C . GLN B 1 138 ? 0.952 5.312 19.672 1 98.31 138 GLN B C 1
ATOM 2956 O O . GLN B 1 138 ? 1.956 5.23 20.375 1 98.31 138 GLN B O 1
ATOM 2961 N N . GLN B 1 139 ? 0.974 5.223 18.375 1 98.12 139 GLN B N 1
ATOM 2962 C CA . GLN B 1 139 ? 2.248 5.066 17.688 1 98.12 139 GLN B CA 1
ATOM 2963 C C . GLN B 1 139 ? 3.125 6.301 17.859 1 98.12 139 GLN B C 1
ATOM 2965 O O . GLN B 1 139 ? 4.344 6.191 18.016 1 98.12 139 GLN B O 1
ATOM 2970 N N . LEU B 1 140 ? 2.582 7.453 17.781 1 98.5 140 LEU B N 1
ATOM 2971 C CA . LEU B 1 140 ? 3.311 8.703 17.984 1 98.5 140 LEU B CA 1
ATOM 2972 C C . LEU B 1 140 ? 3.92 8.766 19.375 1 98.5 140 LEU B C 1
ATOM 2974 O O . LEU B 1 140 ? 5.082 9.133 19.531 1 98.5 140 LEU B O 1
ATOM 2978 N N . GLY B 1 141 ? 3.098 8.383 20.297 1 97.75 141 GLY B N 1
ATOM 2979 C CA . GLY B 1 141 ? 3.561 8.477 21.688 1 97.75 141 GLY B CA 1
ATOM 2980 C C . GLY B 1 141 ? 4.012 9.867 22.062 1 97.75 141 GLY B C 1
ATOM 2981 O O . GLY B 1 141 ? 3.293 10.844 21.844 1 97.75 141 GLY B O 1
ATOM 2982 N N . ASP B 1 142 ? 5.195 9.961 22.609 1 97.06 142 ASP B N 1
ATOM 2983 C CA . ASP B 1 142 ? 5.699 11.25 23.062 1 97.06 142 ASP B CA 1
ATOM 2984 C C . ASP B 1 142 ? 6.766 11.797 22.125 1 97.06 142 ASP B C 1
ATOM 2986 O O . ASP B 1 142 ? 7.48 12.742 22.453 1 97.06 142 ASP B O 1
ATOM 2990 N N . LYS B 1 143 ? 6.91 11.195 21.031 1 97.62 143 LYS B N 1
ATOM 2991 C CA . LYS B 1 143 ? 7.902 11.617 20.047 1 97.62 143 LYS B CA 1
ATOM 2992 C C . LYS B 1 143 ? 7.516 12.953 19.406 1 97.62 143 LYS B C 1
ATOM 2994 O O . LYS B 1 143 ? 6.332 13.273 19.312 1 97.62 143 LYS B O 1
ATOM 2999 N N . THR B 1 144 ? 8.406 13.633 18.953 1 98.38 144 THR B N 1
ATOM 3000 C CA . THR B 1 144 ? 8.172 14.883 18.25 1 98.38 144 THR B CA 1
ATOM 3001 C C . THR B 1 144 ? 7.465 14.625 16.922 1 98.38 144 THR B C 1
ATOM 3003 O O . THR B 1 144 ? 6.504 15.32 16.578 1 98.38 144 THR B O 1
ATOM 3006 N N . TYR B 1 145 ? 7.973 13.742 16.203 1 98.62 145 TYR B N 1
ATOM 3007 C CA . TYR B 1 145 ? 7.398 13.25 14.953 1 98.62 145 TYR B CA 1
ATOM 3008 C C . TYR B 1 145 ? 7.238 11.734 14.984 1 98.62 145 TYR B C 1
ATOM 3010 O O . TYR B 1 145 ? 7.707 11.07 15.914 1 98.62 145 TYR B O 1
ATOM 3018 N N . PHE B 1 146 ? 6.59 11.156 14.023 1 98.38 146 PHE B N 1
ATOM 3019 C CA . PHE B 1 146 ? 6.402 9.711 13.992 1 98.38 146 PHE B CA 1
ATOM 3020 C C . PHE B 1 146 ? 7.742 8.992 13.898 1 98.38 146 PHE B C 1
ATOM 3022 O O . PHE B 1 146 ? 7.891 7.883 14.414 1 98.38 146 PHE B O 1
ATOM 3029 N N . GLY B 1 147 ? 8.742 9.625 13.266 1 94 147 GLY B N 1
ATOM 3030 C CA . GLY B 1 147 ? 10.078 9.07 13.148 1 94 147 GLY B CA 1
ATOM 3031 C C . GLY B 1 147 ? 10.977 9.43 14.32 1 94 147 GLY B C 1
ATOM 3032 O O . GLY B 1 147 ? 12.203 9.297 14.227 1 94 147 GLY B O 1
ATOM 3033 N N . GLY B 1 148 ? 10.461 9.875 15.352 1 96.31 148 GLY B N 1
ATOM 3034 C CA . GLY B 1 148 ? 11.266 10.367 16.469 1 96.31 148 GLY B CA 1
ATOM 3035 C C . GLY B 1 148 ? 11.492 11.859 16.422 1 96.31 148 GLY B C 1
ATOM 3036 O O . GLY B 1 148 ? 10.531 12.641 16.453 1 96.31 148 GLY B O 1
ATOM 3037 N N . ASP B 1 149 ? 12.688 12.195 16.25 1 95.31 149 ASP B N 1
ATOM 3038 C CA . ASP B 1 149 ? 13.008 13.617 16.266 1 95.31 149 ASP B CA 1
ATOM 3039 C C . ASP B 1 149 ? 13.102 14.164 14.836 1 95.31 149 ASP B C 1
ATOM 3041 O O . ASP B 1 149 ? 13.375 15.352 14.641 1 95.31 149 ASP B O 1
ATOM 3045 N N . LYS B 1 150 ? 12.805 13.328 13.938 1 95.69 150 LYS B N 1
ATOM 3046 C CA . LYS B 1 150 ? 12.922 13.75 12.547 1 95.69 150 LYS B CA 1
ATOM 3047 C C . LYS B 1 150 ? 11.578 13.664 11.828 1 95.69 150 LYS B C 1
ATOM 3049 O O . LYS B 1 150 ? 10.875 12.656 11.938 1 95.69 150 LYS B O 1
ATOM 3054 N N . PHE B 1 151 ? 11.258 14.797 11.141 1 98.25 151 PHE B N 1
ATOM 3055 C CA . PHE B 1 151 ? 10.109 14.805 10.242 1 98.25 151 PHE B CA 1
ATOM 3056 C C . PHE B 1 151 ? 10.352 13.906 9.039 1 98.25 151 PHE B C 1
ATOM 3058 O O . PHE B 1 151 ? 11.422 13.953 8.43 1 98.25 151 PHE B O 1
ATOM 3065 N N . GLY B 1 152 ? 9.32 13.039 8.719 1 98.44 152 GLY B N 1
ATOM 3066 C CA . GLY B 1 152 ? 9.625 12.109 7.641 1 98.44 152 GLY B CA 1
ATOM 3067 C C . GLY B 1 152 ? 8.375 11.531 6.988 1 98.44 152 GLY B C 1
ATOM 3068 O O . GLY B 1 152 ? 7.34 12.195 6.926 1 98.44 152 GLY B O 1
ATOM 3069 N N . TYR B 1 153 ? 8.469 10.344 6.477 1 98.81 153 TYR B N 1
ATOM 3070 C CA . TYR B 1 153 ? 7.539 9.664 5.578 1 98.81 153 TYR B CA 1
ATOM 3071 C C . TYR B 1 153 ? 6.152 9.57 6.199 1 98.81 153 TYR B C 1
ATOM 3073 O O . TYR B 1 153 ? 5.152 9.906 5.559 1 98.81 153 TYR B O 1
ATOM 3081 N N . VAL B 1 154 ? 6.07 9.156 7.422 1 98.88 154 VAL B N 1
ATOM 3082 C CA . VAL B 1 154 ? 4.777 8.945 8.062 1 98.88 154 VAL B CA 1
ATOM 3083 C C . VAL B 1 154 ? 4.117 10.297 8.352 1 98.88 154 VAL B C 1
ATOM 3085 O O . VAL B 1 154 ? 2.898 10.438 8.219 1 98.88 154 VAL B O 1
ATOM 3088 N N . ASP B 1 155 ? 4.906 11.281 8.758 1 98.94 155 ASP B N 1
ATOM 3089 C CA . ASP B 1 155 ? 4.383 12.625 8.953 1 98.94 155 ASP B CA 1
ATOM 3090 C C . ASP B 1 155 ? 3.791 13.18 7.664 1 98.94 155 ASP B C 1
ATOM 3092 O O . ASP B 1 155 ? 2.689 13.734 7.664 1 98.94 155 ASP B O 1
ATOM 3096 N N . ILE B 1 156 ? 4.535 12.992 6.59 1 98.94 156 ILE B N 1
ATOM 3097 C CA . ILE B 1 156 ? 4.094 13.453 5.277 1 98.94 156 ILE B CA 1
ATOM 3098 C C . ILE B 1 156 ? 2.807 12.734 4.883 1 98.94 156 ILE B C 1
ATOM 3100 O O . ILE B 1 156 ? 1.919 13.336 4.27 1 98.94 156 ILE B O 1
ATOM 3104 N N . ALA B 1 157 ? 2.688 11.508 5.23 1 98.81 157 ALA B N 1
ATOM 3105 C CA . ALA B 1 157 ? 1.518 10.703 4.887 1 98.81 157 ALA B CA 1
ATOM 3106 C C . ALA B 1 157 ? 0.269 11.219 5.594 1 98.81 157 ALA B C 1
ATOM 3108 O O . ALA B 1 157 ? -0.83 11.18 5.035 1 98.81 157 ALA B O 1
ATOM 3109 N N . LEU B 1 158 ? 0.411 11.766 6.766 1 98.81 158 LEU B N 1
ATOM 3110 C CA . LEU B 1 158 ? -0.761 12.016 7.594 1 98.81 158 LEU B CA 1
ATOM 3111 C C . LEU B 1 158 ? -1.095 13.5 7.629 1 98.81 158 LEU B C 1
ATOM 3113 O O . LEU B 1 158 ? -2.268 13.883 7.645 1 98.81 158 LEU B O 1
ATOM 3117 N N . ILE B 1 159 ? -0.128 14.359 7.641 1 98.81 159 ILE B N 1
ATOM 3118 C CA . ILE B 1 159 ? -0.288 15.766 7.988 1 98.81 159 ILE B CA 1
ATOM 3119 C C . ILE B 1 159 ? -1.278 16.422 7.035 1 98.81 159 ILE B C 1
ATOM 3121 O O . ILE B 1 159 ? -2.086 17.266 7.445 1 98.81 159 ILE B O 1
ATOM 3125 N N . PRO B 1 160 ? -1.319 16.062 5.762 1 98.5 160 PRO B N 1
ATOM 3126 C CA . PRO B 1 160 ? -2.277 16.719 4.867 1 98.5 160 PRO B CA 1
ATOM 3127 C C . PRO B 1 160 ? -3.727 16.5 5.289 1 98.5 160 PRO B C 1
ATOM 3129 O O . PRO B 1 160 ? -4.57 17.375 5.098 1 98.5 160 PRO B O 1
ATOM 3132 N N . PHE B 1 161 ? -4.012 15.422 5.883 1 97.62 161 PHE B N 1
ATOM 3133 C CA . PHE B 1 161 ? -5.375 15.102 6.285 1 97.62 161 PHE B CA 1
ATOM 3134 C C . PHE B 1 161 ? -5.852 16.047 7.387 1 97.62 161 PHE B C 1
ATOM 3136 O O . PHE B 1 161 ? -7.055 16.25 7.559 1 97.62 161 PHE B O 1
ATOM 3143 N N . THR B 1 162 ? -4.961 16.625 8.117 1 97.88 162 THR B N 1
ATOM 3144 C CA . THR B 1 162 ? -5.34 17.484 9.227 1 97.88 162 THR B CA 1
ATOM 3145 C C . THR B 1 162 ? -5.969 18.781 8.711 1 97.88 162 THR B C 1
ATOM 3147 O O . THR B 1 162 ? -6.688 19.469 9.445 1 97.88 162 THR B O 1
ATOM 3150 N N . SER B 1 163 ? -5.699 19.125 7.465 1 97.12 163 SER B N 1
ATOM 3151 C CA . SER B 1 163 ? -6.344 20.297 6.871 1 97.12 163 SER B CA 1
ATOM 3152 C C . SER B 1 163 ? -7.848 20.094 6.738 1 97.12 163 SER B C 1
ATOM 3154 O O . SER B 1 163 ? -8.602 21.047 6.535 1 97.12 163 SER B O 1
ATOM 3156 N N . TRP B 1 164 ? -8.305 18.891 6.871 1 96.75 164 TRP B N 1
ATOM 3157 C CA . TRP B 1 164 ? -9.719 18.547 6.707 1 96.75 164 TRP B CA 1
ATOM 3158 C C . TRP B 1 164 ? -10.398 18.375 8.062 1 96.75 164 TRP B C 1
ATOM 3160 O O . TRP B 1 164 ? -11.609 18.172 8.133 1 96.75 164 TRP B O 1
ATOM 3170 N N . PHE B 1 165 ? -9.617 18.391 9.164 1 97.12 165 PHE B N 1
ATOM 3171 C CA . PHE B 1 165 ? -10.172 18.109 10.484 1 97.12 165 PHE B CA 1
ATOM 3172 C C . PHE B 1 165 ? -11.32 19.062 10.797 1 97.12 165 PHE B C 1
ATOM 3174 O O . PHE B 1 165 ? -12.398 18.641 11.219 1 97.12 165 PHE B O 1
ATOM 3181 N N . TYR B 1 166 ? -11.125 20.344 10.523 1 96.75 166 TYR B N 1
ATOM 3182 C CA . TYR B 1 166 ? -12.18 21.312 10.781 1 96.75 166 TYR B CA 1
ATOM 3183 C C . TYR B 1 166 ? -13.453 20.969 10.023 1 96.75 166 TYR B C 1
ATOM 3185 O O . TYR B 1 166 ? -14.555 21.062 10.57 1 96.75 166 TYR B O 1
ATOM 3193 N N . THR B 1 167 ? -13.297 20.578 8.844 1 95.62 167 THR B N 1
ATOM 3194 C CA . THR B 1 167 ? -14.43 20.219 7.988 1 95.62 167 THR B CA 1
ATOM 3195 C C . THR B 1 167 ? -15.18 19.016 8.578 1 95.62 167 THR B C 1
ATOM 3197 O O . THR B 1 167 ? -16.406 19.062 8.711 1 95.62 167 THR B O 1
ATOM 3200 N N . PHE B 1 168 ? -14.453 17.984 8.961 1 94.75 168 PHE B N 1
ATOM 3201 C CA . PHE B 1 168 ? -15.078 16.797 9.539 1 94.75 168 PHE B CA 1
ATOM 3202 C C . PHE B 1 168 ? -15.773 17.141 10.844 1 94.75 168 PHE B C 1
ATOM 3204 O O . PHE B 1 168 ? -16.891 16.703 11.094 1 94.75 168 PHE B O 1
ATOM 3211 N N . GLU B 1 169 ? -15.102 17.891 11.609 1 95.56 169 GLU B N 1
ATOM 3212 C CA . GLU B 1 169 ? -15.641 18.312 12.898 1 95.56 169 GLU B CA 1
ATOM 3213 C C . GLU B 1 169 ? -16.938 19.094 12.727 1 95.56 169 GLU B C 1
ATOM 3215 O O . GLU B 1 169 ? -17.906 18.875 13.477 1 95.56 169 GLU B O 1
ATOM 3220 N N . SER B 1 170 ? -16.969 19.922 11.766 1 93.12 170 SER B N 1
ATOM 3221 C CA . SER B 1 170 ? -18.125 20.781 11.516 1 93.12 170 SER B CA 1
ATOM 3222 C C . SER B 1 170 ? -19.312 19.969 11 1 93.12 170 SER B C 1
ATOM 3224 O O . SER B 1 170 ? -20.453 20.219 11.375 1 93.12 170 SER B O 1
ATOM 3226 N N . ILE B 1 171 ? -19.078 19.016 10.234 1 88.81 171 ILE B N 1
ATOM 3227 C CA . ILE B 1 171 ? -20.125 18.234 9.586 1 88.81 171 ILE B CA 1
ATOM 3228 C C . ILE B 1 171 ? -20.703 17.219 10.57 1 88.81 171 ILE B C 1
ATOM 3230 O O . ILE B 1 171 ? -21.906 16.953 10.578 1 88.81 171 ILE B O 1
ATOM 3234 N N . ALA B 1 172 ? -19.844 16.656 11.336 1 91.25 172 ALA B N 1
ATOM 3235 C CA . ALA B 1 172 ? -20.281 15.547 12.18 1 91.25 172 ALA B CA 1
ATOM 3236 C C . ALA B 1 172 ? -20.328 15.961 13.648 1 91.25 172 ALA B C 1
ATOM 3238 O O . ALA B 1 172 ? -20.562 15.125 14.523 1 91.25 172 ALA B O 1
ATOM 3239 N N . ASN B 1 173 ? -20.016 17.125 14 1 91.75 173 ASN B N 1
ATOM 3240 C CA . ASN B 1 173 ? -20.172 17.734 15.32 1 91.75 173 ASN B CA 1
ATOM 3241 C C . ASN B 1 173 ? -19.344 17.016 16.359 1 91.75 173 ASN B C 1
ATOM 3243 O O . ASN B 1 173 ? -19.875 16.516 17.359 1 91.75 173 ASN B O 1
ATOM 3247 N N . PHE B 1 174 ? -18.078 17.016 16.188 1 95.38 174 PHE B N 1
ATOM 3248 C CA . PHE B 1 174 ? -17.109 16.484 17.156 1 95.38 174 PHE B CA 1
ATOM 3249 C C . PHE B 1 174 ? -15.805 17.25 17.094 1 95.38 174 PHE B C 1
ATOM 3251 O O . PHE B 1 174 ? -15.664 18.203 16.312 1 95.38 174 PHE B O 1
ATOM 3258 N N . LYS B 1 175 ? -14.906 16.938 17.969 1 97.38 175 LYS B N 1
ATOM 3259 C CA . LYS B 1 175 ? -13.57 17.531 17.969 1 97.38 175 LYS B CA 1
ATOM 3260 C C . LYS B 1 175 ? -12.5 16.438 18.094 1 97.38 175 LYS B C 1
ATOM 3262 O O . LYS B 1 175 ? -12.516 15.656 19.047 1 97.38 175 LYS B O 1
ATOM 3267 N N . VAL B 1 176 ? -11.578 16.406 17.203 1 98.06 176 VAL B N 1
ATOM 3268 C CA . VAL B 1 176 ? -10.508 15.414 17.203 1 98.06 176 VAL B CA 1
ATOM 3269 C C . VAL B 1 176 ? -9.688 15.555 18.484 1 98.06 176 VAL B C 1
ATOM 3271 O O . VAL B 1 176 ? -9.273 14.562 19.078 1 98.06 176 VAL B O 1
ATOM 3274 N N . GLU B 1 177 ? -9.469 16.781 18.922 1 98.12 177 GLU B N 1
ATOM 3275 C CA . GLU B 1 177 ? -8.617 17.078 20.062 1 98.12 177 GLU B CA 1
ATOM 3276 C C . GLU B 1 177 ? -9.148 16.422 21.344 1 98.12 177 GLU B C 1
ATOM 3278 O O . GLU B 1 177 ? -8.383 16.125 22.25 1 98.12 177 GLU B O 1
ATOM 3283 N N . ASP B 1 178 ? -10.438 16.234 21.422 1 98.12 178 ASP B N 1
ATOM 3284 C CA . ASP B 1 178 ? -11.047 15.617 22.594 1 98.12 178 ASP B CA 1
ATOM 3285 C C . ASP B 1 178 ? -10.578 14.18 22.766 1 98.12 178 ASP B C 1
ATOM 3287 O O . ASP B 1 178 ? -10.406 13.711 23.891 1 98.12 178 ASP B O 1
ATOM 3291 N N . SER B 1 179 ? -10.375 13.508 21.688 1 98 179 SER B N 1
ATOM 3292 C CA . SER B 1 179 ? -10.047 12.086 21.75 1 98 179 SER B CA 1
ATOM 3293 C C . SER B 1 179 ? -8.578 11.844 21.438 1 98 179 SER B C 1
ATOM 3295 O O . SER B 1 179 ? -7.996 10.852 21.891 1 98 179 SER B O 1
ATOM 3297 N N . CYS B 1 180 ? -8.039 12.727 20.641 1 98.5 180 CYS B N 1
ATOM 3298 C CA . CYS B 1 180 ? -6.672 12.531 20.156 1 98.5 180 CYS B CA 1
ATOM 3299 C C . CYS B 1 180 ? -5.855 13.805 20.297 1 98.5 180 CYS B C 1
ATOM 3301 O O . CYS B 1 180 ? -5.359 14.344 19.312 1 98.5 180 CYS B O 1
ATOM 3303 N N . PRO B 1 181 ? -5.617 14.266 21.5 1 98.56 181 PRO B N 1
ATOM 3304 C CA . PRO B 1 181 ? -4.926 15.539 21.719 1 98.56 181 PRO B CA 1
ATOM 3305 C C . PRO B 1 181 ? -3.48 15.516 21.219 1 98.56 181 PRO B C 1
ATOM 3307 O O . PRO B 1 181 ? -2.957 16.531 20.781 1 98.56 181 PRO B O 1
ATOM 3310 N N . LYS B 1 182 ? -2.779 14.383 21.297 1 98.62 182 LYS B N 1
ATOM 3311 C CA . LYS B 1 182 ? -1.385 14.32 20.859 1 98.62 182 LYS B CA 1
ATOM 3312 C C . LYS B 1 182 ? -1.268 14.477 19.359 1 98.62 182 LYS B C 1
ATOM 3314 O O . LYS B 1 182 ? -0.286 15.031 18.859 1 98.62 182 LYS B O 1
ATOM 3319 N N . ILE B 1 183 ? -2.26 13.93 18.609 1 98.75 183 ILE B N 1
ATOM 3320 C CA . ILE B 1 183 ? -2.273 14.102 17.172 1 98.75 183 ILE B CA 1
ATOM 3321 C C . ILE B 1 183 ? -2.424 15.578 16.828 1 98.75 183 ILE B C 1
ATOM 3323 O O . ILE B 1 183 ? -1.749 16.094 15.922 1 98.75 183 ILE B O 1
ATOM 3327 N N . VAL B 1 184 ? -3.346 16.25 17.516 1 98.56 184 VAL B N 1
ATOM 3328 C CA . VAL B 1 184 ? -3.57 17.672 17.266 1 98.56 184 VAL B CA 1
ATOM 3329 C C . VAL B 1 184 ? -2.311 18.453 17.609 1 98.56 184 VAL B C 1
ATOM 3331 O O . VAL B 1 184 ? -1.909 19.359 16.859 1 98.56 184 VAL B O 1
ATOM 3334 N N . ALA B 1 185 ? -1.689 18.141 18.688 1 98.69 185 ALA B N 1
ATOM 3335 C CA . ALA B 1 185 ? -0.435 18.797 19.062 1 98.69 185 ALA B CA 1
ATOM 3336 C C . ALA B 1 185 ? 0.646 18.531 18.016 1 98.69 185 ALA B C 1
ATOM 3338 O O . ALA B 1 185 ? 1.395 19.453 17.656 1 98.69 185 ALA B O 1
ATOM 3339 N N . TRP B 1 186 ? 0.79 17.312 17.594 1 98.88 186 TRP B N 1
ATOM 3340 C CA . TRP B 1 186 ? 1.711 16.938 16.531 1 98.88 186 TRP B CA 1
ATOM 3341 C C . TRP B 1 186 ? 1.45 17.766 15.273 1 98.88 186 TRP B C 1
ATOM 3343 O O . TRP B 1 186 ? 2.387 18.266 14.648 1 98.88 186 TRP B O 1
ATOM 3353 N N . ALA B 1 187 ? 0.188 17.891 14.891 1 98.62 187 ALA B N 1
ATOM 3354 C CA . ALA B 1 187 ? -0.174 18.656 13.703 1 98.62 187 ALA B CA 1
ATOM 3355 C C . ALA B 1 187 ? 0.278 20.109 13.828 1 98.62 187 ALA B C 1
ATOM 3357 O O . ALA B 1 187 ? 0.801 20.688 12.875 1 98.62 187 ALA B O 1
ATOM 3358 N N . LYS B 1 188 ? 0.051 20.688 14.984 1 98.06 188 LYS B N 1
ATOM 3359 C CA . LYS B 1 188 ? 0.49 22.047 15.234 1 98.06 188 LYS B CA 1
ATOM 3360 C C . LYS B 1 188 ? 2.004 22.188 15.094 1 98.06 188 LYS B C 1
ATOM 3362 O O . LYS B 1 188 ? 2.496 23.141 14.5 1 98.06 188 LYS B O 1
ATOM 3367 N N . ARG B 1 189 ? 2.723 21.219 15.633 1 98.25 189 ARG B N 1
ATOM 3368 C CA . ARG B 1 189 ? 4.176 21.203 15.5 1 98.25 189 ARG B CA 1
ATOM 3369 C C . ARG B 1 189 ? 4.594 21.109 14.039 1 98.25 189 ARG B C 1
ATOM 3371 O O . ARG B 1 189 ? 5.512 21.797 13.602 1 98.25 189 ARG B O 1
ATOM 3378 N N . CYS B 1 190 ? 3.98 20.203 13.289 1 98.56 190 CYS B N 1
ATOM 3379 C CA . CYS B 1 190 ? 4.297 20.047 11.875 1 98.56 190 CYS B CA 1
ATOM 3380 C C . CYS B 1 190 ? 4.055 21.344 11.109 1 98.56 190 CYS B C 1
ATOM 3382 O O . CYS B 1 190 ? 4.805 21.672 10.188 1 98.56 190 CYS B O 1
ATOM 3384 N N . ARG B 1 191 ? 3.041 22.078 11.477 1 97.62 191 ARG B N 1
ATOM 3385 C CA . ARG B 1 191 ? 2.652 23.297 10.766 1 97.62 191 ARG B CA 1
ATOM 3386 C C . ARG B 1 191 ? 3.656 24.406 11.008 1 97.62 191 ARG B C 1
ATOM 3388 O O . ARG B 1 191 ? 3.645 25.422 10.312 1 97.62 191 ARG B O 1
ATOM 3395 N N . LEU B 1 192 ? 4.461 24.266 11.984 1 97.56 192 LEU B N 1
ATOM 3396 C CA . LEU B 1 192 ? 5.523 25.234 12.227 1 97.56 192 LEU B CA 1
ATOM 3397 C C . LEU B 1 192 ? 6.621 25.125 11.172 1 97.56 192 LEU B C 1
ATOM 3399 O O . LEU B 1 192 ? 7.445 26.016 11.031 1 97.56 192 LEU B O 1
ATOM 3403 N N . ARG B 1 193 ? 6.703 24 10.547 1 97.69 193 ARG B N 1
ATOM 3404 C CA . ARG B 1 193 ? 7.629 23.859 9.43 1 97.69 193 ARG B CA 1
ATOM 3405 C C . ARG B 1 193 ? 7.164 24.688 8.234 1 97.69 193 ARG B C 1
ATOM 3407 O O . ARG B 1 193 ? 6.023 24.547 7.785 1 97.69 193 ARG B O 1
ATOM 3414 N N . GLU B 1 194 ? 8.016 25.406 7.652 1 98.12 194 GLU B N 1
ATOM 3415 C CA . GLU B 1 194 ? 7.684 26.359 6.598 1 98.12 194 GLU B CA 1
ATOM 3416 C C . GLU B 1 194 ? 7.062 25.641 5.395 1 98.12 194 GLU B C 1
ATOM 3418 O O . GLU B 1 194 ? 6.055 26.109 4.852 1 98.12 194 GLU B O 1
ATOM 3423 N N . ILE B 1 195 ? 7.648 24.562 4.98 1 98.25 195 ILE B N 1
ATOM 3424 C CA . ILE B 1 195 ? 7.168 23.828 3.811 1 98.25 195 ILE B CA 1
ATOM 3425 C C . ILE B 1 195 ? 5.742 23.344 4.051 1 98.25 195 ILE B C 1
ATOM 3427 O O . ILE B 1 195 ? 4.871 23.5 3.189 1 98.25 195 ILE B O 1
ATOM 3431 N N . VAL B 1 196 ? 5.449 22.766 5.211 1 98.69 196 VAL B N 1
ATOM 3432 C CA . VAL B 1 196 ? 4.129 22.25 5.551 1 98.69 196 VAL B CA 1
ATOM 3433 C C . VAL B 1 196 ? 3.119 23.391 5.59 1 98.69 196 VAL B C 1
ATOM 3435 O O . VAL B 1 196 ? 2.039 23.297 5.004 1 98.69 196 VAL B O 1
ATOM 3438 N N . ALA B 1 197 ? 3.482 24.484 6.215 1 98.44 197 ALA B N 1
ATOM 3439 C CA . ALA B 1 197 ? 2.604 25.641 6.348 1 98.44 197 ALA B CA 1
ATOM 3440 C C . ALA B 1 197 ? 2.23 26.203 4.977 1 98.44 197 ALA B C 1
ATOM 3442 O O . ALA B 1 197 ? 1.103 26.656 4.77 1 98.44 197 ALA B O 1
ATOM 3443 N N . ASN B 1 198 ? 3.176 26.188 4.113 1 97.88 198 ASN B N 1
ATOM 3444 C CA . ASN B 1 198 ? 2.965 26.766 2.787 1 97.88 198 ASN B CA 1
ATOM 3445 C C . ASN B 1 198 ? 2.066 25.875 1.931 1 97.88 198 ASN B C 1
ATOM 3447 O O . ASN B 1 198 ? 1.382 26.359 1.03 1 97.88 198 ASN B O 1
ATOM 3451 N N . VAL B 1 199 ? 2.076 24.578 2.217 1 98.44 199 VAL B N 1
ATOM 3452 C CA . VAL B 1 199 ? 1.36 23.625 1.37 1 98.44 199 VAL B CA 1
ATOM 3453 C C . VAL B 1 199 ? -0.076 23.469 1.867 1 98.44 199 VAL B C 1
ATOM 3455 O O . VAL B 1 199 ? -1.012 23.391 1.067 1 98.44 199 VAL B O 1
ATOM 3458 N N . LEU B 1 200 ? -0.298 23.375 3.148 1 98.5 200 LEU B N 1
ATOM 3459 C CA . LEU B 1 200 ? -1.622 23.109 3.701 1 98.5 200 LEU B CA 1
ATOM 3460 C C . LEU B 1 200 ? -2.549 24.297 3.479 1 98.5 200 LEU B C 1
ATOM 3462 O O . LEU B 1 200 ? -2.197 25.438 3.807 1 98.5 200 LEU B O 1
ATOM 3466 N N . PRO B 1 201 ? -3.676 24.062 2.969 1 98.19 201 PRO B N 1
ATOM 3467 C CA . PRO B 1 201 ? -4.625 25.156 2.746 1 98.19 201 PRO B CA 1
ATOM 3468 C C . PRO B 1 201 ? -5.312 25.609 4.031 1 98.19 201 PRO B C 1
ATOM 3470 O O . PRO B 1 201 ? -5.262 24.906 5.047 1 98.19 201 PRO B O 1
ATOM 3473 N N . ASP B 1 202 ? -5.875 26.734 3.896 1 97.06 202 ASP B N 1
ATOM 3474 C CA . ASP B 1 202 ? -6.715 27.234 4.977 1 97.06 202 ASP B CA 1
ATOM 3475 C C . ASP B 1 202 ? -7.898 26.312 5.227 1 97.06 202 ASP B C 1
ATOM 3477 O O . ASP B 1 202 ? -8.578 25.891 4.289 1 97.06 202 ASP B O 1
ATOM 3481 N N . GLU B 1 203 ? -8.086 25.969 6.469 1 96.44 203 GLU B N 1
ATOM 3482 C CA . GLU B 1 203 ? -9.109 24.984 6.805 1 96.44 203 GLU B CA 1
ATOM 3483 C C . GLU B 1 203 ? -10.5 25.5 6.445 1 96.44 203 GLU B C 1
ATOM 3485 O O . GLU B 1 203 ? -11.375 24.703 6.086 1 96.44 203 GLU B O 1
ATOM 3490 N N . ASN B 1 204 ? -10.719 26.781 6.535 1 96.88 204 ASN B N 1
ATOM 3491 C CA . ASN B 1 204 ? -12.016 27.359 6.16 1 96.88 204 ASN B CA 1
ATOM 3492 C C . ASN B 1 204 ? -12.266 27.234 4.66 1 96.88 204 ASN B C 1
ATOM 3494 O O . ASN B 1 204 ? -13.398 27.031 4.23 1 96.88 204 ASN B O 1
ATOM 3498 N N . LYS B 1 205 ? -11.219 27.453 3.926 1 97.38 205 LYS B N 1
ATOM 3499 C CA . LYS B 1 205 ? -11.344 27.281 2.48 1 97.38 205 LYS B CA 1
ATOM 3500 C C . LYS B 1 205 ? -11.688 25.844 2.119 1 97.38 205 LYS B C 1
ATOM 3502 O O . LYS B 1 205 ? -12.477 25.609 1.197 1 97.38 205 LYS B O 1
ATOM 3507 N N . VAL B 1 206 ? -11.141 24.891 2.811 1 97.12 206 VAL B N 1
ATOM 3508 C CA . VAL B 1 206 ? -11.43 23.469 2.59 1 97.12 206 VAL B CA 1
ATOM 3509 C C . VAL B 1 206 ? -12.891 23.188 2.916 1 97.12 206 VAL B C 1
ATOM 3511 O O . VAL B 1 206 ? -13.578 22.5 2.16 1 97.12 206 VAL B O 1
ATOM 3514 N N . TYR B 1 207 ? -13.344 23.734 4.016 1 95.88 207 TYR B N 1
ATOM 3515 C CA . TYR B 1 207 ? -14.734 23.562 4.414 1 95.88 207 TYR B CA 1
ATOM 3516 C C . TYR B 1 207 ? -15.672 24.141 3.361 1 95.88 207 TYR B C 1
ATOM 3518 O O . TYR B 1 207 ? -16.641 23.469 2.959 1 95.88 207 TYR B O 1
ATOM 3526 N N . GLU B 1 208 ? -15.367 25.328 2.932 1 95.94 208 GLU B N 1
ATOM 3527 C CA . GLU B 1 208 ? -16.203 25.969 1.919 1 95.94 208 GLU B CA 1
ATOM 3528 C C . GLU B 1 208 ? -16.219 25.156 0.623 1 95.94 208 GLU B C 1
ATOM 3530 O O . GLU B 1 208 ? -17.25 25.047 -0.032 1 95.94 208 GLU B O 1
ATOM 3535 N N . PHE B 1 209 ? -15.094 24.703 0.273 1 94.56 209 PHE B N 1
ATOM 3536 C CA . PHE B 1 209 ? -15 23.859 -0.914 1 94.56 209 PHE B CA 1
ATOM 3537 C C . PHE B 1 209 ? -15.922 22.641 -0.795 1 94.56 209 PHE B C 1
ATOM 3539 O O . PHE B 1 209 ? -16.656 22.328 -1.732 1 94.56 209 PHE B O 1
ATOM 3546 N N . LEU B 1 210 ? -15.883 21.953 0.343 1 92.25 210 LEU B N 1
ATOM 3547 C CA . LEU B 1 210 ? -16.672 20.75 0.511 1 92.25 210 LEU B CA 1
ATOM 3548 C C . LEU B 1 210 ? -18.172 21.062 0.475 1 92.25 210 LEU B C 1
ATOM 3550 O O . LEU B 1 210 ? -18.953 20.297 -0.105 1 92.25 210 LEU B O 1
ATOM 3554 N N . VAL B 1 211 ? -18.516 22.125 1.127 1 89.81 211 VAL B N 1
ATOM 3555 C CA . VAL B 1 211 ? -19.922 22.531 1.152 1 89.81 211 VAL B CA 1
ATOM 3556 C C . VAL B 1 211 ? -20.438 22.734 -0.274 1 89.81 211 VAL B C 1
ATOM 3558 O O . VAL B 1 211 ? -21.5 22.234 -0.637 1 89.81 211 VAL B O 1
ATOM 3561 N N . GLU B 1 212 ? -19.641 23.375 -1.073 1 89.81 212 GLU B N 1
ATOM 3562 C CA . GLU B 1 212 ? -20 23.625 -2.467 1 89.81 212 GLU B CA 1
ATOM 3563 C C . GLU B 1 212 ? -19.984 22.328 -3.27 1 89.81 212 GLU B C 1
ATOM 3565 O O . GLU B 1 212 ? -20.859 22.094 -4.105 1 89.81 212 GLU B O 1
ATOM 3570 N N . TYR B 1 213 ? -19.016 21.516 -3.043 1 87 213 TYR B N 1
ATOM 3571 C CA . TYR B 1 213 ? -18.859 20.25 -3.746 1 87 213 TYR B CA 1
ATOM 3572 C C . TYR B 1 213 ? -20.031 19.312 -3.443 1 87 213 TYR B C 1
ATOM 3574 O O . TYR B 1 213 ? -20.547 18.641 -4.34 1 87 213 TYR B O 1
ATOM 3582 N N . ARG B 1 214 ? -20.406 19.297 -2.229 1 83.81 214 ARG B N 1
ATOM 3583 C CA . ARG B 1 214 ? -21.531 18.453 -1.82 1 83.81 214 ARG B CA 1
ATOM 3584 C C . ARG B 1 214 ? -22.812 18.891 -2.508 1 83.81 214 ARG B C 1
ATOM 3586 O O . ARG B 1 214 ? -23.609 18.062 -2.934 1 83.81 214 ARG B O 1
ATOM 3593 N N . LYS B 1 215 ? -22.922 20.125 -2.635 1 83.19 215 LYS B N 1
ATOM 3594 C CA . LYS B 1 215 ? -24.125 20.688 -3.26 1 83.19 215 LYS B CA 1
ATOM 3595 C C . LYS B 1 215 ? -24.125 20.438 -4.766 1 83.19 215 LYS B C 1
ATOM 3597 O O . LYS B 1 215 ? -25.109 19.953 -5.328 1 83.19 215 LYS B O 1
ATOM 3602 N N . THR B 1 216 ? -23.031 20.641 -5.367 1 79.38 216 THR B N 1
ATOM 3603 C CA . THR B 1 216 ? -22.969 20.672 -6.824 1 79.38 216 THR B CA 1
ATOM 3604 C C . THR B 1 216 ? -22.641 19.281 -7.383 1 79.38 216 THR B C 1
ATOM 3606 O O . THR B 1 216 ? -23.203 18.875 -8.398 1 79.38 216 THR B O 1
ATOM 3609 N N . ALA B 1 217 ? -21.844 18.547 -6.707 1 72.06 217 ALA B N 1
ATOM 3610 C CA . ALA B 1 217 ? -21.328 17.312 -7.285 1 72.06 217 ALA B CA 1
ATOM 3611 C C . ALA B 1 217 ? -22.062 16.094 -6.703 1 72.06 217 ALA B C 1
ATOM 3613 O O . ALA B 1 217 ? -22.281 15.109 -7.402 1 72.06 217 ALA B O 1
ATOM 3614 N N . LEU B 1 218 ? -22.531 16.25 -5.516 1 75.19 218 LEU B N 1
ATOM 3615 C CA . LEU B 1 218 ? -23.078 15.062 -4.859 1 75.19 218 LEU B CA 1
ATOM 3616 C C . LEU B 1 218 ? -24.578 15.227 -4.625 1 75.19 218 LEU B C 1
ATOM 3618 O O . LEU B 1 218 ? -25.281 14.25 -4.324 1 75.19 218 LEU B O 1
ATOM 3622 N N . GLY B 1 219 ? -24.969 16.297 -4.855 1 72.75 219 GLY B N 1
ATOM 3623 C CA . GLY B 1 219 ? -26.375 16.562 -4.652 1 72.75 219 GLY B CA 1
ATOM 3624 C C . GLY B 1 219 ? -26.797 16.453 -3.201 1 72.75 219 GLY B C 1
ATOM 3625 O O . GLY B 1 219 ? -27.938 16.062 -2.908 1 72.75 219 GLY B O 1
ATOM 3626 N N . ILE B 1 220 ? -25.938 16.547 -2.254 1 67.12 220 ILE B N 1
ATOM 3627 C CA . ILE B 1 220 ? -26.203 16.453 -0.823 1 67.12 220 ILE B CA 1
ATOM 3628 C C . ILE B 1 220 ? -26.375 17.859 -0.242 1 67.12 220 ILE B C 1
ATOM 3630 O O . ILE B 1 220 ? -25.547 18.734 -0.476 1 67.12 220 ILE B O 1
ATOM 3634 N N . GLU B 1 221 ? -27.641 18.234 0.304 1 61.59 221 GLU B N 1
ATOM 3635 C CA . GLU B 1 221 ? -28 19.531 0.865 1 61.59 221 GLU B CA 1
ATOM 3636 C C . GLU B 1 221 ? -27.375 19.734 2.24 1 61.59 221 GLU B C 1
ATOM 3638 O O . GLU B 1 221 ? -27.188 18.766 2.988 1 61.59 221 GLU B O 1
#

Foldseek 3Di:
DDKAKEWEDAQLDLLSLLLLLLCVLLVHDYHYDHADPVDGDPLLCVQCVDPSDDTWMATNNHTDDDSLRSSVVSCVPSVPDQRQADPDPVSRVVLVVLLVLCVPQQVVLLCQQLLDDDLVSNVSSVVSNLVSLVVVLVCCDPALDSSRPGHHSNCSSHLLCVLQQVLSCVRNVHHSCVRRVSVVVSSVSVCVDPSSVVRHDHSVVSNVVSVVCCVPPVVHD/DDWAKEWEDAQLDLLSLLLLLLCVLLVHDYHYDHADPVDGDPLLCVQCVPPSDDTWMATNNHTDDDSLRSSVVSCVPSVPDQRQADPDPVSNVVLVVLLVLCVVQQCVLLCQQLLDDDLVSNVSSVVSNLVSLVVVLVCCDPALDSSRPGHHSNCSSHLLCVLQQVLSCVRNPHHSCVRRVSVVVSSVSVCVDPSSVVRHDHSVVSNVVSVVCCVPPVVHD

Sequence (442 aa):
MGSEVILLDFWVSSYGMRVRIALGEKGVKYEYREEDITNKSELLLKMNPVHLKIPVLLHNNKPLCESLIIVQYIDEVWNDKNPLLPSDPYLRSQARFWGDFIDNKIYGSSGKIWKTKTVEEKEEGKKEFIENLKVLEQQLGDKTYFGGDKFGYVDIALIPFTSWFYTFESIANFKVEDSCPKIVAWAKRCRLREIVANVLPDENKVYEFLVEYRKTALGIEMGSEVILLDFWVSSYGMRVRIALGEKGVKYEYREEDITNKSELLLKMNPVHLKIPVLLHNNKPLCESLIIVQYIDEVWNDKNPLLPSDPYLRSQARFWGDFIDNKIYGSSGKIWKTKTVEEKEEGKKEFIENLKVLEQQLGDKTYFGGDKFGYVDIALIPFTSWFYTFESIANFKVEDSCPKIVAWAKRCRLREIVANVLPDENKVYEFLVEYRKTALGIE

Solvent-accessible surface area (backbone atoms only — not comparable to full-atom values): 23849 Å² total; per-residue (Å²): 131,82,84,48,35,37,34,40,25,39,89,82,38,44,50,26,44,29,38,53,38,48,34,49,67,58,67,55,75,64,45,79,40,82,52,42,92,89,62,66,48,70,64,53,43,67,61,28,70,83,78,58,57,74,25,34,39,25,55,70,83,41,63,37,55,52,40,71,50,41,40,51,38,48,41,68,71,51,60,86,49,74,67,36,62,57,87,51,59,66,59,29,41,50,40,51,43,52,34,51,46,45,64,62,47,47,51,57,19,45,45,36,43,73,62,61,78,45,73,66,46,27,52,50,12,49,52,48,31,51,52,53,48,41,54,51,35,61,67,33,59,88,43,72,27,69,67,33,89,39,76,28,50,43,44,43,63,47,54,41,54,58,39,43,46,60,36,52,24,66,74,68,69,54,60,67,53,80,77,34,47,64,48,50,52,38,50,55,56,52,44,69,37,66,57,45,44,72,61,54,58,60,40,66,58,49,34,52,49,48,57,50,41,31,45,72,74,65,66,44,130,130,82,84,50,34,36,35,39,26,36,90,82,38,43,48,28,43,28,39,52,39,48,34,48,67,57,68,53,75,66,46,79,40,82,53,42,92,90,62,65,49,70,64,52,44,66,61,27,68,84,79,59,57,75,26,33,39,25,55,70,85,41,66,35,57,53,39,71,50,40,40,51,39,49,41,67,71,51,61,86,49,76,68,34,62,57,87,51,59,67,59,29,43,50,39,51,45,52,34,52,47,46,64,62,46,48,50,57,19,46,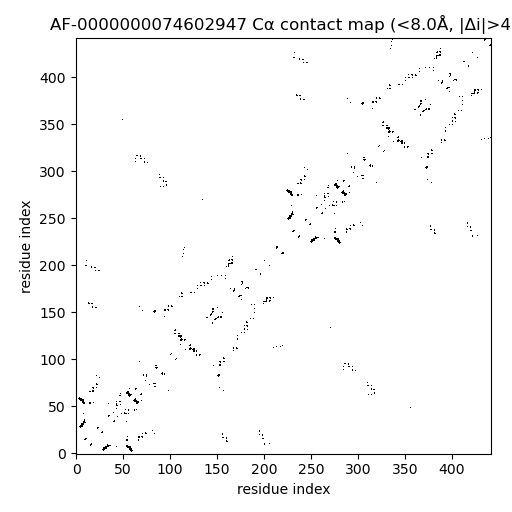46,35,42,73,62,62,76,45,74,66,47,27,53,50,12,48,52,49,31,52,53,53,48,40,55,51,37,62,66,31,59,87,43,72,26,68,69,32,90,39,78,29,50,44,43,45,63,47,54,40,54,58,38,46,45,60,36,53,23,66,74,69,70,54,61,66,52,80,77,33,46,64,48,50,51,40,48,56,58,52,44,68,37,67,57,46,45,71,60,54,60,58,38,66,59,48,35,52,48,48,58,51,44,29,46,71,74,63,66,46,131

InterPro domains:
  IPR004045 Glutathione S-transferase, N-terminal [PF02798] (4-76)
  IPR004045 Glutathione S-transferase, N-terminal [PS50404] (3-82)
  IPR004046 Glutathione S-transferase, C-terminal [PF00043] (118-191)
  IPR010987 Glutathione S-transferase, C-terminal-like [PS50405] (88-209)
  IPR036249 Thioredoxin-like superfamily [SSF52833] (5-106)
  IPR036282 Glutathione S-transferase, C-terminal domain superfamily [SSF47616] (76-215)
  IPR040079 Glutathione transferase family [SFLDS00019] (3-217)
  IPR045073 Glutathione S-transferase Omega/Tau-like [PTHR11260] (8-208)
  IPR045073 Glutathione S-transferase Omega/Tau-like [SFLDG01152] (3-217)
  IPR045074 Glutathione S-transferases Tau, C-terminal alpha-helical domain, plant [cd03185] (89-213)

Nearest PDB structures (foldseek):
  5o84-assembly1_A-2  TM=9.626E-01  e=1.495E-23  Arabidopsis thaliana
  6ep7-assembly1_A  TM=9.776E-01  e=7.183E-23  Arabidopsis thaliana
  7y55-assembly2_D-3  TM=9.559E-01  e=1.017E-20  Pinus densata
  5g5e-assembly1_A  TM=9.462E-01  e=1.185E-18  Mangifera indica
  7dw2-assembly1_A  TM=9.467E-01  e=1.310E-17  Salix babylonica